Protein AF-A0A966YCM1-F1 (afdb_monomer)

Nearest PDB structures (foldseek):
  6ytn-assembly2_BBB  TM=9.738E-01  e=2.372E-37  Synechocystis sp. PCC 6803
  4zhj-assembly1_A  TM=9.703E-01  e=5.507E-37  Synechocystis sp. PCC 6803 substr. Kazusa
  6ytj-assembly2_BBB  TM=9.699E-01  e=6.119E-37  Synechocystis sp. PCC 6803
  6yt0-assembly2_A  TM=9.577E-01  e=1.664E-36  Synechocystis sp. PCC 6803 substr. Kazusa
  6ys9-assembly4_D  TM=9.465E-01  e=1.564E-33  Thermosynechococcus vestitus BP-1

Structure (mmCIF, N/CA/C/O backbone):
data_AF-A0A966YCM1-F1
#
_entry.id   AF-A0A966YCM1-F1
#
loop_
_atom_site.group_PDB
_atom_site.id
_atom_site.type_symbol
_atom_site.label_atom_id
_atom_site.label_alt_id
_atom_site.label_comp_id
_atom_site.label_asym_id
_atom_site.label_entity_id
_atom_site.label_seq_id
_atom_site.pdbx_PDB_ins_code
_atom_site.Cartn_x
_atom_site.Cartn_y
_atom_site.Cartn_z
_atom_site.occupancy
_atom_site.B_iso_or_equiv
_atom_site.auth_seq_id
_atom_site.auth_comp_id
_atom_site.auth_asym_id
_atom_site.auth_atom_id
_atom_site.pdbx_PDB_model_num
ATOM 1 N N . VAL A 1 1 ? 18.243 5.846 -25.173 1.00 58.00 1 VAL A N 1
ATOM 2 C CA . VAL A 1 1 ? 16.802 5.888 -25.513 1.00 58.00 1 VAL A CA 1
ATOM 3 C C . VAL A 1 1 ? 16.632 5.381 -26.937 1.00 58.00 1 VAL A C 1
ATOM 5 O O . VAL A 1 1 ? 17.481 5.707 -27.759 1.00 58.00 1 VAL A O 1
ATOM 8 N N . GLY A 1 2 ? 15.640 4.529 -27.209 1.00 66.56 2 GLY A N 1
ATOM 9 C CA . GLY A 1 2 ? 15.375 4.018 -28.564 1.00 66.56 2 GLY A CA 1
ATOM 10 C C . GLY A 1 2 ? 16.284 2.880 -29.060 1.00 66.56 2 GLY A C 1
ATOM 11 O O . GLY A 1 2 ? 16.246 2.544 -30.239 1.00 66.56 2 GLY A O 1
ATOM 12 N N . ARG A 1 3 ? 17.120 2.273 -28.201 1.00 78.69 3 ARG A N 1
ATOM 13 C CA . ARG A 1 3 ? 17.864 1.057 -28.579 1.00 78.69 3 ARG A CA 1
ATOM 14 C C . ARG A 1 3 ? 16.945 -0.150 -28.429 1.00 78.69 3 ARG A C 1
ATOM 16 O O . ARG A 1 3 ? 16.243 -0.266 -27.430 1.00 78.69 3 ARG A O 1
ATOM 23 N N . SER A 1 4 ? 16.955 -1.039 -29.415 1.00 85.12 4 SER A N 1
ATOM 24 C CA . SER A 1 4 ? 16.257 -2.321 -29.305 1.00 85.12 4 SER A CA 1
ATOM 25 C C . SER A 1 4 ? 16.976 -3.229 -28.310 1.00 85.12 4 SER A C 1
ATOM 27 O O . SER A 1 4 ? 18.206 -3.216 -28.244 1.00 85.12 4 SER A O 1
ATOM 29 N N . LEU A 1 5 ? 16.215 -4.041 -27.576 1.00 89.81 5 LEU A N 1
ATOM 30 C CA . LEU A 1 5 ? 16.775 -5.070 -26.703 1.00 89.81 5 LEU A CA 1
ATOM 31 C C . LEU A 1 5 ? 17.571 -6.090 -27.528 1.00 89.81 5 LEU A C 1
ATOM 33 O O . LEU A 1 5 ? 17.144 -6.457 -28.630 1.00 89.81 5 LEU A O 1
ATOM 37 N N . SER A 1 6 ? 18.698 -6.569 -26.999 1.00 92.19 6 SER A N 1
ATOM 38 C CA . SER A 1 6 ? 19.431 -7.702 -27.575 1.00 92.19 6 SER A CA 1
ATOM 39 C C . SER A 1 6 ? 18.624 -8.999 -27.437 1.00 92.19 6 SER A C 1
ATOM 41 O O . SER A 1 6 ? 17.743 -9.095 -26.585 1.00 92.19 6 SER A O 1
ATOM 43 N N . ASN A 1 7 ? 18.927 -10.025 -28.238 1.00 94.88 7 ASN A N 1
ATOM 44 C CA . ASN A 1 7 ? 18.240 -11.321 -28.120 1.00 94.88 7 ASN A CA 1
ATOM 45 C C . ASN A 1 7 ? 18.397 -11.937 -26.721 1.00 94.88 7 ASN A C 1
ATOM 47 O O . ASN A 1 7 ? 17.451 -12.520 -26.205 1.00 94.88 7 ASN A O 1
ATOM 51 N N . GLU A 1 8 ? 19.557 -11.756 -26.088 1.00 93.81 8 GLU A N 1
ATOM 52 C CA . GLU A 1 8 ? 19.805 -12.204 -24.714 1.00 93.81 8 GLU A CA 1
ATOM 53 C C . GLU A 1 8 ? 18.917 -11.461 -23.706 1.00 93.81 8 GLU A C 1
ATOM 55 O O . GLU A 1 8 ? 18.281 -12.085 -22.859 1.00 93.81 8 GLU A O 1
ATOM 60 N N . GLN A 1 9 ? 18.796 -10.135 -23.840 1.00 90.44 9 GLN A N 1
ATOM 61 C CA . GLN A 1 9 ? 17.905 -9.342 -22.992 1.00 90.44 9 GLN A CA 1
ATOM 62 C C . GLN A 1 9 ? 16.445 -9.762 -23.174 1.00 90.44 9 GLN A C 1
ATOM 64 O O . GLN A 1 9 ? 15.745 -9.964 -22.187 1.00 90.44 9 GLN A O 1
ATOM 69 N N . ARG A 1 10 ? 15.986 -9.940 -24.419 1.00 93.94 10 ARG A N 1
ATOM 70 C CA . ARG A 1 10 ? 14.618 -10.404 -24.710 1.00 93.94 10 ARG A CA 1
ATOM 71 C C . ARG A 1 10 ? 14.352 -11.774 -24.097 1.00 93.94 10 ARG A C 1
ATOM 73 O O . ARG A 1 10 ? 13.310 -11.957 -23.475 1.00 93.94 10 ARG A O 1
ATOM 80 N N . GLN A 1 11 ? 15.300 -12.703 -24.222 1.00 94.50 11 GLN A N 1
ATOM 81 C CA . GLN A 1 11 ? 15.174 -14.032 -23.632 1.00 94.50 11 GLN A CA 1
ATOM 82 C C . GLN A 1 11 ? 15.072 -13.960 -22.103 1.00 94.50 11 GLN A C 1
ATOM 84 O O . GLN A 1 11 ? 14.211 -14.616 -21.533 1.00 94.50 11 GLN A O 1
ATOM 89 N N . SER A 1 12 ? 15.851 -13.091 -21.452 1.00 89.81 12 SER A N 1
ATOM 90 C CA . SER A 1 12 ? 15.764 -12.870 -20.000 1.00 89.81 12 SER A CA 1
ATOM 91 C C . SER A 1 12 ? 14.362 -12.425 -19.549 1.00 89.81 12 SER A C 1
ATOM 93 O O . SER A 1 12 ? 13.834 -12.941 -18.563 1.00 89.81 12 SER A O 1
ATOM 95 N N . TYR A 1 13 ? 13.707 -11.527 -20.298 1.00 89.31 13 TYR A N 1
ATOM 96 C CA . TYR A 1 13 ? 12.311 -11.155 -20.026 1.00 89.31 13 TYR A CA 1
ATOM 97 C C . TYR A 1 13 ? 11.355 -12.336 -20.222 1.00 89.31 13 TYR A C 1
ATOM 99 O O . TYR A 1 13 ? 10.496 -12.562 -19.376 1.00 89.31 13 TYR A O 1
ATOM 107 N N . VAL A 1 14 ? 11.508 -13.106 -21.302 1.00 92.31 14 VAL A N 1
ATOM 108 C CA . VAL A 1 14 ? 10.673 -14.291 -21.570 1.00 92.31 14 VAL A CA 1
ATOM 109 C C . VAL A 1 14 ? 10.815 -15.341 -20.467 1.00 92.31 14 VAL A C 1
ATOM 111 O O . VAL A 1 14 ? 9.817 -15.914 -20.026 1.00 92.31 14 VAL A O 1
ATOM 114 N N . ASP A 1 15 ? 12.036 -15.563 -19.986 1.00 89.62 15 ASP A N 1
ATOM 115 C CA . ASP A 1 15 ? 12.331 -16.514 -18.915 1.00 89.62 15 ASP A CA 1
ATOM 116 C C . ASP A 1 15 ? 11.741 -16.054 -17.576 1.00 89.62 15 ASP A C 1
ATOM 118 O O . ASP A 1 15 ? 11.292 -16.881 -16.784 1.00 89.62 15 ASP A O 1
ATOM 122 N N . ALA A 1 16 ? 11.665 -14.739 -17.340 1.00 84.38 16 ALA A N 1
ATOM 123 C CA . ALA A 1 16 ? 11.046 -14.175 -16.145 1.00 84.38 16 ALA A CA 1
ATOM 124 C C . ALA A 1 16 ? 9.514 -14.345 -16.103 1.00 84.38 16 ALA A C 1
ATOM 126 O O . ALA A 1 16 ? 8.938 -14.309 -15.012 1.00 84.38 16 ALA A O 1
ATOM 127 N N . VAL A 1 17 ? 8.852 -14.549 -17.251 1.00 86.56 17 VAL A N 1
ATOM 128 C CA . VAL A 1 17 ? 7.402 -14.801 -17.335 1.00 86.56 17 VAL A CA 1
ATOM 129 C C . VAL A 1 17 ? 7.122 -16.306 -17.435 1.00 86.56 17 VAL A C 1
ATOM 131 O O . VAL A 1 17 ? 6.721 -16.851 -18.465 1.00 86.56 17 VAL A O 1
ATOM 134 N N . GLU A 1 18 ? 7.346 -17.004 -16.322 1.00 83.06 18 GLU A N 1
ATOM 135 C CA . GLU A 1 18 ? 7.380 -18.473 -16.271 1.00 83.06 18 GLU A CA 1
ATOM 136 C C . GLU A 1 18 ? 6.063 -19.157 -16.680 1.00 83.06 18 GLU A C 1
ATOM 138 O O . GLU A 1 18 ? 6.098 -20.241 -17.262 1.00 83.06 18 GLU A O 1
ATOM 143 N N . HIS A 1 19 ? 4.917 -18.521 -16.418 1.00 83.00 19 HIS A N 1
ATOM 144 C CA . HIS A 1 19 ? 3.577 -19.107 -16.553 1.00 83.00 19 HIS A CA 1
ATOM 145 C C . HIS A 1 19 ? 3.000 -19.091 -17.980 1.00 83.00 19 HIS A C 1
ATOM 147 O O . HIS A 1 19 ? 1.917 -19.636 -18.198 1.00 83.00 19 HIS A O 1
ATOM 153 N N . LEU A 1 20 ? 3.678 -18.463 -18.946 1.00 87.12 20 LEU A N 1
ATOM 154 C CA . LEU A 1 20 ? 3.203 -18.408 -20.329 1.00 87.12 20 LEU A CA 1
ATOM 155 C C . LEU A 1 20 ? 3.405 -19.739 -21.062 1.00 87.12 20 LEU A C 1
ATOM 157 O O . LEU A 1 20 ? 4.432 -20.406 -20.915 1.00 87.12 20 LEU A O 1
ATOM 161 N N . ALA A 1 21 ? 2.441 -20.083 -21.919 1.00 91.81 21 ALA A N 1
ATOM 162 C CA . ALA A 1 21 ? 2.573 -21.178 -22.874 1.00 91.81 21 ALA A CA 1
ATOM 163 C C . ALA A 1 21 ? 3.686 -20.888 -23.907 1.00 91.81 21 ALA A C 1
ATOM 165 O O . ALA A 1 21 ? 3.988 -19.716 -24.158 1.00 91.81 21 ALA A O 1
ATOM 166 N N . PRO A 1 22 ? 4.295 -21.916 -24.531 1.00 93.00 22 PRO A N 1
ATOM 167 C CA . PRO A 1 22 ? 5.384 -21.736 -25.493 1.00 93.00 22 PRO A CA 1
ATOM 168 C C . PRO A 1 22 ? 5.066 -20.759 -26.634 1.00 93.00 22 PRO A C 1
ATOM 170 O O . PRO A 1 22 ? 5.917 -19.947 -26.991 1.00 93.00 22 PRO A O 1
ATOM 173 N N . GLU A 1 23 ? 3.842 -20.779 -27.167 1.00 92.81 23 GLU A N 1
ATOM 174 C CA . GLU A 1 23 ? 3.419 -19.872 -28.239 1.00 92.81 23 GLU A CA 1
ATOM 175 C C . GLU A 1 23 ? 3.385 -18.414 -27.762 1.00 92.81 23 GLU A C 1
ATOM 177 O O . GLU A 1 23 ? 3.901 -17.523 -28.435 1.00 92.81 23 GLU A O 1
ATOM 182 N N . ALA A 1 24 ? 2.856 -18.173 -26.559 1.00 92.69 24 ALA A N 1
ATOM 183 C CA . ALA A 1 24 ? 2.816 -16.844 -25.953 1.00 92.69 24 ALA A CA 1
ATOM 184 C C . ALA A 1 24 ? 4.219 -16.328 -25.583 1.00 92.69 24 ALA A C 1
ATOM 186 O O . ALA A 1 24 ? 4.471 -15.126 -25.640 1.00 92.69 24 ALA A O 1
ATOM 187 N N . LYS A 1 25 ? 5.158 -17.224 -25.243 1.00 94.31 25 LYS A N 1
ATOM 188 C CA . LYS A 1 25 ? 6.572 -16.869 -25.036 1.00 94.31 25 LYS A CA 1
ATOM 189 C C . LYS A 1 25 ? 7.250 -16.423 -26.331 1.00 94.31 25 LYS A C 1
ATOM 191 O O . LYS A 1 25 ? 8.000 -15.450 -26.305 1.00 94.31 25 LYS A O 1
ATOM 196 N N . ALA A 1 26 ? 6.969 -17.092 -27.451 1.00 94.69 26 ALA A N 1
ATOM 197 C CA . ALA A 1 26 ? 7.463 -16.672 -28.762 1.00 94.69 26 ALA A CA 1
ATOM 198 C C . ALA A 1 26 ? 6.887 -15.304 -29.164 1.00 94.69 26 ALA A C 1
ATOM 200 O O . ALA A 1 26 ? 7.635 -14.411 -29.555 1.00 94.69 26 ALA A O 1
ATOM 201 N N . GLU A 1 27 ? 5.582 -15.094 -28.964 1.00 94.62 27 GLU A N 1
ATOM 202 C CA . GLU A 1 27 ? 4.943 -13.798 -29.219 1.00 94.62 27 GLU A CA 1
ATOM 203 C C . GLU A 1 27 ? 5.536 -12.678 -28.348 1.00 94.62 27 GLU A C 1
ATOM 205 O O . GLU A 1 27 ? 5.808 -11.581 -28.839 1.00 94.62 27 GLU A O 1
ATOM 210 N N . LEU A 1 28 ? 5.779 -12.946 -27.060 1.00 94.75 28 LEU A N 1
ATOM 211 C CA . LEU A 1 28 ? 6.446 -12.010 -26.156 1.00 94.75 28 LEU A CA 1
ATOM 212 C C . LEU A 1 28 ? 7.856 -11.655 -26.653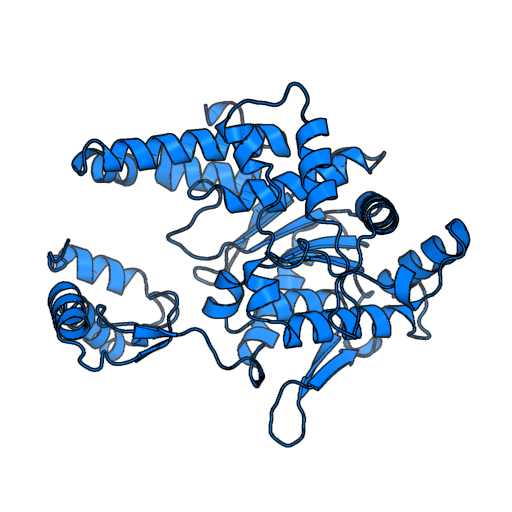 1.00 94.75 28 LEU A C 1
ATOM 214 O O . LEU A 1 28 ? 8.205 -10.474 -26.691 1.00 94.75 28 LEU A O 1
ATOM 218 N N . PHE A 1 29 ? 8.649 -12.650 -27.062 1.00 95.56 29 PHE A N 1
ATOM 219 C CA . PHE A 1 29 ? 9.990 -12.437 -27.613 1.00 95.56 29 PHE A CA 1
ATOM 220 C C . PHE A 1 29 ? 9.965 -11.504 -28.832 1.00 95.56 29 PHE A C 1
ATOM 222 O O . PHE A 1 29 ? 10.757 -10.559 -28.915 1.00 95.56 29 PHE A O 1
ATOM 229 N N . ASP A 1 30 ? 9.023 -11.735 -29.749 1.00 94.62 30 ASP A N 1
ATOM 230 C CA . ASP A 1 30 ? 8.858 -10.931 -30.959 1.00 94.62 30 ASP A CA 1
ATOM 231 C C . ASP A 1 30 ? 8.414 -9.501 -30.633 1.00 94.62 30 ASP A C 1
ATOM 233 O O . ASP A 1 30 ? 8.984 -8.537 -31.152 1.00 94.62 30 ASP A O 1
ATOM 237 N N . LYS A 1 31 ? 7.441 -9.337 -29.726 1.00 93.75 31 LYS A N 1
ATOM 238 C CA . LYS A 1 31 ? 6.963 -8.024 -29.265 1.00 93.75 31 LYS A CA 1
ATOM 239 C C . LYS A 1 31 ? 8.061 -7.217 -28.567 1.00 93.75 31 LYS A C 1
ATOM 241 O O . LYS A 1 31 ? 8.175 -6.021 -28.819 1.00 93.75 31 LYS A O 1
ATOM 246 N N . LEU A 1 32 ? 8.904 -7.851 -27.748 1.00 93.00 32 LEU A N 1
ATOM 247 C CA . LEU A 1 32 ? 10.065 -7.211 -27.105 1.00 93.00 32 LEU A CA 1
ATOM 248 C C . LEU A 1 32 ? 11.112 -6.714 -28.115 1.00 93.00 32 LEU A C 1
ATOM 250 O O . LEU A 1 32 ? 11.948 -5.870 -27.790 1.00 93.00 32 LEU A O 1
ATOM 254 N N . GLY A 1 33 ? 11.088 -7.245 -29.339 1.00 91.81 33 GLY A N 1
ATOM 255 C CA . GLY A 1 33 ? 11.926 -6.782 -30.435 1.00 91.81 33 GLY A CA 1
ATOM 256 C C . GLY A 1 33 ? 11.426 -5.541 -31.159 1.00 91.81 33 GLY A C 1
ATOM 257 O O . GLY A 1 33 ? 12.173 -4.983 -31.963 1.00 91.81 33 GLY A O 1
ATOM 258 N N . GLN A 1 34 ? 10.199 -5.104 -30.885 1.00 90.50 34 GLN A N 1
ATOM 259 C CA . GLN A 1 34 ? 9.587 -3.943 -31.514 1.00 90.50 34 GLN A CA 1
ATOM 260 C C . GLN A 1 34 ? 9.772 -2.718 -30.614 1.00 90.50 34 GLN A C 1
ATOM 262 O O . GLN A 1 34 ? 9.276 -2.688 -29.491 1.00 90.50 34 GLN A O 1
ATOM 267 N N . ASN A 1 35 ? 10.459 -1.688 -31.112 1.00 86.44 35 ASN A N 1
ATOM 268 C CA . ASN A 1 35 ? 10.589 -0.404 -30.424 1.00 86.44 35 ASN A CA 1
ATOM 269 C C . ASN A 1 35 ? 9.926 0.694 -31.262 1.00 86.44 35 ASN A C 1
ATOM 271 O O . ASN A 1 35 ? 10.436 1.041 -32.324 1.00 86.44 35 ASN A O 1
ATOM 275 N N . GLN A 1 36 ? 8.803 1.225 -30.775 1.00 90.38 36 GLN A N 1
ATOM 276 C CA . GLN A 1 36 ? 8.055 2.305 -31.430 1.00 90.38 36 GLN A CA 1
ATOM 277 C C . GLN A 1 36 ? 8.137 3.623 -30.645 1.00 90.38 36 GLN A C 1
ATOM 279 O O . GLN A 1 36 ? 7.410 4.560 -30.944 1.00 90.38 36 GLN A O 1
ATOM 284 N N . GLU A 1 37 ? 8.991 3.724 -29.622 1.00 93.06 37 GLU A N 1
ATOM 285 C CA . GLU A 1 37 ? 8.972 4.844 -28.669 1.00 93.06 37 GLU A CA 1
ATOM 286 C C . GLU A 1 37 ? 9.294 6.188 -29.328 1.00 93.06 37 GLU A C 1
ATOM 288 O O . GLU A 1 37 ? 8.572 7.163 -29.127 1.00 93.06 37 GLU A O 1
ATOM 293 N N . ILE A 1 38 ? 10.357 6.241 -30.138 1.00 93.94 38 ILE A N 1
ATOM 294 C CA . ILE A 1 38 ? 10.758 7.470 -30.839 1.00 93.94 38 ILE A CA 1
ATOM 295 C C . ILE A 1 38 ? 9.722 7.842 -31.902 1.00 93.94 38 ILE A C 1
ATOM 297 O O . ILE A 1 38 ? 9.288 8.992 -31.953 1.00 93.94 38 ILE A O 1
ATOM 301 N N . ASP A 1 39 ? 9.279 6.870 -32.698 1.00 92.25 39 ASP A N 1
ATOM 302 C CA . ASP A 1 39 ? 8.281 7.093 -33.747 1.00 92.25 39 ASP A CA 1
ATOM 303 C C . ASP A 1 39 ? 6.948 7.572 -33.162 1.00 92.25 39 ASP A C 1
ATOM 305 O O . ASP A 1 39 ? 6.321 8.478 -33.707 1.00 92.25 39 ASP A O 1
ATOM 309 N N . ALA A 1 40 ? 6.534 7.027 -32.017 1.00 94.25 40 ALA A N 1
ATOM 310 C CA . ALA A 1 40 ? 5.324 7.441 -31.318 1.00 94.25 40 ALA A CA 1
ATOM 311 C C . ALA A 1 40 ? 5.410 8.878 -30.791 1.00 94.25 40 ALA A C 1
ATOM 313 O O . ALA A 1 40 ? 4.426 9.616 -30.875 1.00 94.25 40 ALA A O 1
ATOM 314 N N . ILE A 1 41 ? 6.578 9.297 -30.286 1.00 95.25 41 ILE A N 1
ATOM 315 C CA . ILE A 1 41 ? 6.815 10.689 -29.878 1.00 95.25 41 ILE A CA 1
ATOM 316 C C . ILE A 1 41 ? 6.733 11.616 -31.094 1.00 95.25 41 ILE A C 1
ATOM 318 O O . ILE A 1 41 ? 6.037 12.627 -31.036 1.00 95.25 41 ILE A O 1
ATOM 322 N N . LEU A 1 42 ? 7.389 11.270 -32.207 1.00 95.69 42 LEU A N 1
ATOM 323 C CA . LEU A 1 42 ? 7.334 12.064 -33.440 1.00 95.69 42 LEU A CA 1
ATOM 324 C C . LEU A 1 42 ? 5.902 12.154 -33.990 1.00 95.69 42 LEU A C 1
ATOM 326 O O . LEU A 1 42 ? 5.441 13.235 -34.344 1.00 95.69 42 LEU A O 1
ATOM 330 N N . ASN A 1 43 ? 5.162 11.045 -33.978 1.00 96.12 43 ASN A N 1
ATOM 331 C CA . ASN A 1 43 ? 3.756 10.995 -34.374 1.00 96.12 43 ASN A CA 1
ATOM 332 C C . ASN A 1 43 ? 2.875 11.907 -33.499 1.00 96.12 43 ASN A C 1
ATOM 334 O O . ASN A 1 43 ? 2.023 12.625 -34.022 1.00 96.12 43 ASN A O 1
ATOM 338 N N . ALA A 1 44 ? 3.097 11.921 -32.182 1.00 96.81 44 ALA A N 1
ATOM 339 C CA . ALA A 1 44 ? 2.380 12.808 -31.267 1.00 96.81 44 ALA A CA 1
ATOM 340 C C . ALA A 1 44 ? 2.723 14.291 -31.501 1.00 96.81 44 ALA A C 1
ATOM 342 O O . ALA A 1 44 ? 1.828 15.135 -31.479 1.00 96.81 44 ALA A O 1
ATOM 343 N N . LEU A 1 45 ? 3.996 14.611 -31.765 1.00 97.69 45 LEU A N 1
ATOM 344 C CA . LEU A 1 45 ? 4.441 15.972 -32.095 1.00 97.69 45 LEU A CA 1
ATOM 345 C C . LEU A 1 45 ? 3.857 16.474 -33.424 1.00 97.69 45 LEU A C 1
ATOM 347 O O . LEU A 1 45 ? 3.551 17.658 -33.543 1.00 97.69 45 LEU A O 1
ATOM 351 N N . ASP A 1 46 ? 3.610 15.571 -34.372 1.00 98.19 46 ASP A N 1
ATOM 352 C CA . ASP A 1 46 ? 2.875 15.841 -35.615 1.00 98.19 46 ASP A CA 1
ATOM 353 C C . ASP A 1 46 ? 1.351 15.998 -35.406 1.00 98.19 46 ASP A C 1
ATOM 355 O O . ASP A 1 46 ? 0.596 16.125 -36.374 1.00 98.19 46 ASP A O 1
ATOM 359 N N . GLY A 1 47 ? 0.863 15.962 -34.160 1.00 97.56 47 GLY A N 1
ATOM 360 C CA . GLY A 1 47 ? -0.558 16.091 -33.829 1.00 97.56 47 GLY A CA 1
ATOM 361 C C . GLY A 1 47 ? -1.403 14.887 -34.252 1.00 97.56 47 GLY A C 1
ATOM 362 O O . GLY A 1 47 ? -2.614 15.018 -34.446 1.00 97.56 47 GLY A O 1
ATOM 363 N N . ARG A 1 48 ? -0.785 13.715 -34.439 1.00 98.00 48 ARG A N 1
ATOM 364 C CA . ARG A 1 48 ? -1.472 12.497 -34.879 1.00 98.00 48 ARG A CA 1
ATOM 365 C C . ARG A 1 48 ? -1.912 11.641 -33.697 1.00 98.00 48 ARG A C 1
ATOM 367 O O . ARG A 1 48 ? -1.456 11.783 -32.566 1.00 98.00 48 ARG A O 1
ATOM 374 N N . PHE A 1 49 ? -2.824 10.718 -33.984 1.00 97.12 49 PHE A N 1
ATOM 375 C CA . PHE A 1 49 ? -3.335 9.771 -33.004 1.00 97.12 49 PHE A CA 1
ATOM 376 C C . PHE A 1 49 ? -2.266 8.741 -32.615 1.00 97.12 49 PHE A C 1
ATOM 378 O O . PHE A 1 49 ? -1.750 8.030 -33.479 1.00 97.12 49 PHE A O 1
ATOM 385 N N . THR A 1 50 ? -1.983 8.631 -31.315 1.00 95.69 50 THR A N 1
ATOM 386 C CA . THR A 1 50 ? -1.130 7.580 -30.742 1.00 95.69 50 THR A CA 1
ATOM 387 C C . THR A 1 50 ? -2.016 6.480 -30.144 1.00 95.69 50 THR A C 1
ATOM 389 O O . THR A 1 50 ? -2.786 6.774 -29.223 1.00 95.69 50 THR A O 1
ATOM 392 N N . PRO A 1 51 ? -1.936 5.228 -30.639 1.00 94.25 51 PRO A N 1
ATOM 393 C CA . PRO A 1 51 ? -2.813 4.144 -30.202 1.00 94.25 51 PRO A CA 1
ATOM 394 C C . PRO A 1 51 ? -2.755 3.885 -28.690 1.00 94.25 51 PRO A C 1
ATOM 396 O O . PRO A 1 51 ? -1.656 3.856 -28.129 1.00 94.25 51 PRO A O 1
ATOM 399 N N . PRO A 1 52 ? -3.907 3.678 -28.027 1.00 95.19 52 PRO A N 1
ATOM 400 C CA . PRO A 1 52 ? -3.954 3.431 -26.596 1.00 95.19 52 PRO A CA 1
ATOM 401 C C . PRO A 1 52 ? -3.585 1.991 -26.214 1.00 95.19 52 PRO A C 1
ATOM 403 O O . PRO A 1 52 ? -3.713 1.068 -27.020 1.00 95.19 52 PRO A O 1
ATOM 406 N N . VAL A 1 53 ? -3.171 1.797 -24.960 1.00 93.44 53 VAL A N 1
ATOM 407 C CA . VAL A 1 53 ? -2.991 0.475 -24.336 1.00 93.44 53 VAL A CA 1
ATOM 408 C C . VAL A 1 53 ? -3.223 0.545 -22.826 1.00 93.44 53 VAL A C 1
ATOM 410 O O . VAL A 1 53 ? -2.928 1.563 -22.208 1.00 93.44 53 VAL A O 1
ATOM 413 N N . ALA A 1 54 ? -3.696 -0.536 -22.206 1.00 90.06 54 ALA A N 1
ATOM 414 C CA . ALA A 1 54 ? -3.660 -0.662 -20.752 1.00 90.06 54 ALA A CA 1
ATOM 415 C C . ALA A 1 54 ? -2.204 -0.681 -20.244 1.00 90.06 54 ALA A C 1
ATOM 417 O O . ALA A 1 54 ? -1.396 -1.505 -20.674 1.00 90.06 54 ALA A O 1
ATOM 418 N N . GLY A 1 55 ? -1.865 0.241 -19.343 1.00 87.50 55 GLY A N 1
ATOM 419 C CA . GLY A 1 55 ? -0.596 0.225 -18.619 1.00 87.50 55 GLY A CA 1
ATOM 420 C C . GLY A 1 55 ? -0.585 -0.870 -17.550 1.00 87.50 55 GLY A C 1
ATOM 421 O O . GLY A 1 55 ? -1.635 -1.306 -17.084 1.00 87.50 55 GLY A O 1
ATOM 422 N N . GLY A 1 56 ? 0.599 -1.318 -17.139 1.00 85.00 56 GLY A N 1
ATOM 423 C CA . GLY A 1 56 ? 0.709 -2.404 -16.171 1.00 85.00 56 GLY A CA 1
ATOM 424 C C . GLY A 1 56 ? 2.124 -2.946 -16.016 1.00 85.00 56 GLY A C 1
ATOM 425 O O . GLY A 1 56 ? 3.105 -2.246 -16.251 1.00 85.00 56 GLY A O 1
ATOM 426 N N . ASP A 1 57 ? 2.203 -4.204 -15.599 1.00 85.81 57 ASP A N 1
ATOM 427 C CA . ASP A 1 57 ? 3.437 -4.965 -15.416 1.00 85.81 57 ASP A CA 1
ATOM 428 C C . ASP A 1 57 ? 3.535 -6.027 -16.523 1.00 85.81 57 ASP A C 1
ATOM 430 O O . ASP A 1 57 ? 2.596 -6.801 -16.717 1.00 85.81 57 ASP A O 1
ATOM 434 N N . ILE A 1 58 ? 4.658 -6.066 -17.247 1.00 87.00 58 ILE A N 1
ATOM 435 C CA . ILE A 1 58 ? 4.883 -6.996 -18.368 1.00 87.00 58 ILE A CA 1
ATOM 436 C C . ILE A 1 58 ? 4.850 -8.470 -17.944 1.00 87.00 58 ILE A C 1
ATOM 438 O O . ILE A 1 58 ? 4.453 -9.330 -18.729 1.00 87.00 58 ILE A O 1
ATOM 442 N N . VAL A 1 59 ? 5.240 -8.765 -16.702 1.00 83.31 59 VAL A N 1
ATOM 443 C CA . VAL A 1 59 ? 5.166 -10.107 -16.124 1.00 83.31 59 VAL A CA 1
ATOM 444 C C . VAL A 1 59 ? 3.712 -10.485 -15.878 1.00 83.31 59 VAL A C 1
ATOM 446 O O . VAL A 1 59 ? 3.385 -11.658 -15.961 1.00 83.31 59 VAL A O 1
ATOM 449 N N . ARG A 1 60 ? 2.813 -9.532 -15.611 1.00 82.00 60 ARG A N 1
ATOM 450 C CA . ARG A 1 60 ? 1.379 -9.814 -15.420 1.00 82.00 60 ARG A CA 1
ATOM 451 C C . ARG A 1 60 ? 0.587 -9.816 -16.724 1.00 82.00 60 ARG A C 1
ATOM 453 O O . ARG A 1 60 ? -0.319 -10.630 -16.872 1.00 82.00 60 ARG A O 1
ATOM 460 N N . SER A 1 61 ? 0.893 -8.898 -17.637 1.00 85.44 61 SER A N 1
ATOM 461 C CA . SER A 1 61 ? 0.194 -8.750 -18.911 1.00 85.44 61 SER A CA 1
ATOM 462 C C . SER A 1 61 ? 1.161 -8.358 -20.022 1.00 85.44 61 SER A C 1
ATOM 464 O O . SER A 1 61 ? 1.689 -7.246 -20.057 1.00 85.44 61 SER A O 1
ATOM 466 N N . THR A 1 62 ? 1.362 -9.268 -20.974 1.00 88.81 62 THR A N 1
ATOM 467 C CA . THR A 1 62 ? 2.213 -9.039 -22.151 1.00 88.81 62 THR A CA 1
ATOM 468 C C . THR A 1 62 ? 1.542 -8.163 -23.209 1.00 88.81 62 THR A C 1
ATOM 470 O O . THR A 1 62 ? 2.221 -7.651 -24.102 1.00 88.81 62 THR A O 1
ATOM 473 N N . ASP A 1 63 ? 0.233 -7.918 -23.084 1.00 89.00 63 ASP A N 1
ATOM 474 C CA . ASP A 1 63 ? -0.539 -7.043 -23.972 1.00 89.00 63 ASP A CA 1
ATOM 475 C C . ASP A 1 63 ? -0.097 -5.579 -23.897 1.00 89.00 63 ASP A C 1
ATOM 477 O O . ASP A 1 63 ? -0.409 -4.798 -24.799 1.00 89.00 63 ASP A O 1
ATOM 481 N N . ILE A 1 64 ? 0.679 -5.211 -22.868 1.00 89.81 64 ILE A N 1
ATOM 482 C CA . ILE A 1 64 ? 1.326 -3.901 -22.743 1.00 89.81 64 ILE A CA 1
ATOM 483 C C . ILE A 1 64 ? 2.335 -3.629 -23.868 1.00 89.81 64 ILE A C 1
ATOM 485 O O . ILE A 1 64 ? 2.592 -2.471 -24.201 1.00 89.81 64 ILE A O 1
ATOM 489 N N . LEU A 1 65 ? 2.853 -4.670 -24.528 1.00 92.12 65 LEU A N 1
ATOM 490 C CA . LEU A 1 65 ? 3.783 -4.536 -25.646 1.00 92.12 65 LEU A CA 1
ATOM 491 C C . LEU A 1 65 ? 3.090 -4.506 -27.022 1.00 92.12 65 LEU A C 1
ATOM 493 O O . LEU A 1 65 ? 2.066 -5.169 -27.211 1.00 92.12 65 LEU A O 1
ATOM 497 N N . PRO A 1 66 ? 3.660 -3.784 -28.007 1.00 91.38 66 PRO A N 1
ATOM 498 C CA . PRO A 1 66 ? 4.918 -3.025 -27.938 1.00 91.38 66 PRO A CA 1
ATOM 499 C C . PRO A 1 66 ? 4.798 -1.700 -27.160 1.00 91.38 66 PRO A C 1
ATOM 501 O O . PRO A 1 66 ? 3.694 -1.178 -26.966 1.00 91.38 66 PRO A O 1
ATOM 504 N N . THR A 1 67 ? 5.942 -1.166 -26.706 1.00 91.50 67 THR A N 1
ATOM 505 C CA . THR A 1 67 ? 6.045 0.186 -26.122 1.00 91.50 67 THR A CA 1
ATOM 506 C C . THR A 1 67 ? 5.876 1.264 -27.203 1.00 91.50 67 THR A C 1
ATOM 508 O O . THR A 1 67 ? 5.819 0.954 -28.391 1.00 91.50 67 THR A O 1
ATOM 511 N N . GLY A 1 68 ? 5.750 2.538 -26.811 1.00 92.12 68 GLY A N 1
ATOM 512 C CA . GLY A 1 68 ? 5.403 3.627 -27.741 1.00 92.12 68 GLY A CA 1
ATOM 513 C C . GLY A 1 68 ? 3.894 3.790 -27.962 1.00 92.12 68 GLY A C 1
ATOM 514 O O . GLY A 1 68 ? 3.448 4.204 -29.027 1.00 92.12 68 GLY A O 1
ATOM 515 N N . ARG A 1 69 ? 3.081 3.455 -26.957 1.00 93.69 69 ARG A N 1
ATOM 516 C CA . ARG A 1 69 ? 1.617 3.588 -26.989 1.00 93.69 69 ARG A CA 1
ATOM 517 C C . ARG A 1 69 ? 1.115 4.517 -25.889 1.00 93.69 69 ARG A C 1
ATOM 519 O O . ARG A 1 69 ? 1.806 4.752 -24.901 1.00 93.69 69 ARG A O 1
ATOM 526 N N . ASN A 1 70 ? -0.091 5.047 -26.067 1.00 95.12 70 ASN A N 1
ATOM 527 C CA . ASN A 1 70 ? -0.727 5.942 -25.106 1.00 95.12 70 ASN A CA 1
ATOM 528 C C . ASN A 1 70 ? -1.354 5.133 -23.957 1.00 95.12 70 ASN A C 1
ATOM 530 O O . ASN A 1 70 ? -2.443 4.574 -24.093 1.00 95.12 70 ASN A O 1
ATOM 534 N N . ILE A 1 71 ? -0.641 5.021 -22.839 1.00 94.19 71 ILE A N 1
ATOM 535 C CA . ILE A 1 71 ? -1.080 4.189 -21.717 1.00 94.19 71 ILE A CA 1
ATOM 536 C C . ILE A 1 71 ? -2.336 4.753 -21.031 1.00 94.19 71 ILE A C 1
ATOM 538 O O . ILE A 1 71 ? -2.447 5.951 -20.781 1.00 94.19 71 ILE A O 1
ATOM 542 N N . HIS A 1 72 ? -3.271 3.876 -20.676 1.00 92.38 72 HIS A N 1
ATOM 543 C CA . HIS A 1 72 ? -4.418 4.175 -19.821 1.00 92.38 72 HIS A CA 1
ATOM 544 C C . HIS A 1 72 ? -4.498 3.182 -18.662 1.00 92.38 72 HIS A C 1
ATOM 546 O O . HIS A 1 72 ? -3.898 2.113 -18.704 1.00 92.38 72 HIS A O 1
ATOM 552 N N . ALA A 1 73 ? -5.253 3.534 -17.624 1.00 86.94 73 ALA A N 1
ATOM 553 C CA . ALA A 1 73 ? -5.320 2.745 -16.402 1.00 86.94 73 ALA A CA 1
ATOM 554 C C . ALA A 1 73 ? -6.366 1.612 -16.509 1.00 86.94 73 ALA A C 1
ATOM 556 O O . ALA A 1 73 ? -6.037 0.509 -16.927 1.00 86.94 73 ALA A O 1
ATOM 557 N N . PHE A 1 74 ? -7.634 1.864 -16.172 1.00 88.00 74 PHE A N 1
ATOM 558 C CA . PHE A 1 74 ? -8.658 0.818 -16.021 1.00 88.00 74 PHE A CA 1
ATOM 559 C C . PHE A 1 74 ? -10.080 1.402 -16.083 1.00 88.00 74 PHE A C 1
ATOM 561 O O . PHE A 1 74 ? -10.264 2.620 -16.076 1.00 88.00 74 PHE A O 1
ATOM 568 N N . ASP A 1 75 ? -11.088 0.523 -16.109 1.00 90.62 75 ASP A N 1
ATOM 569 C CA . ASP A 1 75 ? -12.491 0.878 -15.858 1.00 90.62 75 ASP A CA 1
ATOM 570 C C . ASP A 1 75 ? -12.790 0.801 -14.344 1.00 90.62 75 ASP A C 1
ATOM 572 O O . ASP A 1 75 ? -12.835 -0.305 -13.786 1.00 90.62 75 ASP A O 1
ATOM 576 N N . PRO A 1 76 ? -13.032 1.934 -13.655 1.00 89.06 76 PRO A N 1
ATOM 577 C CA . PRO A 1 76 ? -13.249 1.944 -12.212 1.00 89.06 76 PRO A CA 1
ATOM 578 C C . PRO A 1 76 ? -14.542 1.256 -11.774 1.00 89.06 76 PRO A C 1
ATOM 580 O 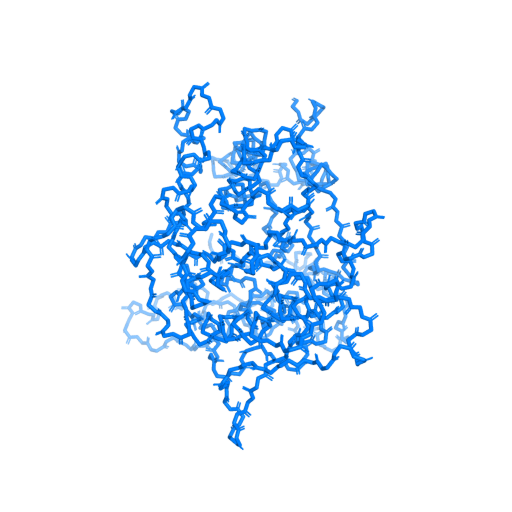O . PRO A 1 76 ? -14.682 0.948 -10.594 1.00 89.06 76 PRO A O 1
ATOM 583 N N . PHE A 1 77 ? -15.480 0.958 -12.674 1.00 94.50 77 PHE A N 1
ATOM 584 C CA . PHE A 1 77 ? -16.687 0.211 -12.314 1.00 94.50 77 PHE A CA 1
ATOM 585 C C . PHE A 1 77 ? -16.459 -1.297 -12.205 1.00 94.50 77 PHE A C 1
ATOM 587 O O . PHE A 1 77 ? -17.330 -1.993 -11.687 1.00 94.50 77 PHE A O 1
ATOM 594 N N . ARG A 1 78 ? -15.316 -1.808 -12.678 1.00 92.69 78 ARG A N 1
ATOM 595 C CA . ARG A 1 78 ? -15.017 -3.248 -12.745 1.00 92.69 78 ARG A CA 1
ATOM 596 C C . ARG A 1 78 ? -13.953 -3.717 -11.751 1.00 92.69 78 ARG A C 1
ATOM 598 O O . ARG A 1 78 ? -13.631 -4.902 -11.727 1.00 92.69 78 ARG A O 1
ATOM 605 N N . MET A 1 79 ? -13.433 -2.809 -10.927 1.00 95.12 79 MET A N 1
ATOM 606 C CA . MET A 1 79 ? -12.407 -3.093 -9.923 1.00 95.12 79 MET A CA 1
ATOM 607 C C . MET A 1 79 ? -13.014 -3.132 -8.506 1.00 95.12 79 MET A C 1
ATOM 609 O O . MET A 1 79 ? -13.726 -2.192 -8.147 1.00 95.12 79 MET A O 1
ATOM 613 N N . PRO A 1 80 ? -12.703 -4.134 -7.661 1.00 97.50 80 PRO A N 1
ATOM 614 C CA . PRO A 1 80 ? -11.815 -5.265 -7.931 1.00 97.50 80 PRO A CA 1
ATOM 615 C C . PRO A 1 80 ? -12.480 -6.360 -8.779 1.00 97.50 80 PRO A C 1
ATOM 617 O O . PRO A 1 80 ? -13.679 -6.608 -8.656 1.00 97.50 80 PRO A O 1
ATOM 620 N N . THR A 1 81 ? -11.704 -7.048 -9.618 1.00 95.94 81 THR A N 1
ATOM 621 C CA . THR A 1 81 ? -12.221 -8.181 -10.408 1.00 95.94 81 THR A CA 1
ATOM 622 C C . THR A 1 81 ? -12.466 -9.417 -9.537 1.00 95.94 81 THR A C 1
ATOM 624 O O . THR A 1 81 ? -11.908 -9.568 -8.453 1.00 95.94 81 THR A O 1
ATOM 627 N N . ALA A 1 82 ? -13.252 -10.381 -10.029 1.00 95.75 82 ALA A N 1
ATOM 628 C CA . ALA A 1 82 ? -13.476 -11.640 -9.309 1.00 95.75 82 ALA A CA 1
ATOM 629 C C . ALA A 1 82 ? -12.178 -12.437 -9.061 1.00 95.75 82 ALA A C 1
ATOM 631 O O . ALA A 1 82 ? -12.071 -13.150 -8.062 1.00 95.75 82 ALA A O 1
ATOM 632 N N . PHE A 1 83 ? -11.197 -12.331 -9.967 1.00 95.06 83 PHE A N 1
ATOM 633 C CA . PHE A 1 83 ? -9.873 -12.921 -9.774 1.00 95.06 83 PHE A CA 1
ATOM 634 C C . PHE A 1 83 ? -9.108 -12.196 -8.662 1.00 95.06 83 PHE A C 1
ATOM 636 O O . PHE A 1 83 ? -8.659 -12.851 -7.720 1.00 95.06 83 PHE A O 1
ATOM 643 N N . ALA A 1 84 ? -9.074 -10.861 -8.704 1.00 95.75 84 ALA A N 1
ATOM 644 C CA . ALA A 1 84 ? -8.483 -10.035 -7.657 1.00 95.75 84 ALA A CA 1
ATOM 645 C C . ALA A 1 84 ? -9.126 -10.280 -6.282 1.00 95.75 84 ALA A C 1
ATOM 647 O O . ALA A 1 84 ? -8.419 -10.315 -5.283 1.00 95.75 84 ALA A O 1
ATOM 648 N N . CYS A 1 85 ? -10.436 -10.548 -6.210 1.00 98.12 85 CYS A N 1
ATOM 649 C CA . CYS A 1 85 ? -11.106 -10.929 -4.963 1.00 98.12 85 CYS A CA 1
ATOM 650 C C . CYS A 1 85 ? -10.575 -12.234 -4.361 1.00 98.12 85 CYS A C 1
ATOM 652 O O . CYS A 1 85 ? -10.324 -12.297 -3.158 1.00 98.12 85 CYS A O 1
ATOM 654 N N . ARG A 1 86 ? -10.378 -13.272 -5.184 1.00 97.25 86 ARG A N 1
ATOM 655 C CA . ARG A 1 86 ? -9.786 -14.537 -4.720 1.00 97.25 86 ARG A CA 1
ATOM 656 C C . ARG A 1 86 ? -8.338 -14.344 -4.292 1.00 97.25 86 ARG A C 1
ATOM 658 O O . ARG A 1 86 ? -7.937 -14.876 -3.261 1.00 97.25 86 ARG A O 1
ATOM 665 N N . GLN A 1 87 ? -7.582 -13.560 -5.060 1.00 95.69 87 GLN A N 1
ATOM 666 C CA . GLN A 1 87 ? -6.206 -13.230 -4.722 1.00 95.69 87 GLN A CA 1
ATOM 667 C C . GLN A 1 87 ? -6.147 -12.461 -3.398 1.00 95.69 87 GLN A C 1
ATOM 669 O O . GLN A 1 87 ? -5.475 -12.913 -2.486 1.00 95.69 87 GLN A O 1
ATOM 674 N N . GLY A 1 88 ? -6.908 -11.379 -3.233 1.00 97.44 88 GLY A N 1
ATOM 675 C CA . GLY A 1 88 ? -6.952 -10.591 -2.000 1.00 97.44 88 GLY A CA 1
ATOM 676 C C . GLY A 1 88 ? -7.348 -11.409 -0.767 1.00 97.44 88 GLY A C 1
ATOM 677 O O . GLY A 1 88 ? -6.745 -11.244 0.289 1.00 97.44 88 GLY A O 1
ATOM 678 N N . ALA A 1 89 ? -8.288 -12.353 -0.897 1.00 98.06 89 ALA A N 1
ATOM 679 C CA . ALA A 1 89 ? -8.630 -13.279 0.186 1.00 98.06 89 ALA A CA 1
ATOM 680 C C . ALA A 1 89 ? -7.456 -14.196 0.569 1.00 98.06 89 ALA A C 1
ATOM 682 O O . ALA A 1 89 ? -7.165 -14.369 1.752 1.00 98.06 89 ALA A O 1
ATOM 683 N N . TYR A 1 90 ? -6.743 -14.730 -0.425 1.00 97.62 90 TYR A N 1
ATOM 684 C CA . TYR A 1 90 ? -5.533 -15.519 -0.200 1.00 97.62 90 TYR A CA 1
ATOM 685 C C . TYR A 1 90 ? -4.412 -14.685 0.447 1.00 97.62 90 TYR A C 1
ATOM 687 O O . TYR A 1 90 ? -3.807 -15.121 1.422 1.00 97.62 90 TYR A O 1
ATOM 695 N N . GLN A 1 91 ? -4.190 -13.454 -0.024 1.00 97.25 91 GLN A N 1
ATOM 696 C CA . GLN A 1 91 ? -3.209 -12.516 0.538 1.00 97.25 91 GLN A CA 1
ATOM 697 C C . GLN A 1 91 ? -3.537 -12.135 1.987 1.00 97.25 91 GLN A C 1
ATOM 699 O O . GLN A 1 91 ? -2.645 -12.051 2.829 1.00 97.25 91 GLN A O 1
ATOM 704 N N . ALA A 1 92 ? -4.819 -11.919 2.297 1.00 98.19 92 ALA A N 1
ATOM 705 C CA . ALA A 1 92 ? -5.277 -11.670 3.658 1.00 98.19 92 ALA A CA 1
ATOM 706 C C . ALA A 1 92 ? -4.968 -12.871 4.556 1.00 98.19 92 ALA A C 1
ATOM 708 O O . ALA A 1 92 ? -4.396 -12.685 5.623 1.00 98.19 92 ALA A O 1
ATOM 709 N N . GLN A 1 93 ? -5.265 -14.095 4.107 1.00 97.81 93 GLN A N 1
ATOM 710 C CA . GLN A 1 93 ? -4.966 -15.295 4.887 1.00 97.81 93 GLN A CA 1
ATOM 711 C C . GLN A 1 93 ? -3.462 -15.463 5.131 1.00 97.81 93 GLN A C 1
ATOM 713 O O . GLN A 1 93 ? -3.061 -15.687 6.266 1.00 97.81 93 GLN A O 1
ATOM 718 N N . MET A 1 94 ? -2.620 -15.256 4.112 1.00 97.81 94 MET A N 1
ATOM 719 C CA . MET A 1 94 ? -1.163 -15.321 4.277 1.00 97.81 94 MET A CA 1
ATOM 720 C C . MET A 1 94 ? -0.628 -14.326 5.313 1.00 97.81 94 MET A C 1
ATOM 722 O O . MET A 1 94 ? 0.322 -14.640 6.027 1.00 97.81 94 MET A O 1
ATOM 726 N N . LEU A 1 95 ? -1.211 -13.126 5.391 1.00 98.12 95 LEU A N 1
ATOM 727 C CA . LEU A 1 95 ? -0.855 -12.139 6.409 1.00 98.12 95 LEU A CA 1
ATOM 728 C C . LEU A 1 95 ? -1.256 -12.613 7.812 1.00 98.12 95 LEU A C 1
ATOM 730 O O . LEU A 1 95 ? -0.445 -12.533 8.733 1.00 98.12 95 LEU A O 1
ATOM 734 N N . LEU A 1 96 ? -2.480 -13.126 7.964 1.00 97.94 96 LEU A N 1
ATOM 735 C CA . LEU A 1 96 ? -2.971 -13.644 9.244 1.00 97.94 96 LEU A CA 1
ATOM 736 C C . LEU A 1 96 ? -2.145 -14.847 9.721 1.00 97.94 96 LEU A C 1
ATOM 738 O O . LEU A 1 96 ? -1.805 -14.909 10.895 1.00 97.94 96 LEU A O 1
ATOM 742 N N . ASP A 1 97 ? -1.762 -15.747 8.811 1.00 97.06 97 ASP A N 1
ATOM 743 C CA . ASP A 1 97 ? -0.923 -16.915 9.114 1.00 97.06 97 ASP A CA 1
ATOM 744 C C . ASP A 1 97 ? 0.526 -16.528 9.457 1.00 97.06 97 ASP A C 1
ATOM 746 O O . ASP A 1 97 ? 1.222 -17.255 10.168 1.00 97.06 97 ASP A O 1
ATOM 750 N N . LYS A 1 98 ? 1.015 -15.399 8.922 1.00 97.19 98 LYS A N 1
ATOM 751 C CA . LYS A 1 98 ? 2.370 -14.891 9.184 1.00 97.19 98 LYS A CA 1
ATOM 752 C C . LYS A 1 98 ? 2.484 -14.225 10.555 1.00 97.19 98 LYS A C 1
ATOM 754 O O . LYS A 1 98 ? 3.569 -14.255 11.143 1.00 97.19 98 LYS A O 1
ATOM 759 N N . HIS A 1 99 ? 1.418 -13.585 11.029 1.00 97.19 99 HIS A N 1
ATOM 760 C CA . HIS A 1 99 ? 1.405 -12.952 12.341 1.00 97.19 99 HIS A CA 1
ATOM 761 C C . HIS A 1 99 ? 1.285 -14.008 13.453 1.00 97.19 99 HIS A C 1
ATOM 763 O O . HIS A 1 99 ? 0.707 -15.072 13.258 1.00 97.19 99 HIS A O 1
ATOM 769 N N . SER A 1 100 ? 1.878 -13.754 14.623 1.00 93.62 100 SER A N 1
ATOM 770 C CA . SER A 1 100 ? 1.977 -14.751 15.706 1.00 93.62 100 SER A CA 1
ATOM 771 C C . SER A 1 100 ? 0.628 -15.118 16.330 1.00 93.62 100 SER A C 1
ATOM 773 O O . SER A 1 100 ? 0.462 -16.216 16.861 1.00 93.62 100 SER A O 1
ATOM 775 N N . CYS A 1 101 ? -0.331 -14.202 16.277 1.00 95.12 101 CYS A N 1
ATOM 776 C CA . CYS A 1 101 ? -1.711 -14.389 16.692 1.00 95.12 101 CYS A CA 1
ATOM 777 C C . CYS A 1 101 ? -2.640 -13.673 15.706 1.00 95.12 101 CYS A C 1
ATOM 779 O O . CYS A 1 101 ? -2.182 -12.979 14.802 1.00 95.12 101 CYS A O 1
ATOM 781 N N . LEU A 1 102 ? -3.955 -13.849 15.857 1.00 97.62 102 LEU A N 1
ATOM 782 C CA . LEU A 1 102 ? -4.913 -13.116 15.036 1.00 97.62 102 LEU A CA 1
ATOM 783 C C . LEU A 1 102 ? -4.885 -11.625 15.428 1.00 97.62 102 LEU A C 1
ATOM 785 O O . LEU A 1 102 ? -5.276 -11.323 16.559 1.00 97.62 102 LEU A O 1
ATOM 789 N N . PRO A 1 103 ? -4.476 -10.709 14.528 1.00 97.69 103 PRO A N 1
ATOM 790 C CA . PRO A 1 103 ? -4.395 -9.296 14.856 1.00 97.69 103 PRO A CA 1
ATOM 791 C C . PRO A 1 103 ? -5.793 -8.691 15.000 1.00 97.69 103 PRO A C 1
ATOM 793 O O . PRO A 1 103 ? -6.683 -8.982 14.201 1.00 97.69 103 PRO A O 1
ATOM 796 N N . LYS A 1 104 ? -6.003 -7.804 15.971 1.00 98.19 104 LYS A N 1
ATOM 797 C CA . LYS A 1 104 ? -7.280 -7.086 16.109 1.00 98.19 104 LYS A CA 1
ATOM 798 C C . LYS A 1 104 ? -7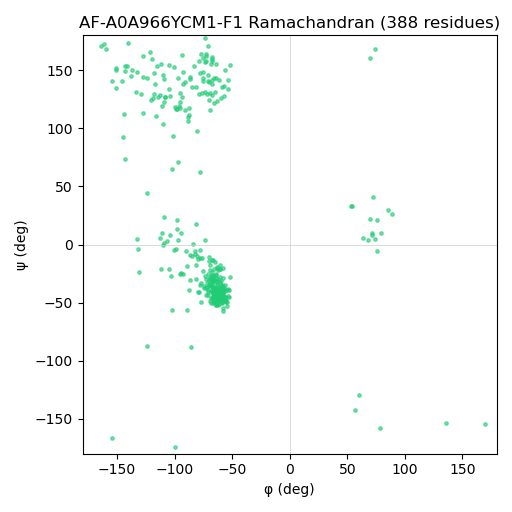.397 -5.916 15.146 1.00 98.19 104 LYS A C 1
ATOM 800 O O . LYS A 1 104 ? -8.459 -5.720 14.554 1.00 98.19 104 LYS A O 1
ATOM 805 N N . THR A 1 105 ? -6.300 -5.180 14.973 1.00 98.56 105 THR A N 1
ATOM 806 C CA . THR A 1 105 ? -6.236 -3.994 14.116 1.00 98.56 105 THR A CA 1
ATOM 807 C C . THR A 1 105 ? -4.996 -4.034 13.229 1.00 98.56 105 THR A C 1
ATOM 809 O O . THR A 1 105 ? -3.879 -4.229 13.710 1.00 98.56 105 THR A O 1
ATOM 812 N N . VAL A 1 106 ? -5.187 -3.794 11.934 1.00 98.69 106 VAL A N 1
ATOM 813 C CA . VAL A 1 106 ? -4.135 -3.768 10.911 1.00 98.69 106 VAL A CA 1
ATOM 814 C C . VAL A 1 106 ? -4.048 -2.376 10.293 1.00 98.69 106 VAL A C 1
ATOM 816 O O . VAL A 1 106 ? -5.054 -1.839 9.829 1.00 98.69 106 VAL A O 1
ATOM 819 N N . ALA A 1 107 ? -2.844 -1.810 10.227 1.00 98.56 107 ALA A N 1
ATOM 820 C CA . ALA A 1 107 ? -2.555 -0.648 9.394 1.00 98.56 107 ALA A CA 1
ATOM 821 C C . ALA A 1 107 ? -2.172 -1.112 7.979 1.00 98.56 107 ALA A C 1
ATOM 823 O O . ALA A 1 107 ? -1.180 -1.815 7.794 1.00 98.56 107 ALA A O 1
ATOM 824 N N . LEU A 1 108 ? -2.966 -0.731 6.978 1.00 98.44 108 LEU A N 1
ATOM 825 C CA . LEU A 1 108 ? -2.832 -1.165 5.589 1.00 98.44 108 LEU A CA 1
ATOM 826 C C . LEU A 1 108 ? -2.578 0.034 4.671 1.00 98.44 108 LEU A C 1
ATOM 828 O O . LEU A 1 108 ? -3.376 0.971 4.632 1.00 98.44 108 LEU A O 1
ATOM 832 N N . VAL A 1 109 ? -1.507 -0.012 3.884 1.00 97.94 109 VAL A N 1
ATOM 833 C CA . VAL A 1 109 ? -1.226 1.004 2.860 1.00 97.94 109 VAL A CA 1
ATOM 834 C C . VAL A 1 109 ? -1.751 0.546 1.496 1.00 97.94 109 VAL A C 1
ATOM 836 O O . VAL A 1 109 ? -1.468 -0.572 1.065 1.00 97.94 109 VAL A O 1
ATOM 839 N N . LEU A 1 110 ? -2.498 1.416 0.807 1.00 97.00 110 LEU A N 1
ATOM 840 C CA . LEU A 1 110 ? -3.054 1.166 -0.527 1.00 97.00 110 LEU A CA 1
ATOM 841 C C . LEU A 1 110 ? -2.554 2.207 -1.539 1.00 97.00 110 LEU A C 1
ATOM 843 O O . LEU A 1 110 ? -2.758 3.415 -1.366 1.00 97.00 110 LEU A O 1
ATOM 847 N N . TRP A 1 111 ? -1.950 1.729 -2.629 1.00 93.94 111 TRP A N 1
ATOM 848 C CA . TRP A 1 111 ? -1.472 2.558 -3.732 1.00 93.94 111 TRP A CA 1
ATOM 849 C C . TRP A 1 111 ? -2.390 2.463 -4.949 1.00 93.94 111 TRP A C 1
ATOM 851 O O . TRP A 1 111 ? -3.136 1.508 -5.142 1.00 93.94 111 TRP A O 1
ATOM 861 N N . GLY A 1 112 ? -2.390 3.504 -5.780 1.00 91.31 112 GLY A N 1
ATOM 862 C CA . GLY A 1 112 ? -3.117 3.446 -7.046 1.00 91.31 112 GLY A CA 1
ATOM 863 C C . GLY A 1 112 ? -2.460 2.453 -8.009 1.00 91.31 112 GLY A C 1
ATOM 864 O O . GLY A 1 112 ? -3.144 1.628 -8.602 1.00 91.31 112 GLY A O 1
ATOM 865 N N . SER A 1 113 ? -1.132 2.512 -8.136 1.00 89.69 113 SER A N 1
ATOM 866 C CA . SER A 1 113 ? -0.349 1.745 -9.112 1.00 89.69 113 SER A CA 1
ATOM 867 C C . SER A 1 113 ? -0.476 0.231 -8.939 1.00 89.69 113 SER A C 1
ATOM 869 O O . SER A 1 113 ? -0.753 -0.469 -9.913 1.00 89.69 113 SER A O 1
ATOM 871 N N . ASP A 1 114 ? -0.330 -0.282 -7.716 1.00 88.50 114 ASP A N 1
ATOM 872 C CA . ASP A 1 114 ? -0.417 -1.718 -7.440 1.00 88.50 114 ASP A CA 1
ATOM 873 C C . ASP A 1 114 ? -1.833 -2.268 -7.669 1.00 88.50 114 ASP A C 1
ATOM 875 O O . ASP A 1 114 ? -1.974 -3.355 -8.228 1.00 88.50 114 ASP A O 1
ATOM 879 N N . ASN A 1 115 ? -2.876 -1.498 -7.344 1.00 93.06 115 ASN A N 1
ATOM 880 C CA . ASN A 1 115 ? -4.265 -1.860 -7.626 1.00 93.06 115 ASN A CA 1
ATOM 881 C C . ASN A 1 115 ? -4.591 -1.818 -9.124 1.00 93.06 115 ASN A C 1
ATOM 883 O O . ASN A 1 115 ? -5.344 -2.668 -9.593 1.00 93.06 115 ASN A O 1
ATOM 887 N N . ILE A 1 116 ? -4.006 -0.891 -9.891 1.00 91.69 116 ILE A N 1
ATOM 888 C CA . ILE A 1 116 ? -4.115 -0.879 -11.360 1.00 91.69 116 ILE A CA 1
ATOM 889 C C . ILE A 1 116 ? -3.461 -2.134 -11.944 1.00 91.69 116 ILE A C 1
ATOM 891 O O . ILE A 1 116 ? -4.066 -2.818 -12.761 1.00 91.69 116 ILE A O 1
ATOM 895 N N . LYS A 1 117 ? -2.249 -2.471 -11.488 1.00 89.94 117 LYS A N 1
ATOM 896 C CA . LYS A 1 117 ? -1.493 -3.643 -11.957 1.00 89.94 117 LYS A CA 1
ATOM 897 C C . LYS A 1 117 ? -2.123 -4.983 -11.553 1.00 89.94 117 LYS A C 1
ATOM 899 O O . LYS A 1 117 ? -1.827 -5.998 -12.179 1.00 89.94 117 LYS A O 1
ATOM 904 N N . SER A 1 118 ? -2.933 -5.013 -10.495 1.00 91.00 118 SER A N 1
ATOM 905 C CA . SER A 1 118 ? -3.496 -6.237 -9.907 1.00 91.00 118 SER A CA 1
ATOM 906 C C . SER A 1 118 ? -5.013 -6.378 -10.069 1.00 91.00 118 SER A C 1
ATOM 908 O O . SER A 1 118 ? -5.605 -7.283 -9.476 1.00 91.00 118 SER A O 1
ATOM 910 N N . ASP A 1 119 ? -5.650 -5.466 -10.806 1.00 93.19 119 ASP A N 1
ATOM 911 C CA . ASP A 1 119 ? -7.107 -5.363 -10.911 1.00 93.19 119 ASP A CA 1
ATOM 912 C C . ASP A 1 119 ? -7.822 -5.261 -9.546 1.00 93.19 119 ASP A C 1
ATOM 914 O O . ASP A 1 119 ? -8.947 -5.745 -9.372 1.00 93.19 119 ASP A O 1
ATOM 918 N N . GLY A 1 120 ? -7.176 -4.626 -8.564 1.00 95.56 120 GLY A N 1
ATOM 919 C CA . GLY A 1 120 ? -7.722 -4.350 -7.235 1.00 95.56 120 GLY A CA 1
ATOM 920 C C . GLY A 1 120 ? -7.492 -5.441 -6.184 1.00 95.56 120 GLY A C 1
ATOM 921 O O . GLY A 1 120 ? -8.290 -5.561 -5.251 1.00 95.56 120 GLY A O 1
ATOM 922 N N . ALA A 1 121 ? -6.442 -6.260 -6.305 1.00 95.94 121 ALA A N 1
ATOM 923 C CA . ALA A 1 121 ? -6.169 -7.337 -5.346 1.00 95.94 121 ALA A CA 1
ATOM 924 C C . ALA A 1 121 ? -5.962 -6.809 -3.914 1.00 95.94 121 ALA A C 1
ATOM 926 O O . ALA A 1 121 ? -6.443 -7.417 -2.959 1.00 95.94 121 ALA A O 1
ATOM 927 N N . GLN A 1 122 ? -5.329 -5.645 -3.756 1.00 96.44 122 GLN A N 1
ATOM 928 C CA . GLN A 1 122 ? -5.072 -5.038 -2.449 1.00 96.44 122 GLN A CA 1
ATOM 929 C C . GLN A 1 122 ? -6.334 -4.430 -1.825 1.00 96.44 122 GLN A C 1
ATOM 931 O O . GLN A 1 122 ? -6.574 -4.586 -0.628 1.00 96.44 122 GLN A O 1
ATOM 936 N N . ILE A 1 123 ? -7.208 -3.821 -2.631 1.00 98.19 123 ILE A N 1
ATOM 937 C CA . ILE A 1 123 ? -8.560 -3.441 -2.188 1.00 98.19 123 ILE A CA 1
ATOM 938 C C . ILE A 1 123 ? -9.338 -4.676 -1.716 1.00 98.19 123 ILE A C 1
ATOM 940 O O . ILE A 1 123 ? -9.974 -4.656 -0.661 1.00 98.19 123 ILE A O 1
ATOM 944 N N . ALA A 1 124 ? -9.278 -5.768 -2.481 1.00 98.50 124 ALA A N 1
ATOM 945 C CA . ALA A 1 124 ? -9.912 -7.021 -2.101 1.00 98.50 124 ALA A CA 1
ATOM 946 C C . ALA A 1 124 ? -9.319 -7.623 -0.820 1.00 98.50 124 ALA A C 1
ATOM 948 O O . ALA A 1 124 ? -10.064 -8.201 -0.032 1.00 98.50 124 ALA A O 1
ATOM 949 N N . GLN A 1 125 ? -8.017 -7.465 -0.583 1.00 98.56 125 GLN A N 1
ATOM 950 C CA . GLN A 1 125 ? -7.367 -7.880 0.656 1.00 98.56 125 GLN A CA 1
ATOM 951 C C . GLN A 1 125 ? -7.922 -7.114 1.864 1.00 98.56 125 GLN A C 1
ATOM 953 O O . GLN A 1 125 ? -8.265 -7.732 2.872 1.00 98.56 125 GLN A O 1
ATOM 958 N N . ALA A 1 126 ? -8.082 -5.792 1.749 1.00 98.69 126 ALA A N 1
ATOM 959 C CA . ALA A 1 126 ? -8.693 -4.971 2.794 1.00 98.69 126 ALA A CA 1
ATOM 960 C C . ALA A 1 126 ? -10.131 -5.423 3.107 1.00 98.69 126 ALA A C 1
ATOM 962 O O . ALA A 1 126 ? -10.495 -5.615 4.269 1.00 98.69 126 ALA A O 1
ATOM 963 N N . LEU A 1 127 ? -10.938 -5.657 2.064 1.00 98.88 127 LEU A N 1
ATOM 964 C CA . LEU A 1 127 ? -12.294 -6.190 2.208 1.00 98.88 127 LEU A CA 1
ATOM 965 C C . LEU A 1 127 ? -12.286 -7.568 2.877 1.00 98.88 127 LEU A C 1
ATOM 967 O O . LEU A 1 127 ? -13.056 -7.792 3.808 1.00 98.88 127 LEU A O 1
ATOM 971 N N . ALA A 1 128 ? -11.397 -8.468 2.456 1.00 98.81 128 ALA A N 1
ATOM 972 C CA . ALA A 1 128 ? -11.288 -9.801 3.027 1.00 98.81 128 ALA A CA 1
ATOM 973 C C . ALA A 1 128 ? -10.971 -9.740 4.527 1.00 98.81 128 ALA A C 1
ATOM 975 O O . ALA A 1 128 ? -11.667 -10.393 5.301 1.00 98.81 128 ALA A O 1
ATOM 976 N N . LEU A 1 129 ? -10.007 -8.920 4.965 1.00 98.88 129 LEU A N 1
ATOM 977 C CA . LEU A 1 129 ? -9.678 -8.721 6.386 1.00 98.88 129 LEU A CA 1
ATOM 978 C C . LEU A 1 129 ? -10.906 -8.284 7.212 1.00 98.88 129 LEU A C 1
ATOM 980 O O . LEU A 1 129 ? -11.229 -8.926 8.217 1.00 98.88 129 LEU A O 1
ATOM 984 N N . MET A 1 130 ? -11.666 -7.295 6.726 1.00 98.75 130 MET A N 1
ATOM 985 C CA . MET A 1 130 ? -12.918 -6.832 7.354 1.00 98.75 130 MET A CA 1
ATOM 986 C C . MET A 1 130 ? -14.080 -7.847 7.253 1.00 98.75 130 MET A C 1
ATOM 988 O O . MET A 1 130 ? -15.125 -7.687 7.890 1.00 98.75 130 MET A O 1
ATOM 992 N N . GLY A 1 131 ? -13.930 -8.902 6.448 1.00 98.75 131 GLY A N 1
ATOM 993 C CA . GLY A 1 131 ? -14.990 -9.869 6.175 1.00 98.75 131 GLY A CA 1
ATOM 994 C C . GLY A 1 131 ? -16.088 -9.305 5.277 1.00 98.75 131 GLY A C 1
ATOM 995 O O . GLY A 1 131 ? -17.271 -9.525 5.526 1.00 98.75 131 GLY A O 1
ATOM 996 N N . ALA A 1 132 ? -15.709 -8.545 4.258 1.00 98.81 132 ALA A N 1
ATOM 997 C CA . ALA A 1 132 ? -16.592 -7.926 3.283 1.00 98.81 132 ALA A CA 1
ATOM 998 C C . ALA A 1 132 ? -16.251 -8.376 1.854 1.00 98.81 132 ALA A C 1
ATOM 1000 O O . ALA A 1 132 ? -15.187 -8.932 1.583 1.00 98.81 132 ALA A O 1
ATOM 1001 N N . LYS A 1 133 ? -17.167 -8.119 0.921 1.00 98.50 133 LYS A N 1
ATOM 1002 C CA . LYS A 1 133 ? -17.010 -8.367 -0.517 1.00 98.50 133 LYS A CA 1
ATOM 1003 C C . LYS A 1 133 ? -17.556 -7.189 -1.329 1.00 98.50 133 LYS A C 1
ATOM 1005 O O . LYS A 1 133 ? -18.491 -6.531 -0.862 1.00 98.50 133 LYS A O 1
ATOM 1010 N N . PRO A 1 134 ? -17.017 -6.911 -2.529 1.00 98.44 134 PRO A N 1
ATOM 1011 C CA . PRO A 1 134 ? -17.584 -5.886 -3.398 1.00 98.44 134 PRO A CA 1
ATOM 1012 C C . PRO A 1 134 ? -19.004 -6.277 -3.828 1.00 98.44 134 PRO A C 1
ATOM 1014 O O . PRO A 1 134 ? -19.297 -7.448 -4.082 1.00 98.44 134 PRO A O 1
ATOM 1017 N N . ARG A 1 135 ? -19.881 -5.281 -3.934 1.00 98.00 135 ARG A N 1
ATOM 1018 C CA . ARG A 1 135 ? -21.248 -5.403 -4.439 1.00 98.00 135 ARG A CA 1
ATOM 1019 C C . ARG A 1 135 ? -21.330 -4.745 -5.808 1.00 98.00 135 ARG A C 1
ATOM 1021 O O . ARG A 1 135 ? -21.004 -3.566 -5.962 1.00 98.00 135 ARG A O 1
ATOM 1028 N N . PHE A 1 136 ? -21.836 -5.481 -6.787 1.00 96.94 136 PHE A N 1
ATOM 1029 C CA . PHE A 1 136 ? -22.067 -4.988 -8.142 1.00 96.94 136 PHE A CA 1
ATOM 1030 C C . PHE A 1 136 ? -23.565 -4.875 -8.416 1.00 96.94 136 PHE A C 1
ATOM 1032 O O . PHE A 1 136 ? -24.352 -5.669 -7.900 1.00 96.94 136 PHE A O 1
ATOM 1039 N N . ASP A 1 137 ? -23.955 -3.878 -9.206 1.00 96.12 137 ASP A N 1
ATOM 1040 C CA . ASP A 1 137 ? -25.327 -3.750 -9.687 1.00 96.12 137 ASP A CA 1
ATOM 1041 C C . ASP A 1 137 ? -25.646 -4.784 -10.787 1.00 96.12 137 ASP A C 1
ATOM 1043 O O . ASP A 1 137 ? -24.794 -5.564 -11.223 1.00 96.12 137 ASP A O 1
ATOM 1047 N N . SER A 1 138 ? -26.888 -4.786 -11.271 1.00 95.75 138 SER A N 1
ATOM 1048 C CA . SER A 1 138 ? -27.351 -5.675 -12.346 1.00 95.75 138 SER A CA 1
ATOM 1049 C C . SER A 1 138 ? -26.613 -5.506 -13.679 1.00 95.75 138 SER A C 1
ATOM 1051 O O . SER A 1 138 ? -26.708 -6.380 -14.535 1.00 95.75 138 SER A O 1
ATOM 1053 N N . PHE A 1 139 ? -25.905 -4.391 -13.879 1.00 94.00 139 PHE A N 1
ATOM 1054 C CA . PHE A 1 139 ? -25.089 -4.121 -15.063 1.00 94.00 139 PHE A CA 1
ATOM 1055 C C . PHE A 1 139 ? -23.606 -4.452 -14.838 1.00 94.00 139 PHE A C 1
ATOM 1057 O O . PHE A 1 139 ? -22.780 -4.204 -15.719 1.00 94.00 139 PHE A O 1
ATOM 1064 N N . GLY A 1 140 ? -23.257 -5.009 -13.675 1.00 92.88 140 GLY A N 1
ATOM 1065 C CA . GLY A 1 140 ? -21.887 -5.349 -13.313 1.00 92.88 140 GLY A CA 1
ATOM 1066 C C . GLY A 1 140 ? -21.038 -4.138 -12.928 1.00 92.88 140 GLY A C 1
ATOM 1067 O O . GLY A 1 140 ? -19.815 -4.219 -13.015 1.00 92.88 140 GLY A O 1
ATOM 1068 N N . ARG A 1 141 ? -21.652 -3.016 -12.530 1.00 96.44 141 ARG A N 1
ATOM 1069 C CA . ARG A 1 141 ? -20.932 -1.827 -12.056 1.00 96.44 141 ARG A CA 1
ATOM 1070 C C . ARG A 1 141 ? -20.782 -1.851 -10.546 1.00 96.44 141 ARG A C 1
ATOM 1072 O O . ARG A 1 141 ? -21.727 -2.182 -9.828 1.00 96.44 141 ARG A O 1
ATOM 1079 N N . LEU A 1 142 ? -19.604 -1.471 -10.060 1.00 97.62 142 LEU A N 1
ATOM 1080 C CA . LEU A 1 142 ? -19.343 -1.380 -8.632 1.00 97.62 142 LEU A CA 1
ATOM 1081 C C . LEU A 1 142 ? -20.339 -0.426 -7.961 1.00 97.62 142 LEU A C 1
ATOM 1083 O O . LEU A 1 142 ? -20.506 0.718 -8.381 1.00 97.62 142 LEU A O 1
ATOM 1087 N N . SER A 1 143 ? -20.982 -0.908 -6.900 1.00 96.81 143 SER A N 1
ATOM 1088 C CA . SER A 1 143 ? -22.080 -0.216 -6.214 1.00 96.81 143 SER A CA 1
ATOM 1089 C C . SER A 1 143 ? -21.938 -0.185 -4.688 1.00 96.81 143 SER A C 1
ATOM 1091 O O . SER A 1 143 ? -22.850 0.277 -4.000 1.00 96.81 143 SER A O 1
ATOM 1093 N N . GLY A 1 144 ? -20.821 -0.682 -4.148 1.00 97.38 144 GLY A N 1
ATOM 1094 C CA . GLY A 1 144 ? -20.521 -0.674 -2.716 1.00 97.38 144 GLY A CA 1
ATOM 1095 C C . GLY A 1 144 ? -19.956 -1.997 -2.219 1.00 97.38 144 GLY A C 1
ATOM 1096 O O . GLY A 1 144 ? -19.352 -2.735 -2.993 1.00 97.38 144 GLY A O 1
ATOM 1097 N N . ALA A 1 145 ? -20.144 -2.293 -0.933 1.00 98.38 145 ALA A N 1
ATOM 1098 C CA . ALA A 1 145 ? -19.684 -3.532 -0.300 1.00 98.38 145 ALA A CA 1
ATOM 1099 C C . ALA A 1 145 ? -20.775 -4.187 0.553 1.00 98.38 145 ALA A C 1
ATOM 1101 O O . ALA A 1 145 ? -21.586 -3.499 1.176 1.00 98.38 145 ALA A O 1
ATOM 1102 N N . ASP A 1 146 ? -20.755 -5.514 0.631 1.00 98.62 146 ASP A N 1
ATOM 1103 C CA . ASP A 1 146 ? -21.588 -6.305 1.539 1.00 98.62 146 ASP A CA 1
ATOM 1104 C C . ASP A 1 146 ? -20.724 -7.085 2.523 1.00 98.62 146 ASP A C 1
ATOM 1106 O O . ASP A 1 146 ? -19.623 -7.522 2.187 1.00 98.62 146 ASP A O 1
ATOM 1110 N N . LEU A 1 147 ? -21.234 -7.282 3.739 1.00 98.81 147 LEU A N 1
ATOM 1111 C CA . LEU A 1 147 ? -20.575 -8.137 4.716 1.00 98.81 147 LEU A CA 1
ATOM 1112 C C . LEU A 1 147 ? -20.783 -9.609 4.355 1.00 98.81 147 LEU A C 1
ATOM 1114 O O . LEU A 1 147 ? -21.863 -10.030 3.940 1.00 98.81 147 LEU A O 1
ATOM 1118 N N . ILE A 1 148 ? -19.731 -10.391 4.548 1.00 98.69 148 ILE A N 1
ATOM 1119 C CA . ILE A 1 148 ? -19.783 -11.847 4.630 1.00 98.69 148 ILE A CA 1
ATOM 1120 C C . ILE A 1 148 ? -20.274 -12.187 6.046 1.00 98.69 148 ILE A C 1
ATOM 1122 O O . ILE A 1 148 ? -19.724 -11.627 7.000 1.00 98.69 148 ILE A O 1
ATOM 1126 N N . PRO A 1 149 ? -21.293 -13.046 6.223 1.00 98.38 149 PRO A N 1
ATOM 1127 C CA . PRO A 1 149 ? -21.726 -13.490 7.549 1.00 98.38 149 PRO A CA 1
ATOM 1128 C C . PRO A 1 149 ? -20.561 -14.066 8.366 1.00 98.38 149 PRO A C 1
ATOM 1130 O O . PRO A 1 149 ? -19.732 -14.781 7.811 1.00 98.38 149 PRO A O 1
ATOM 1133 N N . ILE A 1 150 ? -20.498 -13.803 9.679 1.00 96.94 150 ILE A N 1
ATOM 1134 C CA . ILE A 1 150 ? -19.402 -14.310 10.537 1.00 96.94 150 ILE A CA 1
ATOM 1135 C C . ILE A 1 150 ? -19.260 -15.836 10.442 1.00 96.94 150 ILE A C 1
ATOM 1137 O O . ILE A 1 150 ? -18.141 -16.342 10.386 1.00 96.94 150 ILE A O 1
ATOM 1141 N N . ALA A 1 151 ? -20.381 -16.562 10.372 1.00 96.69 151 ALA A N 1
ATOM 1142 C CA . ALA A 1 151 ? -20.378 -18.017 10.231 1.00 96.69 151 ALA A CA 1
ATOM 1143 C C . ALA A 1 151 ? -19.657 -18.487 8.953 1.00 96.69 151 ALA A C 1
ATOM 1145 O O . ALA A 1 151 ? -18.932 -19.477 8.996 1.00 96.69 151 ALA A O 1
ATOM 1146 N N . ASP A 1 152 ? -19.804 -17.746 7.851 1.00 98.00 152 ASP A N 1
ATOM 1147 C CA . ASP A 1 152 ? -19.136 -18.035 6.578 1.00 98.00 152 ASP A CA 1
ATOM 1148 C C . ASP A 1 152 ? -17.687 -17.522 6.566 1.00 98.00 152 ASP A C 1
ATOM 1150 O O . ASP A 1 152 ? -16.830 -18.083 5.886 1.00 98.00 152 ASP A O 1
ATOM 1154 N N . LEU A 1 153 ? -17.406 -16.446 7.311 1.00 97.94 153 LEU A N 1
ATOM 1155 C CA . LEU A 1 153 ? -16.070 -15.864 7.442 1.00 97.94 153 LEU A CA 1
ATOM 1156 C C . LEU A 1 153 ? -15.123 -16.764 8.251 1.00 97.94 153 LEU A C 1
ATOM 1158 O O . LEU A 1 153 ? -13.919 -16.751 8.007 1.00 97.94 153 LEU A O 1
ATOM 1162 N N . GLY A 1 154 ? -15.652 -17.521 9.219 1.00 97.44 154 GLY A N 1
ATOM 1163 C CA . GLY A 1 154 ? -14.902 -18.507 10.006 1.00 97.44 154 GLY A CA 1
ATOM 1164 C C . GLY A 1 154 ? -13.912 -17.921 11.021 1.00 97.44 154 GLY A C 1
ATOM 1165 O O . GLY A 1 154 ? -13.129 -18.666 11.607 1.00 97.44 154 GLY A O 1
ATOM 1166 N N . ARG A 1 155 ? -13.925 -16.600 11.231 1.00 98.12 155 ARG A N 1
ATOM 1167 C CA . ARG A 1 155 ? -13.067 -15.871 12.180 1.00 98.12 155 ARG A CA 1
ATOM 1168 C C . ARG A 1 155 ? -13.662 -14.498 12.530 1.00 98.12 155 ARG A C 1
ATOM 1170 O O . ARG A 1 155 ? -14.539 -14.025 11.802 1.00 98.12 155 ARG A O 1
ATOM 1177 N N . PRO A 1 156 ? -13.133 -13.811 13.559 1.00 98.62 156 PRO A N 1
ATOM 1178 C CA . PRO A 1 156 ? -13.452 -12.412 13.804 1.00 98.62 156 PRO A CA 1
ATOM 1179 C C . PRO A 1 156 ? -13.155 -11.487 12.613 1.00 98.62 156 PRO A C 1
ATOM 1181 O O . PRO A 1 156 ? -12.218 -11.714 11.833 1.00 98.62 156 PRO A O 1
ATOM 1184 N N . ARG A 1 157 ? -13.933 -10.404 12.490 1.00 98.81 157 ARG A N 1
ATOM 1185 C CA . ARG A 1 157 ? -13.618 -9.290 11.581 1.00 98.81 157 ARG A CA 1
ATOM 1186 C C . ARG A 1 157 ? -12.437 -8.505 12.131 1.00 98.81 157 ARG A C 1
ATOM 1188 O O . ARG A 1 157 ? -12.469 -8.096 13.288 1.00 98.81 157 ARG A O 1
ATOM 1195 N N . ILE A 1 158 ? -11.444 -8.268 11.285 1.00 98.88 158 ILE A N 1
ATOM 1196 C CA . ILE A 1 158 ? -10.260 -7.477 11.621 1.00 98.88 158 ILE A CA 1
ATOM 1197 C C . ILE A 1 158 ? -10.582 -6.005 11.390 1.00 98.88 158 ILE A C 1
ATOM 1199 O O . ILE A 1 158 ? -11.184 -5.667 10.367 1.00 98.88 158 ILE A O 1
ATOM 1203 N N . ASP A 1 159 ? -10.193 -5.138 12.322 1.00 98.88 159 ASP A N 1
ATOM 1204 C CA . ASP A 1 159 ? -10.257 -3.700 12.102 1.00 98.88 159 ASP A CA 1
ATOM 1205 C C . ASP A 1 159 ? -9.102 -3.262 11.196 1.00 98.88 159 ASP A C 1
ATOM 1207 O O . ASP A 1 159 ? -7.957 -3.653 11.407 1.00 98.88 159 ASP A O 1
ATOM 1211 N N . VAL A 1 160 ? -9.382 -2.493 10.147 1.00 98.81 160 VAL A N 1
ATOM 1212 C CA . VAL A 1 160 ? -8.373 -2.157 9.131 1.00 98.81 160 VAL A CA 1
ATOM 1213 C C . VAL A 1 160 ? -8.319 -0.655 8.947 1.00 98.81 160 VAL A C 1
ATOM 1215 O O . VAL A 1 160 ? -9.253 -0.058 8.422 1.00 98.81 160 VAL A O 1
ATOM 1218 N N . ILE A 1 161 ? -7.202 -0.045 9.333 1.00 98.50 161 ILE A N 1
ATOM 1219 C CA . ILE A 1 161 ? -6.914 1.366 9.078 1.00 98.50 161 ILE A CA 1
ATOM 1220 C C . ILE A 1 161 ? -6.223 1.448 7.725 1.00 98.50 161 ILE A C 1
ATOM 1222 O O . ILE A 1 161 ? -5.081 1.022 7.569 1.00 98.50 161 ILE A O 1
ATOM 1226 N N . MET A 1 162 ? -6.921 1.985 6.736 1.00 98.50 162 MET A N 1
ATOM 1227 C CA . MET A 1 162 ? -6.455 2.064 5.359 1.00 98.50 162 MET A CA 1
ATOM 1228 C C . MET A 1 162 ? -5.895 3.452 5.082 1.00 98.50 162 MET A C 1
ATOM 1230 O O . MET A 1 162 ? -6.637 4.433 5.091 1.00 98.50 162 MET A O 1
ATOM 1234 N N . THR A 1 163 ? -4.601 3.534 4.783 1.00 97.69 163 THR A N 1
ATOM 1235 C CA . THR A 1 163 ? -3.981 4.761 4.276 1.00 97.69 163 THR A CA 1
ATOM 1236 C C . THR A 1 163 ? -3.871 4.695 2.764 1.00 97.69 163 THR A C 1
ATOM 1238 O O . THR A 1 163 ? -3.148 3.866 2.214 1.00 97.69 163 THR A O 1
ATOM 1241 N N . LEU A 1 164 ? -4.574 5.600 2.092 1.00 97.38 164 LEU A N 1
ATOM 1242 C CA . LEU A 1 164 ? -4.565 5.745 0.645 1.00 97.38 164 LEU A CA 1
ATOM 1243 C C . LEU A 1 164 ? -3.489 6.747 0.219 1.00 97.38 164 LEU A C 1
ATOM 1245 O O . LEU A 1 164 ? -3.349 7.827 0.812 1.00 97.38 164 LEU A O 1
ATOM 1249 N N . SER A 1 165 ? -2.778 6.452 -0.867 1.00 96.19 165 SER A N 1
ATOM 1250 C CA . SER A 1 165 ? -1.995 7.478 -1.558 1.00 96.19 165 SER A CA 1
ATOM 1251 C C . SER A 1 165 ? -2.905 8.530 -2.212 1.00 96.19 165 SER A C 1
ATOM 1253 O O . SER A 1 165 ? -4.074 8.267 -2.501 1.00 96.19 165 SER A O 1
ATOM 1255 N N . GLY A 1 166 ? -2.379 9.732 -2.476 1.00 94.81 166 GLY A N 1
ATOM 1256 C CA . GLY A 1 166 ? -3.147 10.769 -3.180 1.00 94.81 166 GLY A CA 1
ATOM 1257 C C . GLY A 1 166 ? -3.586 10.319 -4.581 1.00 94.81 166 GLY A C 1
ATOM 1258 O O . GLY A 1 166 ? -4.713 10.576 -4.983 1.00 94.81 166 GLY A O 1
ATOM 1259 N N . ILE A 1 167 ? -2.747 9.536 -5.270 1.00 93.25 167 ILE A N 1
ATOM 1260 C CA . ILE A 1 167 ? -3.084 8.942 -6.573 1.00 93.25 167 ILE A CA 1
ATOM 1261 C C . ILE A 1 167 ? -4.255 7.959 -6.443 1.00 93.25 167 ILE A C 1
ATOM 1263 O O . ILE A 1 167 ? -5.153 7.967 -7.281 1.00 93.25 167 ILE A O 1
ATOM 1267 N N . PHE A 1 168 ? -4.282 7.130 -5.389 1.00 95.56 168 PHE A N 1
ATOM 1268 C CA . PHE A 1 168 ? -5.427 6.253 -5.130 1.00 95.56 168 PHE A CA 1
ATOM 1269 C C . PHE A 1 168 ? -6.704 7.083 -4.961 1.00 95.56 168 PHE A C 1
ATOM 1271 O O . PHE A 1 168 ? -7.704 6.799 -5.614 1.00 95.56 168 PHE A O 1
ATOM 1278 N N . ARG A 1 169 ? -6.677 8.127 -4.122 1.00 95.06 169 ARG A N 1
ATOM 1279 C CA . ARG A 1 169 ? -7.831 9.018 -3.908 1.00 95.06 169 ARG A CA 1
ATOM 1280 C C . ARG A 1 169 ? -8.377 9.564 -5.232 1.00 95.06 169 ARG A C 1
ATOM 1282 O O . ARG A 1 169 ? -9.591 9.555 -5.423 1.00 95.06 169 ARG A O 1
ATOM 1289 N N . ASP A 1 170 ? -7.497 10.014 -6.121 1.00 94.25 170 ASP A N 1
ATOM 1290 C CA . ASP A 1 170 ? -7.894 10.682 -7.363 1.00 94.25 170 ASP A CA 1
ATOM 1291 C C . ASP A 1 170 ? -8.454 9.710 -8.410 1.00 94.25 170 ASP A C 1
ATOM 1293 O O . ASP A 1 170 ? -9.395 10.048 -9.128 1.00 94.25 170 ASP A O 1
ATOM 1297 N N . LEU A 1 171 ? -7.910 8.491 -8.488 1.00 94.19 171 LEU A N 1
ATOM 1298 C CA . LEU A 1 171 ? -8.288 7.508 -9.510 1.00 94.19 171 LEU A CA 1
ATOM 1299 C C . LEU A 1 171 ? -9.395 6.542 -9.069 1.00 94.19 171 LEU A C 1
ATOM 1301 O 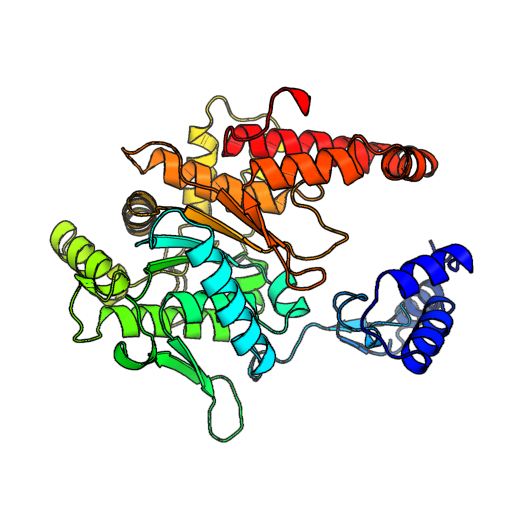O . LEU A 1 171 ? -10.106 6.001 -9.915 1.00 94.19 171 LEU A O 1
ATOM 1305 N N . LEU A 1 172 ? -9.542 6.299 -7.763 1.00 95.56 172 LEU A N 1
ATOM 1306 C CA . LEU A 1 172 ? -10.370 5.222 -7.206 1.00 95.56 172 LEU A CA 1
ATOM 1307 C C . LEU A 1 172 ? -11.445 5.712 -6.204 1.00 95.56 172 LEU A C 1
ATOM 1309 O O . LEU A 1 172 ? -11.658 5.076 -5.166 1.00 95.56 172 LEU A O 1
ATOM 1313 N N . PRO A 1 173 ? -12.192 6.807 -6.471 1.00 95.69 173 PRO A N 1
ATOM 1314 C CA . PRO A 1 173 ? -13.171 7.334 -5.514 1.00 95.69 173 PRO A CA 1
ATOM 1315 C C . PRO A 1 173 ? -14.329 6.362 -5.233 1.00 95.69 173 PRO A C 1
ATOM 1317 O O . PRO A 1 173 ? -14.886 6.364 -4.132 1.00 95.69 173 PRO A O 1
ATOM 1320 N N . LEU A 1 174 ? -14.695 5.506 -6.197 1.00 97.00 174 LEU A N 1
ATOM 1321 C CA . LEU A 1 174 ? -15.721 4.475 -5.999 1.00 97.00 174 LEU A CA 1
ATOM 1322 C C . LEU A 1 174 ? -15.251 3.416 -4.996 1.00 97.00 174 LEU A C 1
ATOM 1324 O O . LEU A 1 174 ? -16.006 3.025 -4.107 1.00 97.00 174 LEU A O 1
ATOM 1328 N N . GLN A 1 175 ? -13.990 3.000 -5.096 1.00 98.00 175 GLN A N 1
ATOM 1329 C CA . GLN A 1 175 ? -13.376 2.017 -4.211 1.00 98.00 175 GLN A CA 1
ATOM 1330 C C . GLN A 1 175 ? -13.161 2.600 -2.812 1.00 98.00 175 GLN A C 1
ATOM 1332 O O . GLN A 1 175 ? -13.458 1.923 -1.833 1.00 98.00 175 GLN A O 1
ATOM 1337 N N . THR A 1 176 ? -12.762 3.871 -2.699 1.00 97.81 176 THR A N 1
ATOM 1338 C CA . THR A 1 176 ? -12.712 4.601 -1.418 1.00 97.81 176 THR A CA 1
ATOM 1339 C C . THR A 1 176 ? -14.067 4.554 -0.706 1.00 97.81 176 THR A C 1
ATOM 1341 O O . THR A 1 176 ? -14.150 4.179 0.464 1.00 97.81 176 THR A O 1
ATOM 1344 N N . ARG A 1 177 ? -15.158 4.869 -1.419 1.00 98.12 177 ARG A N 1
ATOM 1345 C CA . ARG A 1 177 ? -16.520 4.831 -0.859 1.00 98.12 177 ARG A CA 1
ATOM 1346 C C . ARG A 1 177 ? -16.972 3.414 -0.513 1.00 98.12 177 ARG A C 1
ATOM 1348 O O . ARG A 1 177 ? -17.631 3.233 0.505 1.00 98.12 177 ARG A O 1
ATOM 1355 N N . MET A 1 178 ? -16.603 2.421 -1.322 1.00 98.56 178 MET A N 1
ATOM 1356 C CA . MET A 1 178 ? -16.863 1.007 -1.048 1.00 98.56 178 MET A CA 1
ATOM 1357 C C . MET A 1 178 ? -16.178 0.544 0.245 1.00 98.56 178 MET A C 1
ATOM 1359 O O . MET A 1 178 ? -16.821 -0.093 1.076 1.00 98.56 178 MET A O 1
ATOM 1363 N N . LEU A 1 179 ? -14.894 0.866 0.427 1.00 98.75 179 LEU A N 1
ATOM 1364 C CA . LEU A 1 179 ? -14.147 0.528 1.641 1.00 98.75 179 LEU A CA 1
ATOM 1365 C C . LEU A 1 179 ? -14.759 1.218 2.868 1.00 98.75 179 LEU A C 1
ATOM 1367 O O . LEU A 1 179 ? -14.942 0.578 3.902 1.00 98.75 179 LEU A O 1
ATOM 1371 N N . ALA A 1 180 ? -15.160 2.486 2.734 1.00 98.62 180 ALA A N 1
ATOM 1372 C CA . ALA A 1 180 ? -15.861 3.211 3.794 1.00 98.62 180 ALA A CA 1
ATOM 1373 C C . ALA A 1 180 ? -17.233 2.602 4.122 1.00 98.62 180 ALA A C 1
ATOM 1375 O O . ALA A 1 180 ? -17.622 2.545 5.286 1.00 98.62 180 ALA A O 1
ATOM 1376 N N . GLU A 1 181 ? -17.969 2.108 3.122 1.00 98.75 181 GLU A N 1
ATOM 1377 C CA . GLU A 1 181 ? -19.221 1.383 3.350 1.00 98.75 181 GLU A CA 1
ATOM 1378 C C . GLU A 1 181 ? -18.984 0.052 4.071 1.00 98.75 181 GLU A C 1
ATOM 1380 O O . GLU A 1 181 ? -19.745 -0.271 4.981 1.00 98.75 181 GLU A O 1
ATOM 1385 N N . ALA A 1 182 ? -17.933 -0.694 3.716 1.00 98.81 182 ALA A N 1
ATOM 1386 C CA . ALA A 1 182 ? -17.571 -1.936 4.397 1.00 98.81 182 ALA A CA 1
ATOM 1387 C C . ALA A 1 182 ? -17.254 -1.695 5.881 1.00 98.81 182 ALA A C 1
ATOM 1389 O O . ALA A 1 182 ? -17.829 -2.367 6.738 1.00 98.81 182 ALA A O 1
ATOM 1390 N N . ALA A 1 183 ? -16.410 -0.700 6.179 1.00 98.75 183 ALA A N 1
ATOM 1391 C CA . ALA A 1 183 ? -16.061 -0.320 7.547 1.00 98.75 183 ALA A CA 1
ATOM 1392 C C . ALA A 1 183 ? -17.297 0.115 8.350 1.00 98.75 183 ALA A C 1
ATOM 1394 O O . ALA A 1 183 ? -17.537 -0.382 9.449 1.00 98.75 183 ALA A O 1
ATOM 1395 N N . TYR A 1 184 ? -18.143 0.971 7.769 1.00 98.81 184 TYR A N 1
ATOM 1396 C CA . TYR A 1 184 ? -19.377 1.417 8.413 1.00 98.81 184 TYR A CA 1
ATOM 1397 C C . TYR A 1 184 ? -20.350 0.262 8.679 1.00 98.81 184 TYR A C 1
ATOM 1399 O O . TYR A 1 184 ? -20.876 0.138 9.782 1.00 98.81 184 TYR A O 1
ATOM 1407 N N . LYS A 1 185 ? -20.573 -0.620 7.694 1.00 98.81 185 LYS A N 1
ATOM 1408 C CA . LYS A 1 185 ? -21.438 -1.794 7.871 1.00 98.81 185 LYS A CA 1
ATOM 1409 C C . LYS A 1 185 ? -20.913 -2.712 8.969 1.00 98.81 185 LYS A C 1
ATOM 1411 O O . LYS A 1 185 ? -21.709 -3.174 9.779 1.00 98.81 185 LYS A O 1
ATOM 1416 N N . ALA A 1 186 ? -19.602 -2.957 9.014 1.00 98.81 186 ALA A N 1
ATOM 1417 C CA . ALA A 1 186 ? -18.988 -3.748 10.075 1.00 98.81 186 ALA A CA 1
ATOM 1418 C C . ALA A 1 186 ? -19.168 -3.082 11.449 1.00 98.81 186 ALA A C 1
ATOM 1420 O O . ALA A 1 186 ? -19.474 -3.772 12.415 1.00 98.81 186 ALA A O 1
ATOM 1421 N N . ALA A 1 187 ? -19.067 -1.755 11.540 1.00 98.75 187 ALA A N 1
ATOM 1422 C CA . ALA A 1 187 ? -19.287 -1.022 12.784 1.00 98.75 187 ALA A CA 1
ATOM 1423 C C . ALA A 1 187 ? -20.724 -1.159 13.324 1.00 98.75 187 ALA A C 1
ATOM 1425 O O . ALA A 1 187 ? -20.917 -1.388 14.521 1.00 98.75 187 ALA A O 1
ATOM 1426 N N . ILE A 1 188 ? -21.736 -1.048 12.452 1.00 98.56 188 ILE A N 1
ATOM 1427 C CA . ILE A 1 188 ? -23.154 -1.091 12.854 1.00 98.56 188 ILE A CA 1
ATOM 1428 C C . ILE A 1 188 ? -23.733 -2.507 12.966 1.00 98.56 188 ILE A C 1
ATOM 1430 O O . ILE A 1 188 ? -24.855 -2.652 13.446 1.00 98.56 188 ILE A O 1
ATOM 1434 N N . ALA A 1 189 ? -23.012 -3.537 12.515 1.00 98.50 189 ALA A N 1
ATOM 1435 C CA . ALA A 1 189 ? -23.494 -4.914 12.553 1.00 98.50 189 ALA A CA 1
ATOM 1436 C C . ALA A 1 189 ? -23.812 -5.349 13.994 1.00 98.50 189 ALA A C 1
ATOM 1438 O O . ALA A 1 189 ? -23.031 -5.099 14.912 1.00 98.50 189 ALA A O 1
ATOM 1439 N N . GLU A 1 190 ? -24.947 -6.017 14.204 1.00 97.19 190 GLU A N 1
ATOM 1440 C CA . GLU A 1 190 ? -25.352 -6.558 15.510 1.00 97.19 190 GLU A CA 1
ATOM 1441 C C . GLU A 1 190 ? -24.596 -7.861 15.820 1.00 97.19 190 GLU A C 1
ATOM 1443 O O . GLU A 1 190 ? -25.163 -8.946 15.914 1.00 97.19 190 GLU A O 1
ATOM 1448 N N . GLU A 1 191 ? -23.276 -7.745 15.928 1.00 97.81 191 GLU A N 1
ATOM 1449 C CA . GLU A 1 191 ? -22.344 -8.839 16.187 1.00 97.81 191 GLU A CA 1
ATOM 1450 C C . GLU A 1 191 ? -21.656 -8.637 17.545 1.00 97.81 191 GLU A C 1
ATOM 1452 O O . GLU A 1 191 ? -21.504 -7.506 18.020 1.00 97.81 191 GLU A O 1
ATOM 1457 N N . ASP A 1 192 ? -21.231 -9.735 18.173 1.00 98.06 192 ASP A N 1
ATOM 1458 C CA . ASP A 1 192 ? -20.415 -9.689 19.389 1.00 98.06 192 ASP A CA 1
ATOM 1459 C C . ASP A 1 192 ? -19.096 -8.936 19.101 1.00 98.06 192 ASP A C 1
ATOM 1461 O O . ASP A 1 192 ? -18.377 -9.327 18.175 1.00 98.06 192 ASP A O 1
ATOM 1465 N N . PRO A 1 193 ? -18.736 -7.887 19.870 1.00 98.00 193 PRO A N 1
ATOM 1466 C CA . PRO A 1 193 ? -17.446 -7.205 19.749 1.00 98.00 193 PRO A CA 1
ATOM 1467 C C . PRO A 1 193 ? -16.224 -8.139 19.799 1.00 98.00 193 PRO A C 1
ATOM 1469 O O . PRO A 1 193 ? -15.206 -7.846 19.176 1.00 98.00 193 PRO A O 1
ATOM 1472 N N . ALA A 1 194 ? -16.313 -9.294 20.468 1.00 97.81 194 ALA A N 1
ATOM 1473 C CA . ALA A 1 194 ? -15.246 -10.297 20.471 1.00 97.81 194 ALA A CA 1
ATOM 1474 C C . ALA A 1 194 ? -15.058 -11.007 19.113 1.00 97.81 194 ALA A C 1
ATOM 1476 O O . ALA A 1 194 ? -14.018 -11.619 18.878 1.00 97.81 194 ALA A O 1
ATOM 1477 N N . GLN A 1 195 ? -16.052 -10.938 18.222 1.00 98.44 195 GLN A N 1
ATOM 1478 C CA . GLN A 1 195 ? -16.017 -11.467 16.852 1.00 98.44 195 GLN A CA 1
ATOM 1479 C C . GLN A 1 195 ? -15.981 -10.357 15.788 1.00 98.44 195 GLN A C 1
ATOM 1481 O O . GLN A 1 195 ? -15.932 -10.636 14.589 1.00 98.44 195 GLN A O 1
ATOM 1486 N N . ASN A 1 196 ? -15.985 -9.090 16.196 1.00 98.81 196 ASN A N 1
ATOM 1487 C CA . ASN A 1 196 ? -15.960 -7.953 15.292 1.00 98.81 196 ASN A CA 1
ATOM 1488 C C . ASN A 1 196 ? -15.135 -6.815 15.902 1.00 98.81 196 ASN A C 1
ATOM 1490 O O . ASN A 1 196 ? -15.648 -5.967 16.637 1.00 98.81 196 ASN A O 1
ATOM 1494 N N . PHE A 1 197 ? -13.844 -6.792 15.567 1.00 98.88 197 PHE A N 1
ATOM 1495 C CA . PHE A 1 197 ? -12.910 -5.816 16.120 1.00 98.88 197 PHE A CA 1
ATOM 1496 C C . PHE A 1 197 ? -13.150 -4.401 15.584 1.00 98.88 197 PHE A C 1
ATOM 1498 O O . PHE A 1 197 ? -12.903 -3.442 16.312 1.00 98.88 197 PHE A O 1
ATOM 1505 N N . VAL A 1 198 ? -13.734 -4.252 14.383 1.00 98.81 198 VAL A N 1
ATOM 1506 C CA . VAL A 1 198 ? -14.206 -2.946 13.884 1.00 98.81 198 VAL A CA 1
ATOM 1507 C C . VAL A 1 198 ? -15.227 -2.375 14.865 1.00 98.81 198 VAL A C 1
ATOM 1509 O O . VAL A 1 198 ? -15.048 -1.280 15.393 1.00 98.81 198 VAL A O 1
ATOM 1512 N N . ARG A 1 199 ? -16.279 -3.142 15.172 1.00 98.75 199 ARG A N 1
ATOM 1513 C CA . ARG A 1 199 ? -17.327 -2.735 16.111 1.00 98.75 199 ARG A CA 1
ATOM 1514 C C . ARG A 1 199 ? -16.779 -2.490 17.512 1.00 98.75 199 ARG A C 1
ATOM 1516 O O . ARG A 1 199 ? -17.126 -1.475 18.109 1.00 98.75 199 ARG A O 1
ATOM 1523 N N . ALA A 1 200 ? -15.921 -3.373 18.021 1.00 98.75 200 ALA A N 1
ATOM 1524 C CA . ALA A 1 200 ? -15.303 -3.206 19.336 1.00 98.75 200 ALA A CA 1
ATOM 1525 C C . ALA A 1 200 ? -14.570 -1.859 19.454 1.00 98.75 200 ALA A C 1
ATOM 1527 O O . ALA A 1 200 ? -14.816 -1.094 20.387 1.00 98.75 200 ALA A O 1
ATOM 1528 N N . ASN A 1 201 ? -13.732 -1.535 18.467 1.00 98.56 201 ASN A N 1
ATOM 1529 C CA . ASN A 1 201 ? -12.955 -0.300 18.453 1.00 98.56 201 ASN A CA 1
ATOM 1530 C C . ASN A 1 201 ? -13.823 0.947 18.259 1.00 98.56 201 ASN A C 1
ATOM 1532 O O . ASN A 1 201 ? -13.522 1.982 18.855 1.00 98.56 201 ASN A O 1
ATOM 1536 N N . VAL A 1 202 ? -14.886 0.857 17.449 1.00 98.62 202 VAL A N 1
ATOM 1537 C CA . VAL A 1 202 ? -15.861 1.943 17.259 1.00 98.62 202 VAL A CA 1
ATOM 1538 C C . VAL A 1 202 ? -16.611 2.237 18.554 1.00 98.62 202 VAL A C 1
ATOM 1540 O O . VAL A 1 202 ? -16.646 3.389 18.974 1.00 98.62 202 VAL A O 1
ATOM 1543 N N . LEU A 1 203 ? -17.160 1.216 19.220 1.00 98.44 203 LEU A N 1
ATOM 1544 C CA . LEU A 1 203 ? -17.897 1.393 20.474 1.00 98.44 203 LEU A CA 1
ATOM 1545 C C . LEU A 1 203 ? -17.008 1.992 21.570 1.00 98.44 203 LEU A C 1
ATOM 1547 O O . LEU A 1 203 ? -17.411 2.954 22.217 1.00 98.44 203 LEU A O 1
ATOM 1551 N N . ALA A 1 204 ? -15.779 1.488 21.715 1.00 98.12 204 ALA A N 1
ATOM 1552 C CA . ALA A 1 204 ? -14.815 2.029 22.671 1.00 98.12 204 ALA A CA 1
ATOM 1553 C C . ALA A 1 204 ? -14.450 3.494 22.369 1.00 98.12 204 ALA A C 1
ATOM 1555 O O . ALA A 1 204 ? -14.283 4.296 23.286 1.00 98.12 204 ALA A O 1
ATOM 1556 N N . HIS A 1 205 ? -14.335 3.863 21.087 1.00 97.94 205 HIS A N 1
ATOM 1557 C CA . HIS A 1 205 ? -14.089 5.249 20.695 1.00 97.94 205 HIS A CA 1
ATOM 1558 C C . HIS A 1 205 ? -15.275 6.150 21.054 1.00 97.94 205 HIS A C 1
ATOM 1560 O O . HIS A 1 205 ? -15.081 7.175 21.701 1.00 97.94 205 HIS A O 1
ATOM 1566 N N . MET A 1 206 ? -16.497 5.741 20.701 1.00 98.25 206 MET A N 1
ATOM 1567 C CA . MET A 1 206 ? -17.721 6.489 21.008 1.00 98.25 206 MET A CA 1
ATOM 1568 C C . MET A 1 206 ? -17.914 6.685 22.516 1.00 98.25 206 MET A C 1
ATOM 1570 O O . MET A 1 206 ? -18.270 7.776 22.947 1.00 98.25 206 MET A O 1
ATOM 1574 N N . GLU A 1 207 ? -17.644 5.660 23.329 1.00 97.94 207 GLU A N 1
ATOM 1575 C CA . GLU A 1 207 ? -17.706 5.759 24.793 1.00 97.94 207 GLU A CA 1
ATOM 1576 C C . GLU A 1 207 ? -16.684 6.768 25.339 1.00 97.94 207 GLU A C 1
ATOM 1578 O O . GLU A 1 207 ? -16.997 7.565 26.223 1.00 97.94 207 GLU A O 1
ATOM 1583 N N . LYS A 1 208 ? -15.471 6.772 24.777 1.00 97.25 208 LYS A N 1
ATOM 1584 C CA . LYS A 1 208 ? -14.379 7.658 25.192 1.00 97.25 208 LYS A CA 1
ATOM 1585 C C . LYS A 1 208 ? -14.592 9.118 24.777 1.00 97.25 208 LYS A C 1
ATOM 1587 O O . LYS A 1 208 ? -14.187 10.012 25.518 1.00 97.25 208 LYS A O 1
ATOM 1592 N N . THR A 1 209 ? -15.149 9.376 23.594 1.00 97.00 209 THR A N 1
ATOM 1593 C CA . THR A 1 209 ? -15.181 10.724 22.991 1.00 97.00 209 THR A CA 1
ATOM 1594 C C . THR A 1 209 ? -16.571 11.346 22.913 1.00 97.00 209 THR A C 1
ATOM 1596 O O . THR A 1 209 ? -16.678 12.568 22.805 1.00 97.00 209 THR A O 1
ATOM 1599 N N . GLY A 1 210 ? -17.630 10.538 22.970 1.00 96.94 210 GLY A N 1
ATOM 1600 C CA . GLY A 1 210 ? -19.000 10.973 22.705 1.00 96.94 210 GLY A CA 1
ATOM 1601 C C . GLY A 1 210 ? -19.284 11.277 21.228 1.00 96.94 210 GLY A C 1
ATOM 1602 O O . GLY A 1 210 ? -20.333 11.848 20.929 1.00 96.94 210 GLY A O 1
ATOM 1603 N N . GLU A 1 211 ? -18.371 10.938 20.309 1.00 96.62 211 GLU A N 1
ATOM 1604 C CA . GLU A 1 211 ? -18.589 11.094 18.868 1.00 96.62 211 GLU A CA 1
ATOM 1605 C C . GLU A 1 211 ? -19.661 10.125 18.345 1.00 96.62 211 GLU A C 1
ATOM 1607 O O . GLU A 1 211 ? -19.921 9.064 18.919 1.00 96.62 211 GLU A O 1
ATOM 1612 N N . ASP A 1 212 ? -20.298 10.496 17.233 1.00 96.94 212 ASP A N 1
ATOM 1613 C CA . ASP A 1 212 ? -21.275 9.635 16.575 1.00 96.94 212 ASP A CA 1
ATOM 1614 C C . ASP A 1 212 ? -20.618 8.443 15.860 1.00 96.94 212 ASP A C 1
ATOM 1616 O O . ASP A 1 212 ? -19.415 8.406 15.584 1.00 96.94 212 ASP A O 1
ATOM 1620 N N . ILE A 1 213 ? -21.441 7.447 15.533 1.00 97.38 213 ILE A N 1
ATOM 1621 C CA . ILE A 1 213 ? -20.977 6.234 14.856 1.00 97.38 213 ILE A CA 1
ATOM 1622 C C . ILE A 1 213 ? -20.473 6.496 13.431 1.00 97.38 213 ILE A C 1
ATOM 1624 O O . ILE A 1 213 ? -19.628 5.748 12.949 1.00 97.38 213 ILE A O 1
ATOM 1628 N N . GLU A 1 214 ? -20.954 7.542 12.748 1.00 96.25 214 GLU A N 1
ATOM 1629 C CA . GLU A 1 214 ? -20.485 7.889 11.398 1.00 96.25 214 GLU A CA 1
ATOM 1630 C C . GLU A 1 214 ? -19.022 8.335 11.432 1.00 96.25 214 GLU A C 1
ATOM 1632 O O . GLU A 1 214 ? -18.242 7.955 10.560 1.00 96.25 214 GLU A O 1
ATOM 1637 N N . THR A 1 215 ? -18.651 9.101 12.458 1.00 97.25 215 THR A N 1
ATOM 1638 C CA . THR A 1 215 ? -17.297 9.601 12.688 1.00 97.25 215 THR A CA 1
ATOM 1639 C C . THR A 1 215 ? -16.407 8.500 13.251 1.00 97.25 215 THR A C 1
ATOM 1641 O O . THR A 1 215 ? -15.347 8.221 12.693 1.00 97.25 215 THR A O 1
ATOM 1644 N N . ALA A 1 216 ? -16.861 7.797 14.292 1.00 97.94 216 ALA A N 1
ATOM 1645 C CA . ALA A 1 216 ? -16.077 6.751 14.945 1.00 97.94 216 ALA A CA 1
ATOM 1646 C C . ALA A 1 216 ? -15.768 5.557 14.017 1.00 97.94 216 ALA A C 1
ATOM 1648 O O . ALA A 1 216 ? -14.749 4.887 14.202 1.00 97.94 216 ALA A O 1
ATOM 1649 N N . ALA A 1 217 ? -16.607 5.295 13.005 1.00 98.00 217 ALA A N 1
ATOM 1650 C CA . ALA A 1 217 ? -16.419 4.225 12.020 1.00 98.00 217 ALA A CA 1
ATOM 1651 C C . ALA A 1 217 ? -15.506 4.588 10.834 1.00 98.00 217 ALA A C 1
ATOM 1653 O O . ALA A 1 217 ? -15.290 3.747 9.956 1.00 98.00 217 ALA A O 1
ATOM 1654 N N . LEU A 1 218 ? -14.953 5.805 10.766 1.00 98.56 218 LEU A N 1
ATOM 1655 C CA . LEU A 1 218 ? -14.032 6.161 9.686 1.00 98.56 218 LEU A CA 1
ATOM 1656 C C . LEU A 1 218 ? -12.730 5.357 9.815 1.00 98.56 218 LEU A C 1
ATOM 1658 O O . LEU A 1 218 ? -12.105 5.294 10.876 1.00 98.56 218 LEU A O 1
ATOM 1662 N N . ARG A 1 219 ? -12.333 4.715 8.714 1.00 98.50 219 ARG A N 1
ATOM 1663 C CA . ARG A 1 219 ? -11.138 3.856 8.631 1.00 98.50 219 ARG A CA 1
ATOM 1664 C C . ARG A 1 219 ? -10.239 4.147 7.440 1.00 98.50 219 ARG A C 1
ATOM 1666 O O . ARG A 1 219 ? -9.188 3.534 7.301 1.00 98.50 219 ARG A O 1
ATOM 1673 N N . ILE A 1 220 ? -10.657 5.063 6.576 1.00 98.50 220 ILE A N 1
ATOM 1674 C CA . ILE A 1 220 ? -9.984 5.367 5.323 1.00 98.50 220 ILE A CA 1
ATOM 1675 C C . ILE A 1 220 ? -9.386 6.755 5.467 1.00 98.50 220 ILE A C 1
ATOM 1677 O O . ILE A 1 220 ? -10.125 7.717 5.657 1.00 98.50 220 ILE A O 1
ATOM 1681 N N . PHE A 1 221 ? -8.069 6.850 5.361 1.00 98.50 221 PHE A N 1
ATOM 1682 C CA . PHE A 1 221 ? -7.302 8.070 5.557 1.00 98.50 221 PHE A CA 1
ATOM 1683 C C . PHE A 1 221 ? -6.449 8.365 4.325 1.00 98.50 221 PHE A C 1
ATOM 1685 O O . PHE A 1 221 ? -5.933 7.459 3.675 1.00 98.50 221 PHE A O 1
ATOM 1692 N N . SER A 1 222 ? -6.305 9.635 3.969 1.00 97.88 222 SER A N 1
ATOM 1693 C CA . SER A 1 222 ? -5.419 10.067 2.890 1.00 97.88 222 SER A CA 1
ATOM 1694 C C . SER A 1 222 ? -4.966 11.508 3.109 1.00 97.88 222 SER A C 1
ATOM 1696 O O . SER A 1 222 ? -5.116 12.088 4.184 1.00 97.88 222 SER A O 1
ATOM 1698 N N . ASN A 1 223 ? -4.398 12.086 2.061 1.00 96.62 223 ASN A N 1
ATOM 1699 C CA . ASN A 1 223 ? -4.090 13.495 1.969 1.00 96.62 223 ASN A CA 1
ATOM 1700 C C . ASN A 1 223 ? -5.346 14.356 1.774 1.00 96.62 223 ASN A C 1
ATOM 1702 O O . ASN A 1 223 ? -6.357 13.887 1.236 1.00 96.62 223 ASN A O 1
ATOM 1706 N N . ALA A 1 224 ? -5.237 15.639 2.138 1.00 94.31 224 ALA A N 1
ATOM 1707 C CA . ALA A 1 224 ? -6.161 16.681 1.692 1.00 94.31 224 ALA A CA 1
ATOM 1708 C C . ALA A 1 224 ? -6.304 16.666 0.162 1.00 94.31 224 ALA A C 1
ATOM 1710 O O . ALA A 1 224 ? -5.378 16.253 -0.543 1.00 94.31 224 ALA A O 1
ATOM 1711 N N . GLU A 1 225 ? -7.434 17.141 -0.361 1.00 91.81 225 GLU A N 1
ATOM 1712 C CA . GLU A 1 225 ? -7.621 17.293 -1.809 1.00 91.81 225 GLU A CA 1
ATOM 1713 C C . GLU A 1 225 ? -6.476 18.118 -2.423 1.00 91.81 225 GLU A C 1
ATOM 1715 O O . GLU A 1 225 ? -6.053 19.132 -1.870 1.00 91.81 225 GLU A O 1
ATOM 1720 N N . GLY A 1 226 ? -5.925 17.643 -3.545 1.00 92.19 226 GLY A N 1
ATOM 1721 C CA . GLY A 1 226 ? -4.786 18.275 -4.221 1.00 92.19 226 GLY A CA 1
ATOM 1722 C C . GLY A 1 226 ? -3.414 18.054 -3.567 1.00 92.19 226 GLY A C 1
ATOM 1723 O O . GLY A 1 226 ? -2.405 18.429 -4.160 1.00 92.19 226 GLY A O 1
ATOM 1724 N N . ALA A 1 227 ? -3.338 17.420 -2.391 1.00 94.94 227 ALA A N 1
ATOM 1725 C CA . ALA A 1 227 ? -2.077 17.079 -1.731 1.00 94.94 227 ALA A CA 1
ATOM 1726 C C . ALA A 1 227 ? -1.684 15.604 -1.943 1.00 94.94 227 ALA A C 1
ATOM 1728 O O . ALA A 1 227 ? -2.541 14.730 -2.100 1.00 94.94 227 ALA A O 1
ATOM 1729 N N . TYR A 1 228 ? -0.375 15.331 -1.905 1.00 95.62 228 TYR A N 1
ATOM 1730 C CA . TYR A 1 228 ? 0.235 14.010 -2.109 1.00 95.62 228 TYR A CA 1
ATOM 1731 C C . TYR A 1 228 ? 1.413 13.811 -1.146 1.00 95.62 228 TYR A C 1
ATOM 1733 O O . TYR A 1 228 ? 2.031 14.792 -0.731 1.00 95.62 228 TYR A O 1
ATOM 1741 N N . GLY A 1 229 ? 1.723 12.555 -0.811 1.00 93.88 229 GLY A N 1
ATOM 1742 C CA . GLY A 1 229 ? 2.843 12.193 0.071 1.00 93.88 229 GLY A CA 1
ATOM 1743 C C . GLY A 1 229 ? 2.641 12.590 1.536 1.00 93.88 229 GLY A C 1
ATOM 1744 O O . GLY A 1 229 ? 1.797 13.428 1.868 1.00 93.88 229 GLY A O 1
ATOM 1745 N N . SER A 1 230 ? 3.381 11.962 2.440 1.00 94.94 230 SER A N 1
ATOM 1746 C CA . SER A 1 230 ? 3.374 12.302 3.867 1.00 94.94 230 SER A CA 1
ATOM 1747 C C . SER A 1 230 ? 4.427 13.364 4.225 1.00 94.94 230 SER A C 1
ATOM 1749 O O . SER A 1 230 ? 4.417 13.872 5.342 1.00 94.94 230 SER A O 1
ATOM 1751 N N . ASN A 1 231 ? 5.271 13.747 3.257 1.00 95.38 231 ASN A N 1
ATOM 1752 C CA . ASN A 1 231 ? 6.459 14.596 3.409 1.00 95.38 231 ASN A CA 1
ATOM 1753 C C . ASN A 1 231 ? 7.554 13.982 4.293 1.00 95.38 231 ASN A C 1
ATOM 1755 O O . ASN A 1 231 ? 8.569 14.635 4.525 1.00 95.38 231 ASN A O 1
ATOM 1759 N N . VAL A 1 232 ? 7.403 12.735 4.739 1.00 97.00 232 VAL A N 1
ATOM 1760 C CA . VAL A 1 232 ? 8.462 12.021 5.458 1.00 97.00 232 VAL A CA 1
ATOM 1761 C C . VAL A 1 232 ? 9.672 11.835 4.545 1.00 97.00 232 VAL A C 1
ATOM 1763 O O . VAL A 1 232 ? 10.796 12.071 4.978 1.00 97.00 232 VAL A O 1
ATOM 1766 N N . ASN A 1 233 ? 9.456 11.517 3.265 1.00 95.56 233 ASN A N 1
ATOM 1767 C CA . ASN A 1 233 ? 10.540 11.471 2.281 1.00 95.56 233 ASN A CA 1
ATOM 1768 C C . ASN A 1 233 ? 11.291 12.801 2.144 1.00 95.56 233 ASN A C 1
ATOM 1770 O O . ASN A 1 233 ? 12.513 12.795 2.110 1.00 95.56 233 ASN A O 1
ATOM 1774 N N . GLN A 1 234 ? 10.585 13.934 2.126 1.00 95.75 234 GLN A N 1
ATOM 1775 C CA . GLN A 1 234 ? 11.203 15.258 2.016 1.00 95.75 234 GLN A CA 1
ATOM 1776 C C . GLN A 1 234 ? 12.050 15.603 3.243 1.00 95.75 234 GLN A C 1
ATOM 1778 O O . GLN A 1 234 ? 13.124 16.183 3.093 1.00 95.75 234 GLN A O 1
ATOM 1783 N N . LEU A 1 235 ? 11.591 15.254 4.450 1.00 96.50 235 LEU A N 1
ATOM 1784 C CA . LEU A 1 235 ? 12.367 15.472 5.675 1.00 96.50 235 LEU A CA 1
ATOM 1785 C C . LEU A 1 235 ? 13.637 14.616 5.691 1.00 96.50 235 LEU A C 1
ATOM 1787 O O . LEU A 1 235 ? 14.701 15.127 6.031 1.00 96.50 235 LEU A O 1
ATOM 1791 N N . VAL A 1 236 ? 13.539 13.353 5.262 1.00 95.62 236 VAL A N 1
ATOM 1792 C CA . VAL A 1 236 ? 14.695 12.452 5.136 1.00 95.62 236 VAL A CA 1
ATOM 1793 C C . VAL A 1 236 ? 15.686 12.964 4.089 1.00 95.62 236 VAL A C 1
ATOM 1795 O O . VAL A 1 236 ? 16.858 13.142 4.408 1.00 95.62 236 VAL A O 1
ATOM 1798 N N . ASP A 1 237 ? 15.218 13.269 2.878 1.00 94.00 237 ASP A N 1
ATOM 1799 C CA . ASP A 1 237 ? 16.043 13.746 1.758 1.00 94.00 237 ASP A CA 1
ATOM 1800 C C . ASP A 1 237 ? 16.778 15.055 2.093 1.00 94.00 237 ASP A C 1
ATOM 1802 O O . ASP A 1 237 ? 17.971 15.206 1.844 1.00 94.00 237 ASP A O 1
ATOM 1806 N N . SER A 1 238 ? 16.088 15.992 2.749 1.00 95.00 238 SER A N 1
ATOM 1807 C CA . SER A 1 238 ? 16.686 17.265 3.166 1.00 95.00 238 SER A CA 1
ATOM 1808 C C . SER A 1 238 ? 17.472 17.186 4.480 1.00 95.00 238 SER A C 1
ATOM 1810 O O . SER A 1 238 ? 18.147 18.152 4.836 1.00 95.00 238 SER A O 1
ATOM 1812 N N . SER A 1 239 ? 17.406 16.057 5.199 1.00 94.06 239 SER A N 1
ATOM 1813 C CA . SER A 1 239 ? 17.971 15.888 6.548 1.00 94.06 239 SER A CA 1
ATOM 1814 C C . SER A 1 239 ? 17.506 16.967 7.544 1.00 94.06 239 SER A C 1
ATOM 1816 O O . SER A 1 239 ? 18.258 17.378 8.426 1.00 94.06 239 SER A O 1
ATOM 1818 N N . VAL A 1 240 ? 16.267 17.451 7.394 1.00 93.75 240 VAL A N 1
ATOM 1819 C CA . VAL A 1 240 ? 15.664 18.498 8.242 1.00 93.75 240 VAL A CA 1
ATOM 1820 C C . VAL A 1 240 ? 14.709 17.859 9.251 1.00 93.75 240 VAL A C 1
ATOM 1822 O O . VAL A 1 240 ? 13.501 18.055 9.190 1.00 93.75 240 VAL A O 1
ATOM 1825 N N . PHE A 1 241 ? 15.252 17.048 10.154 1.00 93.75 241 PHE A N 1
ATOM 1826 C CA . PHE A 1 241 ? 14.559 16.536 11.338 1.00 93.75 241 PHE A CA 1
ATOM 1827 C C . PHE A 1 241 ? 15.603 16.210 12.413 1.00 93.75 241 PHE A C 1
ATOM 1829 O O . PHE A 1 241 ? 16.684 15.714 12.095 1.00 93.75 241 PHE A O 1
ATOM 1836 N N . GLU A 1 242 ? 15.309 16.501 13.678 1.00 92.12 242 GLU A N 1
ATOM 1837 C CA . GLU A 1 242 ? 16.203 16.197 14.806 1.00 92.12 242 GLU A CA 1
ATOM 1838 C C . GLU A 1 242 ? 15.728 14.965 15.585 1.00 92.12 242 GLU A C 1
ATOM 1840 O O . GLU A 1 242 ? 16.529 14.254 16.194 1.00 92.12 242 GLU A O 1
ATOM 1845 N N . SER A 1 243 ? 14.421 14.699 15.546 1.00 93.06 243 SER A N 1
ATOM 1846 C CA . SER A 1 243 ? 13.776 13.554 16.184 1.00 93.06 243 SER A CA 1
ATOM 1847 C C . SER A 1 243 ? 12.919 12.767 15.198 1.00 93.06 243 SER A C 1
ATOM 1849 O O . SER A 1 243 ? 12.215 13.328 14.360 1.00 93.06 243 SER A O 1
ATOM 1851 N N . GLU A 1 244 ? 12.888 11.444 15.360 1.00 89.69 244 GLU A N 1
ATOM 1852 C CA . GLU A 1 244 ? 11.986 10.563 14.612 1.00 89.69 244 GLU A CA 1
ATOM 1853 C C . GLU A 1 244 ? 10.496 10.899 14.857 1.00 89.69 244 GLU A C 1
ATOM 1855 O O . GLU A 1 244 ? 9.635 10.567 14.042 1.00 89.69 244 GLU A O 1
ATOM 1860 N N . ASP A 1 245 ? 10.155 11.579 15.960 1.00 92.75 245 ASP A N 1
ATOM 1861 C CA . ASP A 1 245 ? 8.782 12.036 16.217 1.00 92.75 245 ASP A CA 1
ATOM 1862 C C . ASP A 1 245 ? 8.315 13.128 15.249 1.00 92.75 245 ASP A C 1
ATOM 1864 O O . ASP A 1 245 ? 7.118 13.201 14.962 1.00 92.75 245 ASP A O 1
ATOM 1868 N N . GLU A 1 246 ? 9.232 13.914 14.678 1.00 96.00 246 GLU A N 1
ATOM 1869 C CA . GLU A 1 246 ? 8.899 14.909 13.652 1.00 96.00 246 GLU A CA 1
ATOM 1870 C C . GLU A 1 246 ? 8.400 14.238 12.362 1.00 96.00 246 GLU A C 1
ATOM 1872 O O . GLU A 1 246 ? 7.527 14.771 11.673 1.00 96.00 246 GLU A O 1
ATOM 1877 N N . LEU A 1 247 ? 8.878 13.021 12.066 1.00 96.25 247 LEU A N 1
ATOM 1878 C CA . LEU A 1 247 ? 8.398 12.224 10.934 1.00 96.25 247 LEU A CA 1
ATOM 1879 C C . LEU A 1 247 ? 6.951 11.761 11.159 1.00 96.25 247 LEU A C 1
ATOM 1881 O O . LEU A 1 247 ? 6.131 11.807 10.239 1.00 96.25 247 LEU A O 1
ATOM 1885 N N . ALA A 1 248 ? 6.603 11.368 12.389 1.00 95.50 248 ALA A N 1
ATOM 1886 C CA . ALA A 1 248 ? 5.218 11.049 12.736 1.00 95.50 248 ALA A CA 1
ATOM 1887 C C . ALA A 1 248 ? 4.310 12.289 12.696 1.00 95.50 248 ALA A C 1
ATOM 1889 O O . ALA A 1 248 ? 3.163 12.188 12.255 1.00 95.50 248 ALA A O 1
ATOM 1890 N N . ASP A 1 249 ? 4.805 13.462 13.104 1.00 95.56 249 ASP A N 1
ATOM 1891 C CA . ASP A 1 249 ? 4.057 14.718 12.987 1.00 95.56 249 ASP A CA 1
ATOM 1892 C C . ASP A 1 249 ? 3.777 15.088 11.532 1.00 95.56 249 ASP A C 1
ATOM 1894 O O . ASP A 1 249 ? 2.629 15.390 11.189 1.00 95.56 249 ASP A O 1
ATOM 1898 N N . ALA A 1 250 ? 4.786 15.004 10.661 1.00 96.00 250 ALA A N 1
ATOM 1899 C CA . ALA A 1 250 ? 4.619 15.231 9.229 1.00 96.00 250 ALA A CA 1
ATOM 1900 C C . ALA A 1 250 ? 3.584 14.271 8.628 1.00 96.00 250 ALA A C 1
ATOM 1902 O O . ALA A 1 250 ? 2.653 14.706 7.933 1.00 96.00 250 ALA A O 1
ATOM 1903 N N . TYR A 1 251 ? 3.691 12.984 8.974 1.00 97.31 251 TYR A N 1
ATOM 1904 C CA . TYR A 1 251 ? 2.755 11.964 8.527 1.00 97.31 251 TYR A CA 1
ATOM 1905 C C . TYR A 1 251 ? 1.321 12.287 8.947 1.00 97.31 251 TYR A C 1
ATOM 1907 O O . TYR A 1 251 ? 0.438 12.414 8.098 1.00 97.31 251 TYR A O 1
ATOM 1915 N N . GLU A 1 252 ? 1.063 12.468 10.241 1.00 96.50 252 GLU A N 1
ATOM 1916 C CA . GLU A 1 252 ? -0.290 12.698 10.744 1.00 96.50 252 GLU A CA 1
ATOM 1917 C C . GLU A 1 252 ? -0.890 14.019 10.260 1.00 96.50 252 GLU A C 1
ATOM 1919 O O . GLU A 1 252 ? -2.079 14.067 9.931 1.00 96.50 252 GLU A O 1
ATOM 1924 N N . ALA A 1 253 ? -0.094 15.088 10.176 1.00 95.81 253 ALA A N 1
ATOM 1925 C CA . ALA A 1 253 ? -0.560 16.377 9.676 1.00 95.81 253 ALA A CA 1
ATOM 1926 C C . ALA A 1 253 ? -1.084 16.257 8.239 1.00 95.81 253 ALA A C 1
ATOM 1928 O O . ALA A 1 253 ? -2.093 16.868 7.883 1.00 95.81 253 ALA A O 1
ATOM 1929 N N . ARG A 1 254 ? -0.425 15.432 7.417 1.00 96.56 254 ARG A N 1
ATOM 1930 C CA . ARG A 1 254 ? -0.747 15.295 5.995 1.00 96.56 254 ARG A CA 1
ATOM 1931 C C . ARG A 1 254 ? -1.679 14.142 5.672 1.00 96.56 254 ARG A C 1
ATOM 1933 O O . ARG A 1 254 ? -2.345 14.229 4.647 1.00 96.56 254 ARG A O 1
ATOM 1940 N N . LYS A 1 255 ? -1.737 13.092 6.493 1.00 97.56 255 LYS A N 1
ATOM 1941 C CA . LYS A 1 255 ? -2.502 11.858 6.237 1.00 97.56 255 LYS A CA 1
ATOM 1942 C C . LYS A 1 255 ? -3.762 11.712 7.091 1.00 97.56 255 LYS A C 1
ATOM 1944 O O . LYS A 1 255 ? -4.463 10.720 6.961 1.00 97.56 255 LYS A O 1
ATOM 1949 N N . SER A 1 256 ? -4.101 12.689 7.932 1.00 97.50 256 SER A N 1
ATOM 1950 C CA . SER A 1 256 ? -5.281 12.635 8.814 1.00 97.50 256 SER A CA 1
ATOM 1951 C C . SER A 1 256 ? -6.617 13.008 8.160 1.00 97.50 256 SER A C 1
ATOM 1953 O O . SER A 1 256 ? -7.582 13.283 8.870 1.00 97.50 256 SER A O 1
ATOM 1955 N N . PHE A 1 257 ? -6.726 13.013 6.828 1.00 98.25 257 PHE A N 1
ATOM 1956 C CA . PHE A 1 257 ? -7.990 13.313 6.150 1.00 98.25 257 PHE A CA 1
ATOM 1957 C C . PHE A 1 257 ? -8.793 12.030 5.960 1.00 98.25 257 PHE A C 1
ATOM 1959 O O . PHE A 1 257 ? -8.445 11.188 5.134 1.00 98.25 257 PHE A O 1
ATOM 1966 N N . ALA A 1 258 ? -9.850 11.885 6.753 1.00 97.88 258 ALA A N 1
ATOM 1967 C CA . ALA A 1 258 ? -10.693 10.706 6.811 1.00 97.88 258 ALA A CA 1
ATOM 1968 C C . ALA A 1 258 ? -11.815 10.754 5.762 1.00 97.88 258 ALA A C 1
ATOM 1970 O O . ALA A 1 258 ? -12.403 11.810 5.526 1.00 97.88 258 ALA A O 1
ATOM 1971 N N . TYR A 1 259 ? -12.141 9.608 5.165 1.00 97.56 259 TYR A N 1
ATOM 1972 C CA . TYR A 1 259 ? -13.165 9.465 4.129 1.00 97.56 259 TYR A CA 1
ATOM 1973 C C . TYR A 1 259 ? -14.325 8.605 4.622 1.00 97.56 259 TYR A C 1
ATOM 1975 O O . TYR A 1 259 ? -14.139 7.466 5.052 1.00 97.56 259 TYR A O 1
ATOM 1983 N N . GLY A 1 260 ? -15.538 9.147 4.507 1.00 95.81 260 GLY A N 1
ATOM 1984 C CA . GLY A 1 260 ? -16.783 8.420 4.741 1.00 95.81 260 GLY A CA 1
ATOM 1985 C C . GLY A 1 260 ? -17.449 7.945 3.446 1.00 95.81 260 GLY A C 1
ATOM 1986 O O . GLY A 1 260 ? -16.957 8.148 2.335 1.00 95.81 260 GLY A O 1
ATOM 1987 N N . ARG A 1 261 ? -18.650 7.371 3.572 1.00 95.88 261 ARG A N 1
ATOM 1988 C CA . ARG A 1 261 ? -19.463 6.866 2.441 1.00 95.88 261 ARG A CA 1
ATOM 1989 C C . ARG A 1 261 ? -19.844 7.946 1.414 1.00 95.88 261 ARG A C 1
ATOM 1991 O O . ARG A 1 261 ? -20.169 7.629 0.266 1.00 95.88 261 ARG A O 1
ATOM 1998 N N . ASN A 1 262 ? -19.803 9.218 1.817 1.00 93.25 262 ASN A N 1
ATOM 1999 C CA . ASN A 1 262 ? -20.045 10.378 0.955 1.00 93.25 262 ASN A CA 1
ATOM 2000 C C . ASN A 1 262 ? -18.836 10.741 0.063 1.00 93.25 262 ASN A C 1
ATOM 2002 O O . ASN A 1 262 ? -18.998 11.537 -0.858 1.00 93.25 262 ASN A O 1
ATOM 2006 N N . GLY A 1 263 ? -17.658 10.156 0.318 1.00 89.88 263 GLY A N 1
ATOM 2007 C CA . GLY A 1 263 ? -16.423 10.383 -0.433 1.00 89.88 263 GLY A CA 1
ATOM 2008 C C . GLY A 1 263 ? -15.735 11.727 -0.182 1.00 89.88 263 GLY A C 1
ATOM 2009 O O . GLY A 1 263 ? -14.755 12.012 -0.858 1.00 89.88 263 GLY A O 1
ATOM 2010 N N . LYS A 1 264 ? -16.221 12.550 0.755 1.00 91.94 264 LYS A N 1
ATOM 2011 C CA . LYS A 1 264 ? -15.628 13.857 1.065 1.00 91.94 264 LYS A CA 1
ATOM 2012 C C . LYS A 1 264 ? -14.633 13.725 2.224 1.00 91.94 264 LYS A C 1
ATOM 2014 O O . LYS A 1 264 ? -15.038 13.211 3.270 1.00 91.94 264 LYS A O 1
ATOM 2019 N N . PRO A 1 265 ? -13.379 14.186 2.073 1.00 93.75 265 PRO A N 1
ATOM 2020 C CA . PRO A 1 265 ? -12.414 14.147 3.159 1.00 93.75 265 PRO A CA 1
ATOM 2021 C C . PRO A 1 265 ? -12.758 15.143 4.264 1.00 93.75 265 PRO A C 1
ATOM 2023 O O . PRO A 1 265 ? -13.100 16.294 3.995 1.00 93.75 265 PRO A O 1
ATOM 2026 N N . VAL A 1 266 ? -12.582 14.722 5.513 1.00 95.44 266 VAL A N 1
ATOM 2027 C CA . VAL A 1 266 ? -12.615 15.597 6.690 1.00 95.44 266 VAL A CA 1
ATOM 2028 C C . VAL A 1 266 ? -11.361 15.344 7.511 1.00 95.44 266 VAL A C 1
ATOM 2030 O O . VAL A 1 266 ? -11.029 14.198 7.805 1.00 95.44 266 VAL A O 1
ATOM 2033 N N . GLN A 1 267 ? -10.644 16.403 7.879 1.00 97.38 267 GLN A N 1
ATOM 2034 C CA . GLN A 1 267 ? -9.474 16.258 8.738 1.00 97.38 267 GLN A CA 1
ATOM 2035 C C . GLN A 1 267 ? -9.902 15.762 10.125 1.00 97.38 267 GLN A C 1
ATOM 2037 O O . GLN A 1 267 ? -10.694 16.415 10.802 1.00 97.38 267 GLN A O 1
ATOM 2042 N N . ASN A 1 268 ? -9.373 14.617 10.554 1.00 97.00 268 ASN A N 1
ATOM 2043 C CA . ASN A 1 268 ? -9.644 14.034 11.863 1.00 97.00 268 ASN A CA 1
ATOM 2044 C C . ASN A 1 268 ? -8.393 13.354 12.447 1.00 97.00 268 ASN A C 1
ATOM 2046 O O . ASN A 1 268 ? -8.270 12.129 12.505 1.00 97.00 268 ASN A O 1
ATOM 2050 N N . GLN A 1 269 ? -7.445 14.177 12.903 1.00 96.25 269 GLN A N 1
ATOM 2051 C CA . GLN A 1 269 ? -6.208 13.696 13.526 1.00 96.25 269 GLN A CA 1
ATOM 2052 C C . GLN A 1 269 ? -6.458 12.989 14.866 1.00 96.25 269 GLN A C 1
ATOM 2054 O O . GLN A 1 269 ? -5.720 12.073 15.217 1.00 96.25 269 GLN A O 1
ATOM 2059 N N . LYS A 1 270 ? -7.500 13.380 15.612 1.00 95.50 270 LYS A N 1
ATOM 2060 C CA . LYS A 1 270 ? -7.837 12.760 16.904 1.00 95.50 270 LYS A CA 1
ATOM 2061 C C . LYS A 1 270 ? -8.262 11.306 16.727 1.00 95.50 270 LYS A C 1
ATOM 2063 O O . LYS A 1 270 ? -7.738 10.439 17.421 1.00 95.50 270 LYS A O 1
ATOM 2068 N N . LEU A 1 271 ? -9.157 11.048 15.773 1.00 97.38 271 LEU A N 1
ATOM 2069 C CA . LEU A 1 271 ? -9.566 9.692 15.435 1.00 97.38 271 LEU A CA 1
ATOM 2070 C C . LEU A 1 271 ? -8.389 8.877 14.904 1.00 97.38 271 LEU A C 1
ATOM 2072 O O . LEU A 1 271 ? -8.201 7.751 15.351 1.00 97.38 271 LEU A O 1
ATOM 2076 N N . LEU A 1 272 ? -7.574 9.448 14.005 1.00 97.44 272 LEU A N 1
ATOM 2077 C CA . LEU A 1 272 ? -6.385 8.759 13.503 1.00 97.44 272 LEU A CA 1
ATOM 2078 C C . LEU A 1 272 ? -5.494 8.303 14.669 1.00 97.44 272 LEU A C 1
ATOM 2080 O O . LEU A 1 272 ? -5.222 7.114 14.775 1.00 97.44 272 LEU A O 1
ATOM 2084 N N . LYS A 1 273 ? -5.120 9.206 15.586 1.00 95.62 273 LYS A N 1
ATOM 2085 C CA . LYS A 1 273 ? -4.292 8.874 16.761 1.00 95.62 273 LYS A CA 1
ATOM 2086 C C . LYS A 1 273 ? -4.892 7.761 17.626 1.00 95.62 273 LYS A C 1
ATOM 2088 O O . LYS A 1 273 ? -4.173 6.848 18.016 1.00 95.62 273 LYS A O 1
ATOM 2093 N N . ASP A 1 274 ? -6.196 7.817 17.909 1.00 96.06 274 ASP A N 1
ATOM 2094 C CA . ASP A 1 274 ? -6.870 6.791 18.721 1.00 96.06 274 ASP A CA 1
ATOM 2095 C C . ASP A 1 274 ? -6.949 5.423 18.027 1.00 96.06 274 ASP A C 1
ATOM 2097 O O . ASP A 1 274 ? -6.984 4.391 18.692 1.00 96.06 274 ASP A O 1
ATOM 2101 N N . MET A 1 275 ? -6.994 5.399 16.696 1.00 96.88 275 MET A N 1
ATOM 2102 C CA . MET A 1 275 ? -6.958 4.154 15.934 1.00 96.88 275 MET A CA 1
ATOM 2103 C C . MET A 1 275 ? -5.528 3.608 15.826 1.00 96.88 275 MET A C 1
ATOM 2105 O O . MET A 1 275 ? -5.326 2.406 15.986 1.00 96.88 275 MET A O 1
ATOM 2109 N N . LEU A 1 276 ? -4.527 4.471 15.61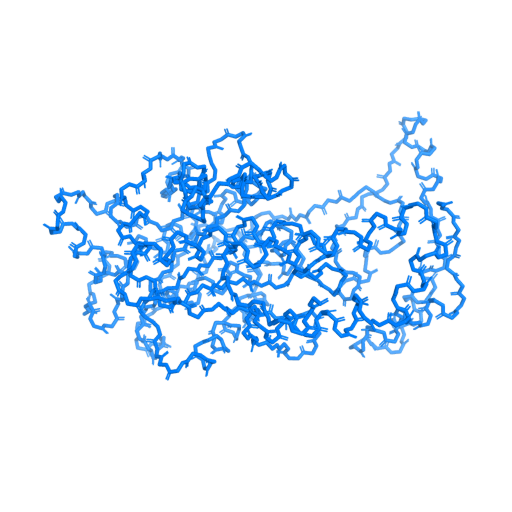2 1.00 97.19 276 LEU A N 1
ATOM 2110 C CA . LEU A 1 276 ? -3.118 4.068 15.523 1.00 97.19 276 LEU A CA 1
ATOM 2111 C C . LEU A 1 276 ? -2.613 3.409 16.815 1.00 97.19 276 LEU A C 1
ATOM 2113 O O . LEU A 1 276 ? -1.838 2.460 16.735 1.00 97.19 276 LEU A O 1
ATOM 2117 N N . SER A 1 277 ? -3.103 3.824 17.989 1.00 96.81 277 SER A N 1
ATOM 2118 C CA . SER A 1 277 ? -2.738 3.191 19.268 1.00 96.81 277 SER A CA 1
ATOM 2119 C C . SER A 1 277 ? -3.233 1.744 19.418 1.00 96.81 277 SER A C 1
ATOM 2121 O O . SER A 1 277 ? -2.777 1.030 20.307 1.00 96.81 277 SER A O 1
ATOM 2123 N N . LYS A 1 278 ? -4.151 1.292 18.553 1.00 96.50 278 LYS A N 1
ATOM 2124 C CA . LYS A 1 278 ? -4.728 -0.063 18.564 1.00 96.50 278 LYS A CA 1
ATOM 2125 C C . LYS A 1 278 ? -4.110 -0.990 17.518 1.00 96.50 278 LYS A C 1
ATOM 2127 O O . LYS A 1 278 ? -4.497 -2.155 17.461 1.00 96.50 278 LYS A O 1
ATOM 2132 N N . VAL A 1 279 ? -3.222 -0.481 16.659 1.00 98.00 279 VAL A N 1
ATOM 2133 C CA . VAL A 1 279 ? -2.595 -1.240 15.566 1.00 98.00 279 VAL A CA 1
ATOM 2134 C C . VAL A 1 279 ? -1.632 -2.282 16.121 1.00 98.00 279 VAL A C 1
ATOM 2136 O O . VAL A 1 279 ? -0.761 -1.956 16.917 1.00 98.00 279 VAL A O 1
ATOM 2139 N N . GLU A 1 280 ? -1.751 -3.524 15.655 1.00 97.50 280 GLU A N 1
ATOM 2140 C CA . GLU A 1 280 ? -0.875 -4.631 16.070 1.00 97.50 280 GLU A CA 1
ATOM 2141 C C . GLU A 1 280 ? 0.157 -4.996 14.984 1.00 97.50 280 GLU A C 1
ATOM 2143 O O . GLU A 1 280 ? 1.218 -5.548 15.280 1.00 97.50 280 GLU A O 1
ATOM 2148 N N . LEU A 1 281 ? -0.107 -4.626 13.724 1.00 97.94 281 LEU A N 1
ATOM 2149 C CA . LEU A 1 281 ? 0.853 -4.720 12.620 1.00 97.94 281 LEU A CA 1
ATOM 2150 C C . LEU A 1 281 ? 0.616 -3.647 11.550 1.00 97.94 281 LEU A C 1
ATOM 2152 O O . LEU A 1 281 ? -0.522 -3.225 11.316 1.00 97.94 281 LEU A O 1
ATOM 2156 N N . ALA A 1 282 ? 1.689 -3.270 10.854 1.00 98.19 282 ALA A N 1
ATOM 2157 C CA . ALA A 1 282 ? 1.660 -2.440 9.655 1.00 98.19 282 ALA A CA 1
ATOM 2158 C C . ALA A 1 282 ? 2.017 -3.270 8.415 1.00 98.19 282 ALA A C 1
ATOM 2160 O O . ALA A 1 282 ? 2.870 -4.159 8.464 1.00 98.19 282 ALA A O 1
ATOM 2161 N N . TYR A 1 283 ? 1.353 -2.998 7.295 1.00 98.00 283 TYR A N 1
ATOM 2162 C CA . TYR A 1 283 ? 1.455 -3.829 6.103 1.00 98.00 283 TYR A CA 1
ATOM 2163 C C . TYR A 1 283 ? 1.373 -3.028 4.802 1.00 98.00 283 TYR A C 1
ATOM 2165 O O . TYR A 1 283 ? 0.527 -2.140 4.644 1.00 98.00 283 TYR A O 1
ATOM 2173 N N . GLN A 1 284 ? 2.186 -3.428 3.823 1.00 96.56 284 GLN A N 1
ATOM 2174 C CA . GLN A 1 284 ? 2.077 -2.970 2.439 1.00 96.56 284 GLN A CA 1
ATOM 2175 C C . GLN A 1 284 ? 2.400 -4.096 1.443 1.00 96.56 284 GLN A C 1
ATOM 2177 O O . GLN A 1 284 ? 3.212 -4.981 1.711 1.00 96.56 284 GLN A O 1
ATOM 2182 N N . ASN A 1 285 ? 1.778 -4.052 0.263 1.00 94.50 285 ASN A N 1
ATOM 2183 C CA . ASN A 1 285 ? 2.145 -4.915 -0.859 1.00 94.50 285 ASN A CA 1
ATOM 2184 C C . ASN A 1 285 ? 3.272 -4.289 -1.687 1.00 94.50 285 ASN A C 1
ATOM 2186 O O . ASN A 1 285 ? 3.294 -3.078 -1.904 1.00 94.50 285 ASN A O 1
ATOM 2190 N N . LEU A 1 286 ? 4.168 -5.130 -2.194 1.00 92.88 286 LEU A N 1
ATOM 2191 C CA . LEU A 1 286 ? 5.130 -4.748 -3.213 1.00 92.88 286 LEU A CA 1
ATOM 2192 C C . LEU A 1 286 ? 4.414 -4.601 -4.559 1.00 92.88 286 LEU A C 1
ATOM 2194 O O . LEU A 1 286 ? 3.657 -5.484 -4.970 1.00 92.88 286 LEU A O 1
ATOM 2198 N N . GLU A 1 287 ? 4.664 -3.486 -5.238 1.00 86.56 287 GLU A 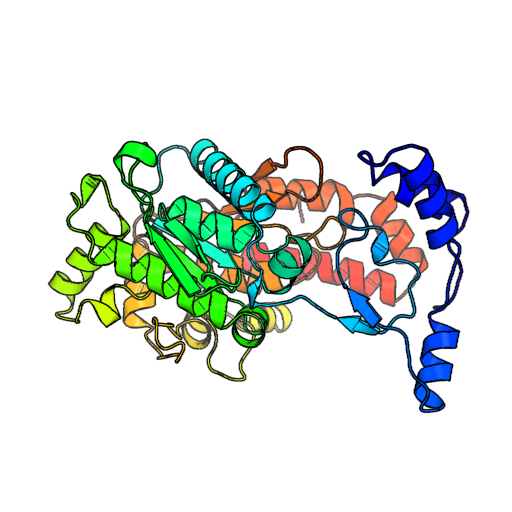N 1
ATOM 2199 C CA . GLU A 1 287 ? 4.029 -3.161 -6.513 1.00 86.56 287 GLU A CA 1
ATOM 2200 C C . GLU A 1 287 ? 4.451 -4.134 -7.621 1.00 86.56 287 GLU A C 1
ATOM 2202 O O . GLU A 1 287 ? 3.604 -4.665 -8.345 1.00 86.56 287 GLU A O 1
ATOM 2207 N N . SER A 1 288 ? 5.756 -4.356 -7.767 1.00 86.75 288 SER A N 1
ATOM 2208 C CA . SER A 1 288 ? 6.320 -5.072 -8.908 1.00 86.75 288 SER A CA 1
ATOM 2209 C C . SER A 1 288 ? 7.754 -5.535 -8.658 1.00 86.75 288 SER A C 1
ATOM 2211 O O . SER A 1 288 ? 8.372 -5.199 -7.648 1.00 86.75 288 SER A O 1
ATOM 2213 N N . VAL A 1 289 ? 8.282 -6.355 -9.571 1.00 84.88 289 VAL A N 1
ATOM 2214 C CA . VAL A 1 289 ? 9.651 -6.880 -9.452 1.00 84.88 289 VAL A CA 1
ATOM 2215 C C . VAL A 1 289 ? 10.672 -5.757 -9.618 1.00 84.88 289 VAL A C 1
ATOM 2217 O O . VAL A 1 289 ? 11.730 -5.807 -9.002 1.00 84.88 289 VAL A O 1
ATOM 2220 N N . GLU A 1 290 ? 10.385 -4.750 -10.442 1.00 85.38 290 GLU A N 1
ATOM 2221 C CA . GLU A 1 290 ? 11.298 -3.650 -10.740 1.00 85.38 290 GLU A CA 1
ATOM 2222 C C . GLU A 1 290 ? 11.350 -2.596 -9.627 1.00 85.38 290 GLU A C 1
ATOM 2224 O O . GLU A 1 290 ? 12.439 -2.103 -9.321 1.00 85.38 290 GLU A O 1
ATOM 2229 N N . LEU A 1 291 ? 10.237 -2.327 -8.936 1.00 88.62 291 LEU A N 1
ATOM 2230 C CA . LEU A 1 291 ? 10.167 -1.336 -7.855 1.00 88.62 291 LEU A CA 1
ATOM 2231 C C . LEU A 1 291 ? 10.196 -2.005 -6.476 1.00 88.62 291 LEU A C 1
ATOM 2233 O O . LEU A 1 291 ? 9.162 -2.385 -5.928 1.00 88.62 291 LEU A O 1
ATOM 2237 N N . GLY A 1 292 ? 11.404 -2.122 -5.919 1.00 91.75 292 GLY A N 1
ATOM 2238 C CA . GLY A 1 292 ? 11.638 -2.579 -4.549 1.00 91.75 292 GLY A CA 1
ATOM 2239 C C . GLY A 1 292 ? 11.333 -1.505 -3.501 1.00 91.75 292 GLY A C 1
ATOM 2240 O O . GLY A 1 292 ? 11.327 -0.311 -3.814 1.00 91.75 292 GLY A O 1
ATOM 2241 N N . ILE A 1 293 ? 11.188 -1.913 -2.240 1.00 95.19 293 ILE A N 1
ATOM 2242 C CA . ILE A 1 293 ? 10.994 -0.996 -1.106 1.00 95.19 293 ILE A CA 1
ATOM 2243 C C . ILE A 1 293 ? 12.188 -0.064 -0.859 1.00 95.19 293 ILE A C 1
ATOM 2245 O O . ILE A 1 293 ? 12.035 0.966 -0.213 1.00 95.19 293 ILE A O 1
ATOM 2249 N N . THR A 1 294 ? 13.372 -0.404 -1.371 1.00 95.50 294 THR A N 1
ATOM 2250 C CA . THR A 1 294 ? 14.577 0.441 -1.337 1.00 95.50 294 THR A CA 1
ATOM 2251 C C . THR A 1 294 ? 14.810 1.195 -2.648 1.00 95.50 294 THR A C 1
ATOM 2253 O O . THR A 1 294 ? 15.747 1.975 -2.755 1.00 95.50 294 THR A O 1
ATOM 2256 N N . THR A 1 295 ? 13.991 0.963 -3.677 1.00 94.31 295 THR A N 1
ATOM 2257 C CA . THR A 1 295 ? 14.179 1.572 -5.012 1.00 94.31 295 THR A CA 1
ATOM 2258 C C . THR A 1 295 ? 13.529 2.945 -5.110 1.00 94.31 295 THR A C 1
ATOM 2260 O O . THR A 1 295 ? 13.990 3.805 -5.852 1.00 94.31 295 THR A O 1
ATOM 2263 N N . VAL A 1 296 ? 12.446 3.144 -4.364 1.00 94.75 296 VAL A N 1
ATOM 2264 C CA . VAL A 1 296 ? 11.625 4.351 -4.390 1.00 94.75 296 VAL A CA 1
ATOM 2265 C C . VAL A 1 296 ? 11.250 4.752 -2.969 1.00 94.75 296 VAL A C 1
ATOM 2267 O O . VAL A 1 296 ? 11.018 3.908 -2.103 1.00 94.75 296 VAL A O 1
ATOM 2270 N N . ASP A 1 297 ? 11.173 6.054 -2.747 1.00 95.00 297 ASP A N 1
ATOM 2271 C CA . ASP A 1 297 ? 11.013 6.683 -1.437 1.00 95.00 297 ASP A CA 1
ATOM 2272 C C . ASP A 1 297 ? 9.606 6.536 -0.841 1.00 95.00 297 ASP A C 1
ATOM 2274 O O . ASP A 1 297 ? 9.407 6.513 0.374 1.00 95.00 297 ASP A O 1
ATOM 2278 N N . HIS A 1 298 ? 8.601 6.393 -1.699 1.00 93.25 298 HIS A N 1
ATOM 2279 C CA . HIS A 1 298 ? 7.209 6.429 -1.283 1.00 93.25 298 HIS A CA 1
ATOM 2280 C C . HIS A 1 298 ? 6.788 5.263 -0.370 1.00 93.25 298 HIS A C 1
ATOM 2282 O O . HIS A 1 298 ? 5.810 5.398 0.372 1.00 93.25 298 HIS A O 1
ATOM 2288 N N . TYR A 1 299 ? 7.518 4.138 -0.366 1.00 96.50 299 TYR A N 1
ATOM 2289 C CA . TYR A 1 299 ? 7.262 3.075 0.609 1.00 96.50 299 TYR A CA 1
ATOM 2290 C C . TYR A 1 299 ? 7.600 3.525 2.032 1.00 96.50 299 TYR A C 1
ATOM 2292 O O . TYR A 1 299 ? 6.749 3.398 2.912 1.00 96.50 299 TYR A O 1
ATOM 2300 N N . PHE A 1 300 ? 8.792 4.080 2.279 1.00 96.81 300 PHE A N 1
ATOM 2301 C CA . PHE A 1 300 ? 9.130 4.548 3.626 1.00 96.81 300 PHE A CA 1
ATOM 2302 C C . PHE A 1 300 ? 8.372 5.841 3.973 1.00 96.81 300 PHE A C 1
ATOM 2304 O O . PHE A 1 300 ? 7.989 6.023 5.126 1.00 96.81 300 PHE A O 1
ATOM 2311 N N . ASP A 1 301 ? 8.046 6.690 2.985 1.00 97.12 301 ASP A N 1
ATOM 2312 C CA . ASP A 1 301 ? 7.184 7.866 3.184 1.00 97.12 301 ASP A CA 1
ATOM 2313 C C . ASP A 1 301 ? 5.845 7.484 3.828 1.00 97.12 301 ASP A C 1
ATOM 2315 O O . ASP A 1 301 ? 5.365 8.158 4.740 1.00 97.12 301 ASP A O 1
ATOM 2319 N N . THR A 1 302 ? 5.223 6.400 3.355 1.00 95.94 302 THR A N 1
ATOM 2320 C CA . THR A 1 302 ? 3.882 6.012 3.805 1.00 95.94 302 THR A CA 1
ATOM 2321 C C . THR A 1 302 ? 3.891 4.856 4.803 1.00 95.94 302 THR A C 1
ATOM 2323 O O . THR A 1 302 ? 3.360 5.038 5.894 1.00 95.94 302 THR A O 1
ATOM 2326 N N . LEU A 1 303 ? 4.472 3.690 4.488 1.00 97.62 303 LEU A N 1
ATOM 2327 C CA . LEU A 1 303 ? 4.533 2.569 5.438 1.00 97.62 303 LEU A CA 1
ATOM 2328 C C . LEU A 1 303 ? 5.508 2.850 6.582 1.00 97.62 303 LEU A C 1
ATOM 2330 O O . LEU A 1 303 ? 5.190 2.566 7.730 1.00 97.62 303 LEU A O 1
ATOM 2334 N N . GLY A 1 304 ? 6.669 3.437 6.293 1.00 97.38 304 GLY A N 1
ATOM 2335 C CA . GLY A 1 304 ? 7.567 3.901 7.349 1.00 97.38 304 GLY A CA 1
ATOM 2336 C C . GLY A 1 304 ? 6.895 4.980 8.203 1.00 97.38 304 GLY A C 1
ATOM 2337 O O . GLY A 1 304 ? 6.809 4.843 9.421 1.00 97.38 304 GLY A O 1
ATOM 2338 N N . GLY A 1 305 ? 6.333 6.011 7.564 1.00 97.25 305 GLY A N 1
ATOM 2339 C CA . GLY A 1 305 ? 5.629 7.100 8.249 1.00 97.25 305 GLY A CA 1
ATOM 2340 C C . GLY A 1 305 ? 4.480 6.634 9.154 1.00 97.25 305 GLY A C 1
ATOM 2341 O O . GL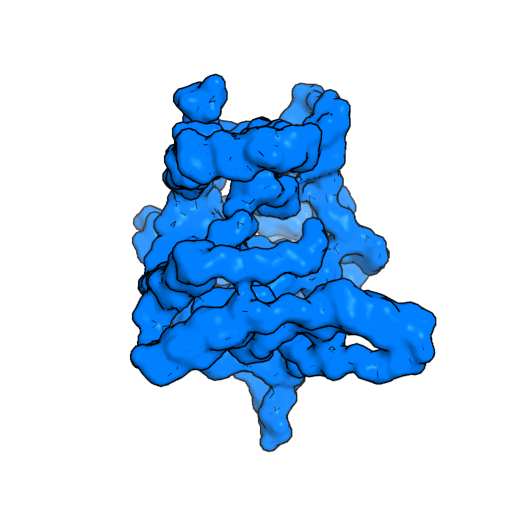Y A 1 305 ? 4.404 7.058 10.309 1.00 97.25 305 GLY A O 1
ATOM 2342 N N . ILE A 1 306 ? 3.617 5.722 8.682 1.00 97.38 306 ILE A N 1
ATOM 2343 C CA . ILE A 1 306 ? 2.544 5.169 9.522 1.00 97.38 306 ILE A CA 1
ATOM 2344 C C . ILE A 1 306 ? 3.103 4.303 10.645 1.00 97.38 306 ILE A C 1
ATOM 2346 O O . ILE A 1 306 ? 2.614 4.416 11.762 1.00 97.38 306 ILE A O 1
ATOM 2350 N N . THR A 1 307 ? 4.133 3.487 10.397 1.00 97.50 307 THR A N 1
ATOM 2351 C CA . THR A 1 307 ? 4.782 2.691 11.448 1.00 97.50 307 THR A CA 1
ATOM 2352 C C . THR A 1 307 ? 5.333 3.591 12.546 1.00 97.50 307 THR A C 1
ATOM 2354 O O . THR A 1 307 ? 5.082 3.329 13.721 1.00 97.50 307 THR A O 1
ATOM 2357 N N . ARG A 1 308 ? 6.004 4.696 12.193 1.00 96.50 308 ARG A N 1
ATOM 2358 C CA . ARG A 1 308 ? 6.496 5.662 13.180 1.00 96.50 308 ARG A CA 1
ATOM 2359 C C . ARG A 1 308 ? 5.351 6.270 13.990 1.00 96.50 308 ARG A C 1
ATOM 2361 O O . ARG A 1 308 ? 5.427 6.327 15.216 1.00 96.50 308 ARG A O 1
ATOM 2368 N N . ALA A 1 309 ? 4.267 6.672 13.325 1.00 96.75 309 ALA A N 1
ATOM 2369 C CA . ALA A 1 309 ? 3.089 7.224 13.993 1.00 96.75 309 ALA A CA 1
ATOM 2370 C C . ALA A 1 309 ? 2.387 6.198 14.908 1.00 96.75 309 ALA A C 1
ATOM 2372 O O . ALA A 1 309 ? 1.948 6.551 16.001 1.00 96.75 309 ALA A O 1
ATOM 2373 N N . VAL A 1 310 ? 2.328 4.925 14.501 1.00 96.94 310 VAL A N 1
ATOM 2374 C CA . VAL A 1 310 ? 1.823 3.814 15.321 1.00 96.94 310 VAL A CA 1
ATOM 2375 C C . VAL A 1 310 ? 2.704 3.599 16.547 1.00 96.94 310 VAL A C 1
ATOM 2377 O O . VAL A 1 310 ? 2.190 3.598 17.661 1.00 96.94 310 VAL A O 1
ATOM 2380 N N . ASN A 1 311 ? 4.018 3.468 16.365 1.00 95.12 311 ASN A N 1
ATOM 2381 C CA . ASN A 1 311 ? 4.961 3.238 17.461 1.00 95.12 311 ASN A CA 1
ATOM 2382 C C . ASN A 1 311 ? 4.912 4.368 18.496 1.00 95.12 311 ASN A C 1
ATOM 2384 O O . ASN A 1 311 ? 5.015 4.109 19.689 1.00 95.12 311 ASN A O 1
ATOM 2388 N N . ARG A 1 312 ? 4.688 5.611 18.053 1.00 94.19 312 ARG A N 1
ATOM 2389 C CA . ARG A 1 312 ? 4.490 6.763 18.941 1.00 94.19 312 ARG A CA 1
ATOM 2390 C C . ARG A 1 312 ? 3.157 6.735 19.694 1.00 94.19 312 ARG A C 1
ATOM 2392 O O . ARG A 1 312 ? 3.076 7.228 20.814 1.00 94.19 312 ARG A O 1
ATOM 2399 N N . ALA A 1 313 ? 2.097 6.229 19.069 1.00 93.50 313 ALA A N 1
ATOM 2400 C CA . ALA A 1 313 ? 0.757 6.198 19.655 1.00 93.50 313 ALA A CA 1
ATOM 2401 C C . ALA A 1 313 ? 0.538 5.024 20.626 1.00 93.50 313 ALA A C 1
ATOM 2403 O O . ALA A 1 313 ? -0.431 5.045 21.386 1.00 93.50 313 ALA A O 1
ATOM 2404 N N . ARG A 1 314 ? 1.389 3.993 20.571 1.00 91.81 314 ARG A N 1
ATOM 2405 C CA . ARG A 1 314 ? 1.289 2.775 21.382 1.00 91.81 314 ARG A CA 1
ATOM 2406 C C . ARG A 1 314 ? 2.176 2.844 22.622 1.00 91.81 314 ARG A C 1
ATOM 2408 O O . ARG A 1 314 ? 3.324 3.260 22.550 1.00 91.81 314 ARG A O 1
ATOM 2415 N N . ASP A 1 315 ? 1.677 2.283 23.721 1.00 82.81 315 ASP A N 1
ATOM 2416 C CA . ASP A 1 315 ? 2.461 2.054 24.946 1.00 82.81 315 ASP A CA 1
ATOM 2417 C C . ASP A 1 315 ? 3.228 0.709 24.920 1.00 82.81 315 ASP A C 1
ATOM 2419 O O . ASP A 1 315 ? 4.055 0.431 25.784 1.00 82.81 315 ASP A O 1
ATOM 2423 N N . GLU A 1 316 ? 2.951 -0.147 23.928 1.00 78.88 316 GLU A N 1
ATOM 2424 C CA . GLU A 1 316 ? 3.425 -1.541 23.833 1.00 78.88 316 GLU A CA 1
ATOM 2425 C C . GLU A 1 316 ? 4.665 -1.725 22.934 1.00 78.88 316 GLU A C 1
ATOM 2427 O O . GLU A 1 316 ? 5.012 -2.849 22.566 1.00 78.88 316 GLU A O 1
ATOM 2432 N N . GLY A 1 317 ? 5.339 -0.633 22.566 1.00 81.94 317 GLY A N 1
ATOM 2433 C CA . GLY A 1 317 ? 6.534 -0.657 21.721 1.00 81.94 317 GLY A CA 1
ATOM 2434 C C . GLY A 1 317 ? 6.248 -0.847 20.227 1.00 81.94 317 GLY A C 1
ATOM 2435 O O . GLY A 1 317 ? 5.163 -0.533 19.727 1.00 81.94 317 GLY A O 1
ATOM 2436 N N . GLU A 1 318 ? 7.255 -1.329 19.496 1.00 91.12 318 GLU A N 1
ATOM 2437 C CA . GLU A 1 318 ? 7.221 -1.402 18.034 1.00 91.12 318 GLU A CA 1
ATOM 2438 C C . GLU A 1 318 ? 6.201 -2.418 17.499 1.00 91.12 318 GLU A C 1
ATOM 2440 O O . GLU A 1 318 ? 6.029 -3.511 18.047 1.00 91.12 318 GLU A O 1
ATOM 2445 N N . VAL A 1 319 ? 5.525 -2.076 16.398 1.00 95.06 319 VAL A N 1
ATOM 2446 C CA . VAL A 1 319 ? 4.691 -3.031 15.652 1.00 95.06 319 VAL A CA 1
ATOM 2447 C C . VAL A 1 319 ? 5.504 -3.878 14.681 1.00 95.06 319 VAL A C 1
ATOM 2449 O O . VAL A 1 319 ? 6.525 -3.457 14.131 1.00 95.06 319 VAL A O 1
ATOM 2452 N N . ALA A 1 320 ? 4.987 -5.072 14.390 1.00 96.38 320 ALA A N 1
ATOM 2453 C CA . ALA A 1 320 ? 5.476 -5.852 13.266 1.00 96.38 320 ALA A CA 1
ATOM 2454 C C . ALA A 1 320 ? 5.173 -5.123 11.947 1.00 96.38 320 ALA A C 1
ATOM 2456 O O . ALA A 1 320 ? 4.033 -4.726 11.698 1.00 96.38 320 ALA A O 1
ATOM 2457 N N . VAL A 1 321 ? 6.183 -4.994 11.085 1.00 98.12 321 VAL A N 1
ATOM 2458 C CA . VAL A 1 321 ? 6.029 -4.451 9.732 1.00 98.12 321 VAL A CA 1
ATOM 2459 C C . VAL A 1 321 ? 6.206 -5.578 8.727 1.00 98.12 321 VAL A C 1
ATOM 2461 O O . VAL A 1 321 ? 7.245 -6.247 8.702 1.00 98.12 321 VAL A O 1
ATOM 2464 N N . TYR A 1 322 ? 5.191 -5.797 7.895 1.00 98.31 322 TYR A N 1
ATOM 2465 C CA . TYR A 1 322 ? 5.197 -6.843 6.881 1.00 98.31 322 TYR A CA 1
ATOM 2466 C C . TYR A 1 322 ? 5.108 -6.269 5.469 1.00 98.31 322 TYR A C 1
ATOM 2468 O O . TYR A 1 322 ? 4.304 -5.383 5.182 1.00 98.31 322 TYR A O 1
ATOM 2476 N N . ILE A 1 323 ? 5.901 -6.844 4.568 1.00 97.50 323 ILE A N 1
ATOM 2477 C CA . ILE A 1 323 ? 5.819 -6.602 3.130 1.00 97.50 323 ILE A CA 1
ATOM 2478 C C . ILE A 1 323 ? 5.355 -7.886 2.465 1.00 97.50 323 ILE A C 1
ATOM 2480 O O . ILE A 1 323 ? 5.949 -8.947 2.686 1.00 97.50 323 ILE A O 1
ATOM 2484 N N . SER A 1 324 ? 4.316 -7.796 1.640 1.00 94.38 324 SER A N 1
ATOM 2485 C CA . SER A 1 324 ? 3.920 -8.928 0.811 1.00 94.38 324 SER A CA 1
ATOM 2486 C C . SER A 1 324 ? 4.335 -8.756 -0.631 1.00 94.38 324 SER A C 1
ATOM 2488 O O . SER A 1 324 ? 4.013 -7.771 -1.288 1.00 94.38 324 SER A O 1
ATOM 2490 N N . ASP A 1 325 ? 5.020 -9.765 -1.134 1.00 93.44 325 ASP A N 1
ATOM 2491 C CA . ASP A 1 325 ? 5.520 -9.832 -2.489 1.00 93.44 325 ASP A CA 1
ATOM 2492 C C . ASP A 1 325 ? 4.727 -10.898 -3.243 1.00 93.44 325 ASP A C 1
ATOM 2494 O O . ASP A 1 325 ? 4.935 -12.093 -3.049 1.00 93.44 325 ASP A O 1
ATOM 2498 N N . HIS A 1 326 ? 3.795 -10.452 -4.086 1.00 89.88 326 HIS A N 1
ATOM 2499 C CA . HIS A 1 326 ? 3.019 -11.296 -5.004 1.00 89.88 326 HIS A CA 1
ATOM 2500 C C . HIS A 1 326 ? 3.426 -11.072 -6.459 1.00 89.88 326 HIS A C 1
ATOM 2502 O O . HIS A 1 326 ? 2.628 -11.280 -7.376 1.00 89.88 326 HIS A O 1
ATOM 2508 N N . THR A 1 327 ? 4.645 -10.584 -6.672 1.00 85.25 327 THR A N 1
ATOM 2509 C CA . THR A 1 327 ? 5.157 -10.254 -8.003 1.00 85.25 327 THR A CA 1
ATOM 2510 C C . THR A 1 327 ? 5.533 -11.515 -8.784 1.00 85.25 327 THR A C 1
ATOM 2512 O O . THR A 1 327 ? 5.509 -11.506 -10.013 1.00 85.25 327 THR A O 1
ATOM 2515 N N . LYS A 1 328 ? 5.805 -12.627 -8.080 1.00 79.62 328 LYS A N 1
ATOM 2516 C CA . LYS A 1 328 ? 6.096 -13.948 -8.653 1.00 79.62 328 LYS A CA 1
ATOM 2517 C C . LYS A 1 328 ? 5.500 -15.094 -7.828 1.00 79.62 328 LYS A C 1
ATOM 2519 O O . LYS A 1 328 ? 5.360 -14.999 -6.607 1.00 79.62 328 LYS A O 1
ATOM 2524 N N . GLY A 1 329 ? 5.229 -16.215 -8.501 1.00 81.94 329 GLY A N 1
ATOM 2525 C CA . GLY A 1 329 ? 4.837 -17.484 -7.878 1.00 81.94 329 GLY A CA 1
ATOM 2526 C C . GLY A 1 329 ? 3.591 -17.385 -6.991 1.00 81.94 329 GLY A C 1
ATOM 2527 O O . GLY A 1 329 ? 2.648 -16.659 -7.295 1.00 81.94 329 GLY A O 1
ATOM 2528 N N . THR A 1 330 ? 3.592 -18.117 -5.874 1.00 83.69 330 THR A N 1
ATOM 2529 C CA . THR A 1 330 ? 2.505 -18.100 -4.876 1.00 83.69 330 THR A CA 1
ATOM 2530 C C . THR A 1 330 ? 2.539 -16.868 -3.965 1.00 83.69 330 THR A C 1
ATOM 2532 O O . THR A 1 330 ? 1.648 -16.681 -3.150 1.00 83.69 330 THR A O 1
ATOM 2535 N N . GLY A 1 331 ? 3.554 -16.014 -4.094 1.00 90.50 331 GLY A N 1
ATOM 2536 C CA . GLY A 1 331 ? 3.807 -14.879 -3.216 1.00 90.50 331 GLY A CA 1
ATOM 2537 C C . GLY A 1 331 ? 4.369 -15.243 -1.839 1.00 90.50 331 GLY A C 1
ATOM 2538 O O . GLY A 1 331 ? 4.431 -16.414 -1.451 1.00 90.50 331 GLY A O 1
ATOM 2539 N N . LYS A 1 332 ? 4.841 -14.227 -1.107 1.00 95.25 332 LYS A N 1
ATOM 2540 C CA . LYS A 1 332 ? 5.461 -14.374 0.218 1.00 95.25 332 LYS A CA 1
ATOM 2541 C C . LYS A 1 332 ? 5.259 -13.124 1.073 1.00 95.25 332 LYS A C 1
ATOM 2543 O O . LYS A 1 332 ? 5.544 -12.023 0.617 1.00 95.25 332 LYS A O 1
ATOM 2548 N N . VAL A 1 333 ? 4.879 -13.317 2.338 1.00 97.38 333 VAL A N 1
ATOM 2549 C CA . VAL A 1 333 ? 4.859 -12.254 3.357 1.00 97.38 333 VAL A CA 1
ATOM 2550 C C . VAL A 1 333 ? 6.166 -12.302 4.155 1.00 97.38 333 VAL A C 1
ATOM 2552 O O . VAL A 1 333 ? 6.483 -13.309 4.799 1.00 97.38 333 VAL A O 1
ATOM 2555 N N . ARG A 1 334 ? 6.951 -11.225 4.092 1.00 97.12 334 ARG A N 1
ATOM 2556 C CA . ARG A 1 334 ? 8.238 -11.060 4.786 1.00 97.12 334 ARG A CA 1
ATOM 2557 C C . ARG A 1 334 ? 8.119 -9.992 5.868 1.00 97.12 334 ARG A C 1
ATOM 2559 O O . ARG A 1 334 ? 7.251 -9.129 5.784 1.00 97.12 334 ARG A O 1
ATOM 2566 N N . THR A 1 335 ? 8.977 -10.055 6.883 1.00 97.81 335 THR A N 1
ATOM 2567 C CA . THR A 1 335 ? 9.199 -8.887 7.748 1.00 97.81 335 THR A CA 1
ATOM 2568 C C . THR A 1 335 ? 9.887 -7.787 6.938 1.00 97.81 335 THR A C 1
ATOM 2570 O O . THR A 1 335 ? 10.486 -8.068 5.894 1.00 97.81 335 THR A O 1
ATOM 2573 N N . LEU A 1 336 ? 9.825 -6.545 7.413 1.00 97.31 336 LEU A N 1
ATOM 2574 C CA . LEU A 1 336 ? 10.572 -5.445 6.810 1.00 97.31 336 LEU A CA 1
ATOM 2575 C C . LEU A 1 336 ? 12.074 -5.759 6.750 1.00 97.31 336 LEU A C 1
ATOM 2577 O O . LEU A 1 336 ? 12.652 -5.684 5.670 1.00 97.31 336 LEU A O 1
ATOM 2581 N N . ALA A 1 337 ? 12.670 -6.211 7.858 1.00 97.00 337 ALA A N 1
ATOM 2582 C CA . ALA A 1 337 ? 14.082 -6.597 7.911 1.00 97.00 337 ALA A CA 1
ATOM 2583 C C . ALA A 1 337 ? 14.441 -7.679 6.870 1.00 97.00 337 ALA A C 1
ATOM 2585 O O . ALA A 1 337 ? 15.409 -7.526 6.127 1.00 97.00 337 ALA A O 1
ATOM 2586 N N . ASP A 1 338 ? 13.620 -8.733 6.735 1.00 97.31 338 ASP A N 1
ATOM 2587 C CA . ASP A 1 338 ? 13.827 -9.786 5.728 1.00 97.31 338 ASP A CA 1
ATOM 2588 C C . ASP A 1 338 ? 13.752 -9.233 4.293 1.00 97.31 338 ASP A C 1
ATOM 2590 O O . ASP A 1 338 ? 14.493 -9.680 3.412 1.00 97.31 338 ASP A O 1
ATOM 2594 N N . GLN A 1 339 ? 12.835 -8.294 4.0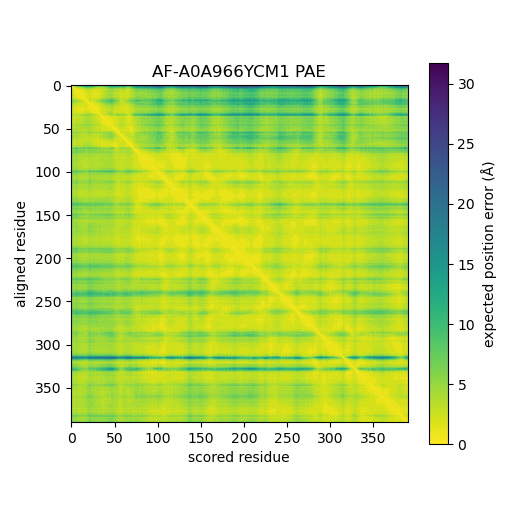32 1.00 97.19 339 GLN A N 1
ATOM 2595 C CA . GLN A 1 339 ? 12.672 -7.681 2.714 1.00 97.19 339 GLN A CA 1
ATOM 2596 C C . GLN A 1 339 ? 13.827 -6.722 2.393 1.00 97.19 339 GLN A C 1
ATOM 2598 O O . GLN A 1 339 ? 14.367 -6.805 1.290 1.00 97.19 339 GLN A O 1
ATOM 2603 N N . VAL A 1 340 ? 14.259 -5.879 3.341 1.00 97.31 340 VAL A N 1
ATOM 2604 C CA . VAL A 1 340 ? 15.451 -5.028 3.182 1.00 97.31 340 VAL A CA 1
ATOM 2605 C C . VAL A 1 340 ? 16.676 -5.900 2.920 1.00 97.31 340 VAL A C 1
ATOM 2607 O O . VAL A 1 340 ? 17.369 -5.698 1.930 1.00 97.31 340 VAL A O 1
ATOM 2610 N N . ALA A 1 341 ? 16.901 -6.942 3.725 1.00 97.25 341 ALA A N 1
ATOM 2611 C CA . ALA A 1 341 ? 18.021 -7.863 3.543 1.00 97.25 341 ALA A CA 1
ATOM 2612 C C . ALA A 1 341 ? 18.020 -8.538 2.159 1.00 97.25 341 ALA A C 1
ATOM 2614 O O . ALA A 1 341 ? 19.077 -8.699 1.537 1.00 97.25 341 ALA A O 1
ATOM 2615 N N . LEU A 1 342 ? 16.843 -8.944 1.668 1.00 96.00 342 LEU A N 1
ATOM 2616 C CA . LEU A 1 342 ? 16.684 -9.510 0.331 1.00 96.00 342 LEU A CA 1
ATOM 2617 C C . LEU A 1 342 ? 17.045 -8.493 -0.755 1.00 96.00 342 LEU A C 1
ATOM 2619 O O . LEU A 1 342 ? 17.795 -8.828 -1.674 1.00 96.00 342 LEU A O 1
ATOM 2623 N N . GLU A 1 343 ? 16.520 -7.273 -0.674 1.00 95.38 343 GLU A N 1
ATOM 2624 C CA . GLU A 1 343 ? 16.783 -6.231 -1.667 1.00 95.38 343 GLU A CA 1
ATOM 2625 C C . GLU A 1 343 ? 18.239 -5.780 -1.650 1.00 95.38 343 GLU A C 1
ATOM 2627 O O . GLU A 1 343 ? 18.851 -5.713 -2.710 1.00 95.38 343 GLU A O 1
ATOM 2632 N N . THR A 1 344 ? 18.844 -5.612 -0.476 1.00 96.25 344 THR A N 1
ATOM 2633 C CA . THR A 1 344 ? 20.270 -5.300 -0.344 1.00 96.25 344 THR A CA 1
ATOM 2634 C C . THR A 1 344 ? 21.135 -6.361 -1.025 1.00 96.25 344 THR A C 1
ATOM 2636 O O . THR A 1 344 ? 22.010 -6.026 -1.821 1.00 96.25 344 THR A O 1
ATOM 2639 N N . ARG A 1 345 ? 20.872 -7.656 -0.790 1.00 97.12 345 ARG A N 1
ATOM 2640 C CA . ARG A 1 345 ? 21.649 -8.751 -1.406 1.00 97.12 345 ARG A CA 1
ATOM 2641 C C . ARG A 1 345 ? 21.385 -8.932 -2.896 1.00 97.12 345 ARG A C 1
ATOM 2643 O O . ARG A 1 345 ? 22.277 -9.368 -3.614 1.00 97.12 345 ARG A O 1
ATOM 2650 N N . SER A 1 346 ? 20.162 -8.676 -3.353 1.00 94.50 346 SER A N 1
ATOM 2651 C CA . SER A 1 346 ? 19.777 -8.875 -4.757 1.00 94.50 346 SER A CA 1
ATOM 2652 C C . SER A 1 346 ? 20.023 -7.647 -5.637 1.00 94.50 346 SER A C 1
ATOM 2654 O O . SER A 1 346 ? 20.122 -7.808 -6.856 1.00 94.50 346 SER A O 1
ATOM 2656 N N . ARG A 1 347 ? 20.171 -6.458 -5.035 1.00 94.12 347 ARG A N 1
ATOM 2657 C CA . ARG A 1 347 ? 20.384 -5.168 -5.703 1.00 94.12 347 ARG A CA 1
ATOM 2658 C C . ARG A 1 347 ? 21.657 -4.478 -5.217 1.00 94.12 347 ARG A C 1
ATOM 2660 O O . ARG A 1 347 ? 22.699 -4.689 -5.824 1.00 94.12 347 ARG A O 1
ATOM 2667 N N . SER A 1 348 ? 21.601 -3.696 -4.137 1.00 92.19 348 SER A N 1
ATOM 2668 C CA . SER A 1 348 ? 22.665 -2.758 -3.738 1.00 92.19 348 SER A CA 1
ATOM 2669 C C . SER A 1 348 ? 24.054 -3.397 -3.619 1.00 92.19 348 SER A C 1
ATOM 2671 O O . SER A 1 348 ? 25.037 -2.796 -4.034 1.00 92.19 348 SER A O 1
ATOM 2673 N N . LEU A 1 349 ? 24.137 -4.634 -3.116 1.00 95.62 349 LEU A N 1
ATOM 2674 C CA . LEU A 1 349 ? 25.388 -5.390 -2.964 1.00 95.62 349 LEU A CA 1
ATOM 2675 C C . LEU A 1 349 ? 25.580 -6.488 -4.021 1.00 95.62 349 LEU A C 1
ATOM 2677 O O . LEU A 1 349 ? 26.496 -7.300 -3.910 1.00 95.62 349 LEU A O 1
ATOM 2681 N N . ASN A 1 350 ? 24.724 -6.550 -5.040 1.00 97.50 350 ASN A N 1
ATOM 2682 C CA . ASN A 1 350 ? 24.842 -7.506 -6.134 1.00 97.50 350 ASN A CA 1
ATOM 2683 C C . ASN A 1 350 ? 25.665 -6.899 -7.282 1.00 97.50 350 ASN A C 1
ATOM 2685 O O . ASN A 1 350 ? 25.166 -5.988 -7.948 1.00 97.50 350 ASN A O 1
ATOM 2689 N N . PRO A 1 351 ? 26.854 -7.443 -7.614 1.00 97.31 351 PRO A N 1
ATOM 2690 C CA . PRO A 1 351 ? 27.670 -6.936 -8.718 1.00 97.31 351 PRO A CA 1
ATOM 2691 C C . PRO A 1 351 ? 26.939 -6.903 -10.053 1.00 97.31 351 PRO A C 1
ATOM 2693 O O . PRO A 1 351 ? 27.099 -5.964 -10.820 1.00 97.31 351 PRO A O 1
ATOM 2696 N N . LYS A 1 352 ? 26.050 -7.870 -10.319 1.00 95.56 352 LYS A N 1
ATOM 2697 C CA . LYS A 1 352 ? 25.257 -7.862 -11.558 1.00 95.56 352 LYS A CA 1
ATOM 2698 C C . LYS A 1 352 ? 24.301 -6.672 -11.649 1.00 95.56 352 LYS A C 1
ATOM 2700 O O . LYS A 1 352 ? 23.904 -6.315 -12.751 1.00 95.56 352 LYS A O 1
ATOM 2705 N N . PHE A 1 353 ? 23.894 -6.114 -10.513 1.00 95.12 353 PHE A N 1
ATOM 2706 C CA . PHE A 1 353 ? 22.992 -4.973 -10.455 1.00 95.12 353 PHE A CA 1
ATOM 2707 C C . PHE A 1 353 ? 23.772 -3.660 -10.490 1.00 95.12 353 PHE A C 1
ATOM 2709 O O . PHE A 1 353 ? 23.541 -2.845 -11.380 1.00 95.12 353 PHE A O 1
ATOM 2716 N N . TYR A 1 354 ? 24.716 -3.458 -9.563 1.00 96.06 354 TYR A N 1
ATOM 2717 C CA . TYR A 1 354 ? 25.394 -2.167 -9.470 1.00 96.06 354 TYR A CA 1
ATOM 2718 C C . TYR A 1 354 ? 26.374 -1.924 -10.627 1.00 96.06 354 TYR A C 1
ATOM 2720 O O . TYR A 1 354 ? 26.414 -0.802 -11.117 1.00 96.06 354 TYR A O 1
ATOM 2728 N N . GLU A 1 355 ? 27.091 -2.938 -11.139 1.00 97.25 355 GLU A N 1
ATOM 2729 C CA . GLU A 1 355 ? 27.983 -2.750 -12.302 1.00 97.25 355 GLU A CA 1
ATOM 2730 C C . GLU A 1 355 ? 27.174 -2.377 -13.552 1.00 97.25 355 GLU A C 1
ATOM 2732 O O . GLU A 1 355 ? 27.525 -1.447 -14.273 1.00 97.25 355 GLU A O 1
ATOM 2737 N N . ALA A 1 356 ? 26.022 -3.030 -13.755 1.00 94.19 356 ALA A N 1
ATOM 2738 C CA . ALA A 1 356 ? 25.126 -2.715 -14.865 1.00 94.19 356 ALA A CA 1
ATOM 2739 C C . ALA A 1 356 ? 24.570 -1.285 -14.779 1.00 94.19 356 ALA A C 1
ATOM 2741 O O . ALA A 1 356 ? 24.371 -0.648 -15.808 1.00 94.19 356 ALA A O 1
ATOM 2742 N N . LEU A 1 357 ? 24.328 -0.759 -13.572 1.00 95.75 357 LEU A N 1
ATOM 2743 C CA . LEU A 1 357 ? 23.968 0.647 -13.392 1.00 95.75 357 LEU A CA 1
ATOM 2744 C C . LEU A 1 357 ? 25.160 1.570 -13.669 1.00 95.75 357 LEU A C 1
ATOM 2746 O O . LEU A 1 357 ? 24.986 2.573 -14.356 1.00 95.75 357 LEU A O 1
ATOM 2750 N N . LEU A 1 358 ? 26.363 1.242 -13.190 1.00 96.81 358 LEU A N 1
ATOM 2751 C CA . LEU A 1 358 ? 27.567 2.064 -13.379 1.00 96.81 358 LEU A CA 1
ATOM 2752 C C . LEU A 1 358 ? 27.947 2.257 -14.855 1.00 96.81 358 LEU A C 1
ATOM 2754 O O . LEU A 1 358 ? 28.450 3.326 -15.208 1.00 96.81 358 LEU A O 1
ATOM 2758 N N . ASP A 1 359 ? 27.606 1.312 -15.735 1.00 96.00 359 ASP A N 1
ATOM 2759 C CA . ASP A 1 359 ? 27.731 1.466 -17.195 1.00 96.00 359 ASP A CA 1
ATOM 2760 C C . ASP A 1 359 ? 26.944 2.676 -17.751 1.00 96.00 359 ASP A C 1
ATOM 2762 O O . ASP A 1 359 ? 27.243 3.186 -18.836 1.00 96.00 359 ASP A O 1
ATOM 2766 N N . HIS A 1 360 ? 25.957 3.183 -17.002 1.00 95.12 360 HIS A N 1
ATOM 2767 C CA . HIS A 1 360 ? 25.174 4.379 -17.327 1.00 95.12 360 HIS A CA 1
ATOM 2768 C C . HIS A 1 360 ? 25.717 5.676 -16.692 1.00 95.12 360 HIS A C 1
ATOM 2770 O O . HIS A 1 360 ? 25.064 6.722 -16.765 1.00 95.12 360 HIS A O 1
ATOM 2776 N N . GLY A 1 361 ? 26.913 5.650 -16.095 1.00 96.38 361 GLY A N 1
ATOM 2777 C CA . GLY A 1 361 ? 27.603 6.833 -15.579 1.00 96.38 361 GLY A CA 1
ATOM 2778 C C . GLY A 1 361 ? 26.811 7.562 -14.489 1.00 96.38 361 GLY A C 1
ATOM 2779 O O . GLY A 1 361 ? 26.355 6.949 -13.526 1.00 96.38 361 GLY A O 1
ATOM 2780 N N . ALA A 1 362 ? 26.638 8.880 -14.635 1.00 97.25 362 ALA A N 1
ATOM 2781 C CA . ALA A 1 362 ? 25.995 9.724 -13.622 1.00 97.25 362 ALA A CA 1
ATOM 2782 C C . ALA A 1 362 ? 24.563 9.280 -13.269 1.00 97.25 362 ALA A C 1
ATOM 2784 O O . ALA A 1 362 ? 24.188 9.287 -12.099 1.00 97.25 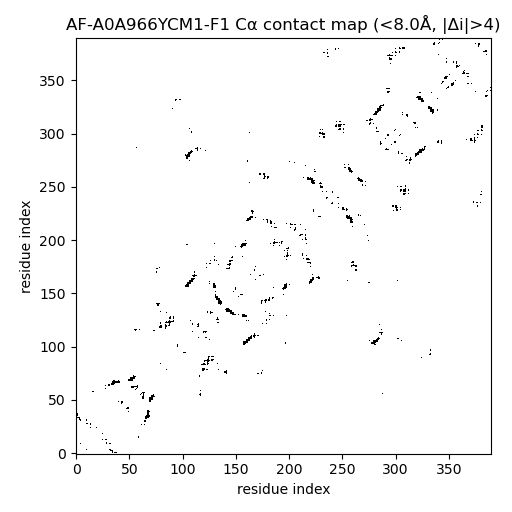362 ALA A O 1
ATOM 2785 N N . GLU A 1 363 ? 23.776 8.847 -14.257 1.00 96.31 363 GLU A N 1
ATOM 2786 C CA . GLU A 1 363 ? 22.410 8.361 -14.022 1.00 96.31 363 GLU A CA 1
ATOM 2787 C C . GLU A 1 363 ? 22.404 7.035 -13.253 1.00 96.31 363 GLU A C 1
ATOM 2789 O O . GLU A 1 363 ? 21.555 6.829 -12.387 1.00 96.31 363 GLU A O 1
ATOM 2794 N N . GLY A 1 364 ? 23.385 6.169 -13.517 1.00 96.56 364 GLY A N 1
ATOM 2795 C CA . GLY A 1 364 ? 23.605 4.934 -12.771 1.00 96.56 364 GLY A CA 1
ATOM 2796 C C . GLY A 1 364 ? 23.945 5.181 -11.307 1.00 96.56 364 GLY A C 1
ATOM 2797 O O . GLY A 1 364 ? 23.320 4.610 -10.415 1.00 96.56 364 GLY A O 1
ATOM 2798 N N . VAL A 1 365 ? 24.887 6.094 -11.058 1.00 97.44 365 VAL A N 1
ATOM 2799 C CA . VAL A 1 365 ? 25.266 6.509 -9.698 1.00 97.44 365 VAL A CA 1
ATOM 2800 C C . VAL A 1 365 ? 24.078 7.125 -8.960 1.00 97.44 365 VAL A C 1
ATOM 2802 O O . VAL A 1 365 ? 23.882 6.809 -7.792 1.00 97.44 365 VAL A O 1
ATOM 2805 N N . ARG A 1 366 ? 23.238 7.927 -9.634 1.00 96.56 366 ARG A N 1
ATOM 2806 C CA . ARG A 1 366 ? 22.010 8.469 -9.027 1.00 96.56 366 ARG A CA 1
ATOM 2807 C C . ARG A 1 366 ? 21.057 7.364 -8.565 1.00 96.56 366 ARG A C 1
ATOM 2809 O O . ARG A 1 366 ? 20.447 7.496 -7.515 1.00 96.56 366 ARG A O 1
ATOM 2816 N N . GLN A 1 367 ? 20.913 6.276 -9.328 1.00 95.31 367 GLN A N 1
ATOM 2817 C CA . GLN A 1 367 ? 20.081 5.145 -8.893 1.00 95.31 367 GLN A CA 1
ATOM 2818 C C . GLN A 1 367 ? 20.672 4.442 -7.665 1.00 95.31 367 GLN A C 1
ATOM 2820 O O . GLN A 1 367 ? 19.937 4.105 -6.742 1.00 95.31 367 GLN A O 1
ATOM 2825 N N . LEU A 1 368 ? 21.993 4.240 -7.631 1.00 95.88 368 LEU A N 1
ATOM 2826 C CA . LEU A 1 368 ? 22.672 3.624 -6.487 1.00 95.88 368 LEU A CA 1
ATOM 2827 C C . LEU A 1 368 ? 22.579 4.482 -5.220 1.00 95.88 368 LEU A C 1
ATOM 2829 O O . LEU A 1 368 ? 22.317 3.949 -4.146 1.00 95.88 368 LEU A O 1
ATOM 2833 N N . GLU A 1 369 ? 22.755 5.796 -5.348 1.00 96.12 369 GLU A N 1
ATOM 2834 C CA . GLU A 1 369 ? 22.593 6.742 -4.242 1.00 96.12 369 GLU A CA 1
ATOM 2835 C C . GLU A 1 369 ? 21.159 6.711 -3.695 1.00 96.12 369 GLU A C 1
ATOM 2837 O O . GLU A 1 369 ? 20.984 6.558 -2.487 1.00 96.12 369 GLU A O 1
ATOM 2842 N N . ALA A 1 370 ? 20.143 6.697 -4.565 1.00 95.75 370 ALA A N 1
ATOM 2843 C CA . ALA A 1 370 ? 18.749 6.593 -4.139 1.00 95.75 370 ALA A CA 1
ATOM 2844 C C . ALA A 1 370 ? 18.486 5.337 -3.285 1.00 95.75 370 ALA A C 1
ATOM 2846 O O . ALA A 1 370 ? 17.754 5.407 -2.300 1.00 95.75 370 ALA A O 1
ATOM 2847 N N . HIS A 1 371 ? 19.115 4.195 -3.595 1.00 95.75 371 HIS A N 1
ATOM 2848 C CA . HIS A 1 371 ? 19.010 2.993 -2.757 1.00 95.75 371 HIS A CA 1
ATOM 2849 C C . HIS A 1 371 ? 19.561 3.200 -1.339 1.00 95.75 371 HIS A C 1
ATOM 2851 O O . HIS A 1 371 ? 18.978 2.687 -0.380 1.00 95.75 371 HIS A O 1
ATOM 2857 N N . VAL A 1 372 ? 20.654 3.951 -1.188 1.00 95.50 372 VAL A N 1
ATOM 2858 C CA . VAL A 1 372 ? 21.230 4.287 0.124 1.00 95.50 372 VAL A CA 1
ATOM 2859 C C . VAL A 1 372 ? 20.289 5.219 0.887 1.00 95.50 372 VAL A C 1
ATOM 2861 O O . VAL A 1 372 ? 19.912 4.911 2.018 1.00 95.50 372 VAL A O 1
ATOM 2864 N N . SER A 1 373 ? 19.834 6.297 0.249 1.00 95.81 373 SER A N 1
ATOM 2865 C CA . SER A 1 373 ? 18.938 7.290 0.855 1.00 95.81 373 SER A CA 1
ATOM 2866 C C . SER A 1 373 ? 17.582 6.693 1.254 1.00 95.81 373 SER A C 1
ATOM 2868 O O . SER A 1 373 ? 17.092 6.928 2.359 1.00 95.81 373 SER A O 1
ATOM 2870 N N . ASN A 1 374 ? 17.016 5.806 0.433 1.00 97.38 374 ASN A N 1
ATOM 2871 C CA . ASN A 1 374 ? 15.787 5.086 0.776 1.00 97.38 374 ASN A CA 1
ATOM 2872 C C . ASN A 1 374 ? 15.989 4.092 1.931 1.00 97.38 374 ASN A C 1
ATOM 2874 O O . ASN A 1 374 ? 15.091 3.906 2.752 1.00 97.38 374 ASN A O 1
ATOM 2878 N N . THR A 1 375 ? 17.161 3.454 2.020 1.00 97.38 375 THR A N 1
ATOM 2879 C CA . THR A 1 375 ? 17.504 2.564 3.142 1.00 97.38 375 THR A CA 1
ATOM 2880 C C . THR A 1 375 ? 17.617 3.350 4.450 1.00 97.38 375 THR A C 1
ATOM 2882 O O . THR A 1 375 ? 17.066 2.923 5.466 1.00 97.38 375 THR A O 1
ATOM 2885 N N . LEU A 1 376 ? 18.222 4.543 4.412 1.00 96.69 376 LEU A N 1
ATOM 2886 C CA . LEU A 1 376 ? 18.226 5.472 5.544 1.00 96.69 376 LEU A CA 1
ATOM 2887 C C . LEU A 1 376 ? 16.800 5.878 5.944 1.00 96.69 376 LEU A C 1
ATOM 2889 O O . LEU A 1 376 ? 16.486 5.900 7.132 1.00 96.69 376 LEU A O 1
ATOM 2893 N N . GLY A 1 377 ? 15.919 6.135 4.973 1.00 97.44 377 GLY A N 1
ATOM 2894 C CA . GLY A 1 377 ? 14.504 6.416 5.227 1.00 97.44 377 GLY A CA 1
ATOM 2895 C C . GLY A 1 377 ? 13.804 5.307 6.017 1.00 97.44 377 GLY A C 1
ATOM 2896 O O . GLY A 1 377 ? 13.047 5.593 6.947 1.00 97.44 377 GLY A O 1
ATOM 2897 N N . TRP A 1 378 ? 14.104 4.037 5.728 1.00 97.81 378 TRP A N 1
ATOM 2898 C CA . TRP A 1 378 ? 13.618 2.909 6.530 1.00 97.81 378 TRP A CA 1
ATOM 2899 C C . TRP A 1 378 ? 14.189 2.888 7.945 1.00 97.81 378 TRP A C 1
ATOM 2901 O O . TRP A 1 378 ? 13.430 2.657 8.888 1.00 97.81 378 TRP A O 1
ATOM 2911 N N . SER A 1 379 ? 15.484 3.163 8.121 1.00 96.56 379 SER A N 1
ATOM 2912 C CA . SER A 1 379 ? 16.069 3.310 9.460 1.00 96.56 379 SER A CA 1
ATOM 2913 C C . SER A 1 379 ? 15.382 4.418 10.253 1.00 96.56 379 SER A C 1
ATOM 2915 O O . SER A 1 379 ? 14.931 4.155 11.360 1.00 96.56 379 SER A O 1
ATOM 2917 N N . ALA A 1 380 ? 15.229 5.610 9.671 1.00 96.06 380 ALA A N 1
ATOM 2918 C CA . ALA A 1 380 ? 14.658 6.776 10.345 1.00 96.06 380 ALA A CA 1
ATOM 2919 C C . ALA A 1 380 ? 13.183 6.589 10.737 1.00 96.06 380 ALA A C 1
ATOM 2921 O O . ALA A 1 380 ? 12.714 7.148 11.723 1.00 96.06 380 ALA A O 1
ATOM 2922 N N . THR A 1 381 ? 12.433 5.809 9.958 1.00 96.25 381 THR A N 1
ATOM 2923 C CA . THR A 1 381 ? 10.997 5.614 10.187 1.00 96.25 381 THR A CA 1
ATOM 2924 C C . THR A 1 381 ? 10.657 4.376 11.010 1.00 96.25 381 THR A C 1
ATOM 2926 O O . THR A 1 381 ? 9.593 4.332 11.625 1.00 96.25 381 THR A O 1
ATOM 2929 N N . THR A 1 382 ? 11.520 3.357 11.022 1.00 95.00 382 THR A N 1
ATOM 2930 C CA . THR A 1 382 ? 11.183 2.063 11.638 1.00 95.00 382 THR A CA 1
ATOM 2931 C C . THR A 1 382 ? 12.233 1.509 12.584 1.00 95.00 382 THR A C 1
ATOM 2933 O O . THR A 1 382 ? 11.876 0.678 13.405 1.00 95.00 382 THR A O 1
ATOM 2936 N N . GLY A 1 383 ? 13.507 1.889 12.455 1.00 93.19 383 GLY A N 1
ATOM 2937 C CA . GLY A 1 383 ? 14.604 1.270 13.206 1.00 93.19 383 GLY A CA 1
ATOM 2938 C C . GLY A 1 383 ? 14.916 -0.189 12.828 1.00 93.19 383 GLY A C 1
ATOM 2939 O O . GLY A 1 383 ? 15.790 -0.796 13.437 1.00 93.19 383 GLY A O 1
ATOM 2940 N N . GLN A 1 384 ? 14.254 -0.767 11.814 1.00 93.94 384 GLN A N 1
ATOM 2941 C CA . GLN A 1 384 ? 14.314 -2.208 11.496 1.00 93.94 384 GLN A CA 1
ATOM 2942 C C . GLN A 1 384 ? 15.294 -2.574 10.365 1.00 93.94 384 GLN A C 1
ATOM 2944 O O . GLN A 1 384 ? 15.165 -3.629 9.740 1.00 93.94 384 GLN A O 1
ATOM 2949 N N . VAL A 1 385 ? 16.270 -1.712 10.074 1.00 96.94 385 VAL A N 1
ATOM 2950 C CA . VAL A 1 385 ? 17.350 -2.007 9.119 1.00 96.94 385 VAL A CA 1
ATOM 2951 C C . VAL A 1 385 ? 18.564 -2.518 9.888 1.00 96.94 385 VAL A C 1
ATOM 2953 O O . VAL A 1 385 ? 19.085 -1.825 10.760 1.00 96.94 385 VAL A O 1
ATOM 2956 N N . ASP A 1 386 ? 19.029 -3.719 9.549 1.00 96.69 386 ASP A N 1
ATOM 2957 C CA . ASP A 1 386 ? 20.177 -4.328 10.219 1.00 96.69 386 ASP A CA 1
ATOM 2958 C C . ASP A 1 386 ? 21.486 -3.549 9.969 1.00 96.69 386 ASP A C 1
ATOM 2960 O O . ASP A 1 386 ? 21.752 -3.156 8.831 1.00 96.69 386 ASP A O 1
ATOM 2964 N N . PRO A 1 387 ? 22.392 -3.444 10.964 1.00 97.00 387 PRO A N 1
ATOM 2965 C CA . PRO A 1 387 ? 23.654 -2.718 10.811 1.00 97.00 387 PRO A CA 1
ATOM 2966 C C . PRO A 1 387 ? 24.568 -3.195 9.676 1.00 97.00 387 PRO A C 1
ATOM 2968 O O . PRO A 1 387 ? 25.314 -2.385 9.153 1.00 97.00 387 PRO A O 1
ATOM 2971 N N . TRP A 1 388 ? 24.528 -4.478 9.285 1.00 97.19 388 TRP A N 1
ATOM 2972 C CA . TRP A 1 388 ? 25.380 -5.013 8.206 1.00 97.19 388 TRP A CA 1
ATOM 2973 C C . TRP A 1 388 ? 24.993 -4.503 6.810 1.00 97.19 388 TRP A C 1
ATOM 2975 O O . TRP A 1 388 ? 25.730 -4.739 5.855 1.00 97.19 388 TRP A O 1
ATOM 2985 N N . VAL A 1 389 ? 23.808 -3.896 6.677 1.00 97.19 389 VAL A N 1
ATOM 2986 C CA . VAL A 1 389 ? 23.341 -3.301 5.419 1.00 97.19 389 VAL A CA 1
ATOM 2987 C C . VAL A 1 389 ? 24.165 -2.059 5.061 1.00 97.19 389 VAL A C 1
ATOM 2989 O O . VAL A 1 389 ? 24.330 -1.783 3.872 1.00 97.19 389 VAL A O 1
ATOM 2992 N N . TYR A 1 390 ? 24.674 -1.354 6.076 1.00 95.19 390 TYR A N 1
ATOM 2993 C CA . TYR A 1 390 ? 25.599 -0.226 5.965 1.00 95.19 390 TYR A CA 1
ATOM 2994 C C . TYR A 1 390 ? 27.049 -0.717 5.973 1.00 95.19 390 TYR A C 1
ATOM 2996 O O . TYR A 1 390 ? 27.863 -0.117 5.233 1.00 95.19 390 TYR A O 1
#

Solvent-accessible surface area (backbone atoms only — not comparable to full-atom values): 20298 Å² total; per-residue (Å²): 134,85,74,67,60,51,73,68,56,32,48,53,56,43,63,69,34,72,87,56,53,74,68,56,38,53,52,49,39,56,34,55,59,46,77,36,47,62,60,34,50,54,40,45,74,71,73,46,91,60,60,73,39,57,50,72,45,66,76,80,40,64,78,50,52,48,56,47,50,42,66,41,74,81,65,71,44,55,50,53,30,77,66,15,38,55,49,6,40,51,55,32,48,51,51,48,70,69,41,97,55,84,62,53,20,38,35,37,52,45,55,38,64,41,26,58,55,43,42,16,20,62,62,26,18,56,31,35,42,48,30,29,43,84,32,60,47,98,85,58,36,58,70,35,42,42,76,50,55,58,84,80,57,73,55,55,23,27,20,60,41,36,40,38,37,35,62,22,57,73,70,35,51,66,54,53,21,17,52,24,36,35,42,39,52,48,36,70,46,98,63,59,45,93,48,23,32,38,24,36,54,24,53,55,45,26,72,74,69,69,52,54,69,79,66,46,30,50,38,34,26,19,35,52,90,98,41,67,67,26,53,30,45,57,31,53,76,68,63,66,65,94,47,59,64,55,36,21,49,38,18,46,76,32,36,20,19,30,27,39,65,86,59,58,72,44,81,38,53,68,61,47,49,64,52,34,38,56,44,53,32,36,38,40,68,50,64,39,84,87,54,44,71,38,63,42,50,66,46,30,15,48,58,17,18,50,46,30,37,25,34,72,48,27,95,81,51,78,57,54,44,37,39,33,40,66,65,55,89,93,45,50,77,34,45,49,44,58,46,50,55,47,47,40,57,66,32,80,70,19,66,82,41,46,53,64,29,48,76,55,44,72,66,20,49,51,54,56,49,42,33,52,56,24,46,50,36,34,34,63,26,62,65,54,59,61,76,87,81,111

Foldseek 3Di:
DQDQDDLVRLVVLLVLLVPDDPVVSVVSSVQSRDECQVVLVVCVVVVHDFAEDEDADCSQPVSCTDPSGHYDFDDLQCAQPPVLLVLLLLVLVQVCVPDPHRAQEEEEEDEPLLCSHSSHNSLSVLQLLQQKDFDADPVSGTDAIDHHPLVRNVAARHHYQYFYFLNCLVPHLSSLLRSQRSLLCLLPDPDDCRRRSSVVQLVVVCVVPVDDSQVSSFRYWYFDNPDGFLCLLVCLVVVPDDALVVLLVSNLVGTQFTAHNVSHTDRDSPSVLSSLQSHQEYEYEDREPVDALLQDQRNLRHSLNSQQNSQVSYPPHGHWYWYWYPRDDSTHIDTPQRRLVVCLPVALPDCVHLVVLCVVPPRSVVSSVSSVSSLVSNCSRHVNHDPVSD

Mean predicted aligned error: 4.0 Å

Radius of gyration: 21.75 Å; Cα contacts (8 Å, |Δi|>4): 711; chains: 1; bounding box: 55×40×61 Å

pLDDT: mean 94.87, std 4.51, range [58.0, 98.88]

Sequence (390 aa):
VGRSLSNEQRQSYVDAVEHLAPEAKAELFDKLGQNQEIDAILNALDGRFTPPVAGGDIVRSTDILPTGRNIHAFDPFRMPTAFACRQGAYQAQMLLDKHSCLPKTVALVLWGSDNIKSDGAQIAQALALMGAKPRFDSFGRLSGADLIPIADLGRPRIDVIMTLSGIFRDLLPLQTRMLAEAAYKAAIAEEDPAQNFVRANVLAHMEKTGEDIETAALRIFSNAEGAYGSNVNQLVDSSVFESEDELADAYEARKSFAYGRNGKPVQNQKLLKDMLSKVELAYQNLESVELGITTVDHYFDTLGGITRAVNRARDEGEVAVYISDHTKGTGKVRTLADQVALETRSRSLNPKFYEALLDHGAEGVRQLEAHVSNTLGWSATTGQVDPWVY

Secondary structure (DSSP, 8-state):
--PPPPHHHHHHHHHH-TTS-HHHHHHHHHHHT-B-HHHHHHHHHTTPPPPEEE---TTT-GGGPSBSSEEE---TTS-S-HHHHHHHHHHHHHHHHHSSS--SEEEEEE-HHHHHHTTSHHHHHHHHHHTEEEEE-TTS-EEEEEEPPHHHH-SPBPEEEEEEPHHHHHH-HHHHHHHHHHHHHHHHS---GGGBHHHHHHHHHHHHH---HHHHT--EEEPPTT--S-SHHHHHHHT--SSHHHHHHHHHHHH-EEE-TT--EEE-HHHHHHHHTT-SEEEEE---SSS-TTT-THHIIIIIHHHHHHHHH-SS-PPEEEEEE-SSTT-EEEEHHHHHHHHHHHTTT-HHHHHHHHTTTHHHHHHHHHHHHHHHHHHHHHS-S-GGG-